Protein AF-A0A1Q9E263-F1 (afdb_monomer_lite)

Sequence (576 aa):
MTETQSLMAAQNNRKPPPDFLKDLDWNEFEAAAIPLAQLYHPPQLVSSCTGFGARLSMCWNSLFTHRAPICAKPVIPCCCAKVVQSRISDLAAVKLSDPDDWFVKMLSVEHPNTPEYLKGLFWMEDNYAPEVLLTFQDMDWVSGKQGYFMPKYSLQRARRSLDQMVGSIVEMAAEDMIRISFNNPSDPTSGVNYQYLVRRVAYMQTGKLMKTKAYDELRRRATMPDTIGGCCGGYYNCSPVGENYIFDAYEPLSDEQVLLFPPPLEVMWPDSVIPDAAPAREWSLGAALRLGAHSPEHGDILRAGRLRVNGEVLEWAPTSQVSPEESLQSLVDAFEQTPEIPSGWHGQLDELVYCVMKSLSLQFALMDVLTTLRSHFKLSAMPSIASDGMQYAINVSCAGCDACVLWPKRASIFTVDPETGKRQLYGAIGSVRTDFQFPPFPGAVQAYQIEMRVPKWCIGPFRLSFQKRVAVHTDEPLMPAEAEAAPSPPNSRPTCPNGCNRPVARGYGICCRTCNLSNGKRHGPVCERRLQGQATSAVETGVEASPSACSAPSCDEDEEELCPVSLHGCLSRIQL

Radius of gyration: 33.85 Å; chains: 1; bounding box: 72×96×82 Å

Secondary structure (DSSP, 8-state):
--HHHHHHHHHTT-PPPPGGGTS--HHHHHHHHHHHHT----GGGS--TTSHHHHHHHHHHHTTSTT-HHHH-TTSTT-HHHHHHHTSTTEEEEETTB-HHHHHHHTT---TT--GGG-SEEEETT--SS--EEESTTSEESSSS-EE--GGGS-----------PPP-----TT-EEEEEEEETTEEEEEEEEEEEEEEEEEEETTEEEE-HHHHHHHHHHHS--SS--SSS-SSS-S---TTHHHHHHS---SEEEEEPPPPHHHH-TTT---S--------HHHHHHHHHHSTTSHHHHHH-EEEETTEEEE---TTTS-HHHHHHHHHHHHHT-TTS-GGGGGGHHHHHHHHHHHH-IIIIIHHHHHHHHHHTT-SS--EE--TT-EEEEEEETTEEEEEEEEEEEEEEEEE-TTT--EEEEEEEEEEEEEE-SSPPTTPPEEEEEEEE--TTT--S-----EEEE--PPPPPPPPPPPP-PPPPPPPPPBPTTTT-PBPPTTSSSS-HHHHHTTTS---HHHHHHHHHHHHTTSS------------------------------------

Structure (mmCIF, N/CA/C/O backbone):
data_AF-A0A1Q9E263-F1
#
_entry.id   AF-A0A1Q9E263-F1
#
loop_
_atom_site.group_PDB
_atom_site.id
_atom_site.type_symbol
_atom_site.label_atom_id
_atom_site.label_alt_id
_atom_site.label_comp_id
_atom_site.label_asym_id
_atom_site.label_entity_id
_atom_site.label_seq_id
_atom_site.pdbx_PDB_ins_code
_atom_site.Cartn_x
_atom_site.Cartn_y
_atom_site.Cartn_z
_atom_site.occupancy
_atom_site.B_iso_or_equiv
_atom_site.auth_seq_id
_atom_site.auth_comp_id
_atom_site.auth_asym_id
_atom_site.auth_atom_id
_atom_site.pdbx_PDB_model_num
ATOM 1 N N . MET A 1 1 ? -2.972 -21.184 5.004 1.00 50.72 1 MET A N 1
ATOM 2 C CA . MET A 1 1 ? -3.604 -19.944 5.499 1.00 50.72 1 MET A CA 1
ATOM 3 C C . MET A 1 1 ? -5.034 -19.949 5.012 1.00 50.72 1 MET A C 1
ATOM 5 O O . MET A 1 1 ? -5.260 -20.418 3.903 1.00 50.72 1 MET A O 1
ATOM 9 N N . THR A 1 2 ? -5.986 -19.517 5.831 1.00 64.75 2 THR A N 1
ATOM 10 C CA . THR A 1 2 ? -7.357 -19.290 5.351 1.00 64.75 2 THR A CA 1
ATOM 11 C C . THR A 1 2 ? -7.391 -18.031 4.477 1.00 64.75 2 THR A C 1
ATOM 13 O O . THR A 1 2 ? -6.532 -17.161 4.620 1.00 64.75 2 THR A O 1
ATOM 16 N N . GLU A 1 3 ? -8.363 -17.923 3.574 1.00 52.88 3 GLU A N 1
ATOM 17 C CA . GLU A 1 3 ? -8.551 -16.768 2.676 1.00 52.88 3 GLU A CA 1
ATOM 18 C C . GLU A 1 3 ? -8.563 -15.432 3.448 1.00 52.88 3 GLU A C 1
ATOM 20 O O . GLU A 1 3 ? -7.874 -14.478 3.089 1.00 52.88 3 GLU A O 1
ATOM 25 N N . THR A 1 4 ? -9.194 -15.423 4.624 1.00 48.94 4 THR A N 1
ATOM 26 C CA . THR A 1 4 ? -9.229 -14.290 5.561 1.00 48.94 4 THR A CA 1
ATOM 27 C C . THR A 1 4 ? -7.851 -13.906 6.120 1.00 48.94 4 THR A C 1
ATOM 29 O O . THR A 1 4 ? -7.550 -12.725 6.273 1.00 48.94 4 THR A O 1
ATOM 32 N N . GLN A 1 5 ? -6.976 -14.880 6.403 1.00 50.66 5 GLN A N 1
ATOM 33 C CA . GLN A 1 5 ? -5.605 -14.601 6.860 1.00 50.66 5 GLN A CA 1
ATOM 34 C C . GLN A 1 5 ? -4.746 -13.990 5.744 1.00 50.66 5 GLN A C 1
ATOM 36 O O . GLN A 1 5 ? -3.852 -13.196 6.032 1.00 50.66 5 GLN A O 1
ATOM 41 N N . SER A 1 6 ? -5.024 -14.336 4.482 1.00 54.66 6 SER A N 1
ATOM 42 C CA . SER A 1 6 ? -4.348 -13.756 3.316 1.00 54.66 6 SER A CA 1
ATOM 43 C C . SER A 1 6 ? -4.743 -12.289 3.106 1.00 54.66 6 SER A C 1
ATOM 45 O O . SER A 1 6 ? -3.870 -11.449 2.897 1.00 54.66 6 SER A O 1
ATOM 47 N N . LEU A 1 7 ? -6.034 -11.969 3.250 1.00 53.72 7 LEU A N 1
ATOM 48 C CA . LEU A 1 7 ? -6.565 -10.599 3.201 1.00 53.72 7 LEU A CA 1
ATOM 49 C C . LEU A 1 7 ? -5.969 -9.702 4.298 1.00 53.72 7 LEU A C 1
ATOM 51 O O . LEU A 1 7 ? -5.437 -8.632 4.007 1.00 53.72 7 LEU A O 1
ATOM 55 N N . MET A 1 8 ? -5.943 -10.174 5.550 1.00 49.28 8 MET A N 1
ATOM 56 C CA . MET A 1 8 ? -5.351 -9.416 6.664 1.00 49.28 8 MET A CA 1
ATOM 57 C C . MET A 1 8 ? -3.839 -9.200 6.510 1.00 49.28 8 MET A C 1
ATOM 59 O O . MET A 1 8 ? -3.303 -8.170 6.924 1.00 49.28 8 MET A O 1
ATOM 63 N N . ALA A 1 9 ? -3.122 -10.155 5.911 1.00 57.72 9 ALA A N 1
ATOM 64 C CA . ALA A 1 9 ? -1.706 -9.983 5.603 1.00 57.72 9 ALA A CA 1
ATOM 65 C C . ALA A 1 9 ? -1.476 -8.979 4.458 1.00 57.72 9 ALA A C 1
ATOM 67 O O . ALA A 1 9 ? -0.435 -8.322 4.435 1.00 57.72 9 ALA A O 1
ATOM 68 N N . ALA A 1 10 ? -2.414 -8.844 3.517 1.00 55.94 10 ALA A N 1
ATOM 69 C CA . ALA A 1 10 ? -2.329 -7.874 2.429 1.00 55.94 10 ALA A CA 1
ATOM 70 C C . ALA A 1 10 ? -2.566 -6.436 2.926 1.00 55.94 10 ALA A C 1
ATOM 72 O O . ALA A 1 10 ? -1.715 -5.577 2.687 1.00 55.94 10 ALA A O 1
ATOM 73 N N . GLN A 1 11 ? -3.620 -6.198 3.719 1.00 56.66 11 GLN A N 1
ATOM 74 C CA . GLN A 1 11 ? -3.937 -4.873 4.282 1.00 56.66 11 GLN A CA 1
ATOM 75 C C . GLN A 1 11 ? -2.818 -4.321 5.177 1.00 56.66 11 GLN A C 1
ATOM 77 O O . GLN A 1 11 ? -2.378 -3.186 5.002 1.00 56.66 11 GLN A O 1
ATOM 82 N N . ASN A 1 12 ? -2.260 -5.151 6.066 1.00 53.66 12 ASN A N 1
ATOM 83 C CA . ASN A 1 12 ? -1.181 -4.739 6.975 1.00 53.66 12 ASN A CA 1
ATOM 84 C C . ASN A 1 12 ? 0.150 -4.395 6.273 1.00 53.66 12 ASN A C 1
ATOM 86 O O . ASN A 1 12 ? 1.078 -3.904 6.915 1.00 53.66 12 ASN A O 1
ATOM 90 N N . ASN A 1 13 ? 0.279 -4.661 4.969 1.00 59.50 13 ASN A N 1
ATOM 91 C CA . ASN A 1 13 ? 1.476 -4.339 4.192 1.00 59.50 13 ASN A CA 1
ATOM 92 C C . ASN A 1 13 ? 1.360 -3.037 3.385 1.00 59.50 13 ASN A C 1
ATOM 94 O O . ASN A 1 13 ? 2.357 -2.634 2.770 1.00 59.50 13 ASN A O 1
ATOM 98 N N . ARG A 1 14 ? 0.201 -2.360 3.386 1.00 66.62 14 ARG A N 1
ATOM 99 C CA . ARG A 1 14 ? 0.057 -1.059 2.724 1.00 66.62 14 ARG A CA 1
ATOM 100 C C . ARG A 1 14 ? 0.860 -0.032 3.513 1.00 66.62 14 ARG A C 1
ATOM 102 O O . ARG A 1 14 ? 0.504 0.368 4.618 1.00 66.62 14 ARG A O 1
ATOM 109 N N . LYS A 1 15 ? 2.007 0.367 2.967 1.00 68.31 15 LYS A N 1
ATOM 110 C CA . LYS A 1 15 ? 2.751 1.492 3.531 1.00 68.31 15 LYS A CA 1
ATOM 111 C C . LYS A 1 15 ? 1.956 2.764 3.245 1.00 68.31 15 LYS A C 1
ATOM 113 O O . LYS A 1 15 ? 1.479 2.899 2.117 1.00 68.31 15 LYS A O 1
ATOM 118 N N . PRO A 1 16 ? 1.842 3.690 4.210 1.00 72.56 16 PRO A N 1
ATOM 119 C CA . PRO A 1 16 ? 1.268 4.992 3.918 1.00 72.56 16 PRO A CA 1
ATOM 120 C C . PRO A 1 16 ? 2.048 5.646 2.765 1.00 72.56 16 PRO A C 1
ATOM 122 O O . PRO A 1 16 ? 3.250 5.366 2.610 1.00 72.56 16 PRO A O 1
ATOM 125 N N . PRO A 1 17 ? 1.394 6.505 1.960 1.00 74.19 17 PRO A N 1
ATOM 126 C CA . PRO A 1 17 ? 2.086 7.315 0.971 1.00 74.19 17 PRO A CA 1
ATOM 127 C C . PRO A 1 17 ? 3.305 7.987 1.616 1.00 74.19 17 PRO A C 1
ATOM 129 O O . PRO A 1 17 ? 3.189 8.489 2.738 1.00 74.19 17 PRO A O 1
ATOM 132 N N . PRO A 1 18 ? 4.478 7.984 0.960 1.00 77.44 18 PRO A N 1
ATOM 133 C CA . PRO A 1 18 ? 5.635 8.707 1.466 1.00 77.44 18 PRO A CA 1
ATOM 134 C C . PRO A 1 18 ? 5.277 10.162 1.776 1.00 77.44 18 PRO A C 1
ATOM 136 O O . PRO A 1 18 ? 4.642 10.813 0.951 1.00 77.44 18 PRO A O 1
ATOM 139 N N . ASP A 1 19 ? 5.719 10.678 2.926 1.00 81.56 19 ASP A N 1
ATOM 140 C CA . ASP A 1 19 ? 5.321 12.018 3.385 1.00 81.56 19 ASP A CA 1
ATOM 141 C C . ASP A 1 19 ? 5.630 13.120 2.366 1.00 81.56 19 ASP A C 1
ATOM 143 O O . ASP A 1 19 ? 4.838 14.041 2.217 1.00 81.56 19 ASP A O 1
ATOM 147 N N . PHE A 1 20 ? 6.710 12.981 1.586 1.00 82.44 20 PHE A N 1
ATOM 148 C CA . PHE A 1 20 ? 7.072 13.968 0.564 1.00 82.44 20 PHE A CA 1
ATOM 149 C C . PHE A 1 20 ? 5.995 14.173 -0.511 1.00 82.44 20 PHE A C 1
ATOM 151 O O . PHE A 1 20 ? 6.008 15.208 -1.160 1.00 82.44 20 PHE A O 1
ATOM 158 N N . LEU A 1 21 ? 5.091 13.207 -0.726 1.00 81.12 21 LEU A N 1
ATOM 159 C CA . LEU A 1 21 ? 3.999 13.351 -1.693 1.00 81.12 21 LEU A CA 1
ATOM 160 C C . LEU A 1 21 ? 2.906 14.309 -1.211 1.00 81.12 21 LEU A C 1
ATOM 162 O O . LEU A 1 21 ? 2.168 14.821 -2.044 1.00 81.12 21 LEU A O 1
ATOM 166 N N . LYS A 1 22 ? 2.784 14.526 0.105 1.00 84.19 22 LYS A N 1
ATOM 167 C CA . LYS A 1 22 ? 1.769 15.418 0.686 1.00 84.19 22 LYS A CA 1
ATOM 168 C C . LYS A 1 22 ? 2.064 16.880 0.363 1.00 84.19 22 LYS A C 1
ATOM 170 O O . LYS A 1 22 ? 1.146 17.640 0.087 1.00 84.19 22 LYS A O 1
ATOM 175 N N . ASP A 1 23 ? 3.348 17.223 0.343 1.00 85.94 23 ASP A N 1
ATOM 176 C CA . ASP A 1 23 ? 3.832 18.590 0.144 1.00 85.94 23 ASP A CA 1
ATOM 177 C C . ASP A 1 23 ? 4.362 18.825 -1.283 1.00 85.94 23 ASP A C 1
ATOM 179 O O . ASP A 1 23 ? 4.961 19.863 -1.566 1.00 85.94 23 ASP A O 1
ATOM 183 N N . LEU A 1 24 ? 4.203 17.848 -2.186 1.00 85.31 24 LEU A N 1
ATOM 184 C CA . LEU A 1 24 ? 4.720 17.943 -3.548 1.00 85.31 24 LEU A CA 1
ATOM 185 C C . LEU A 1 24 ? 3.800 18.809 -4.415 1.00 85.31 24 LEU A C 1
ATOM 187 O O . LEU A 1 24 ? 2.671 18.417 -4.711 1.00 85.31 24 LEU A O 1
ATOM 191 N N . ASP A 1 25 ? 4.310 19.941 -4.903 1.00 90.50 25 ASP A N 1
ATOM 192 C CA . ASP A 1 25 ? 3.654 20.675 -5.987 1.00 90.50 25 ASP A CA 1
ATOM 193 C C . ASP A 1 25 ? 3.830 19.901 -7.301 1.00 90.50 25 ASP A C 1
ATOM 195 O O . ASP A 1 25 ? 4.875 19.940 -7.958 1.00 90.50 25 ASP A O 1
ATOM 199 N N . TRP A 1 26 ? 2.788 19.163 -7.680 1.00 85.69 26 TRP A N 1
ATOM 200 C CA . TRP A 1 26 ? 2.784 18.348 -8.891 1.00 85.69 26 TRP A CA 1
ATOM 201 C C . TRP A 1 26 ? 2.942 19.163 -10.173 1.00 85.69 26 TRP A C 1
ATOM 203 O O . TRP A 1 26 ? 3.583 18.685 -11.105 1.00 85.69 26 TRP A O 1
ATOM 213 N N . ASN A 1 27 ? 2.414 20.387 -10.230 1.00 89.19 27 ASN A N 1
ATOM 214 C CA . ASN A 1 27 ? 2.520 21.215 -11.430 1.00 89.19 27 ASN A CA 1
ATOM 215 C C . ASN A 1 27 ? 3.964 21.685 -11.629 1.00 89.19 27 ASN A C 1
ATOM 217 O O . ASN A 1 27 ? 4.485 21.653 -12.748 1.00 89.19 27 ASN A O 1
ATOM 221 N N . GLU A 1 28 ? 4.628 22.092 -10.544 1.00 91.62 28 GLU A N 1
ATOM 222 C CA . GLU A 1 28 ? 6.046 22.452 -10.577 1.00 91.62 28 GLU A CA 1
ATOM 223 C C . GLU A 1 28 ? 6.919 21.235 -10.913 1.00 91.62 28 GLU A C 1
ATOM 225 O O . GLU A 1 28 ? 7.790 21.312 -11.788 1.00 91.62 28 GLU A O 1
ATOM 230 N N . PHE A 1 29 ? 6.646 20.093 -10.274 1.00 90.12 29 PHE A N 1
ATOM 231 C CA . PHE A 1 29 ? 7.350 18.841 -10.532 1.00 90.12 29 PHE A CA 1
ATOM 232 C C . PHE A 1 29 ? 7.232 18.421 -12.004 1.00 90.12 29 PHE A C 1
ATOM 234 O O . PHE A 1 29 ? 8.245 18.153 -12.655 1.00 90.12 29 PHE A O 1
ATOM 241 N N . GLU A 1 30 ? 6.020 18.399 -12.564 1.00 87.50 30 GLU A N 1
ATOM 242 C CA . GLU A 1 30 ? 5.783 18.048 -13.968 1.00 87.50 30 GLU A CA 1
ATOM 243 C C . GLU A 1 30 ? 6.497 19.015 -14.916 1.00 87.50 30 GLU A C 1
ATOM 245 O O . GLU A 1 30 ? 7.204 18.578 -15.829 1.00 87.50 30 GLU A O 1
ATOM 250 N N . ALA A 1 31 ? 6.392 20.325 -14.676 1.00 90.12 31 ALA A N 1
ATOM 251 C CA . ALA A 1 31 ? 7.065 21.331 -15.493 1.00 90.12 31 ALA A CA 1
ATOM 252 C C . ALA A 1 31 ? 8.594 21.147 -15.507 1.00 90.12 31 ALA A C 1
ATOM 254 O O . ALA A 1 31 ? 9.236 21.340 -16.547 1.00 90.12 31 ALA A O 1
ATOM 255 N N . ALA A 1 32 ? 9.184 20.742 -14.378 1.00 89.25 32 ALA A N 1
ATOM 256 C CA . ALA A 1 32 ? 10.607 20.439 -14.270 1.00 89.25 32 ALA A CA 1
ATOM 257 C C . ALA A 1 32 ? 10.988 19.086 -14.904 1.00 89.25 32 ALA A C 1
ATOM 259 O O . ALA A 1 32 ? 12.085 18.959 -15.458 1.00 89.25 32 ALA A O 1
ATOM 260 N N . ALA A 1 33 ? 10.097 18.092 -14.862 1.00 87.44 33 ALA A N 1
ATOM 261 C CA . ALA A 1 33 ? 10.335 16.746 -15.380 1.00 87.44 33 ALA A CA 1
ATOM 262 C C . ALA A 1 33 ? 10.143 16.621 -16.904 1.00 87.44 33 ALA A C 1
ATOM 264 O O . ALA A 1 33 ? 10.878 15.864 -17.541 1.00 87.44 33 ALA A O 1
ATOM 265 N N . ILE A 1 34 ? 9.214 17.371 -17.517 1.00 86.94 34 ILE A N 1
ATOM 266 C CA . ILE A 1 34 ? 8.892 17.290 -18.959 1.00 86.94 34 ILE A CA 1
ATOM 267 C C . ILE A 1 34 ? 10.136 17.367 -19.864 1.00 86.94 34 ILE A C 1
ATOM 269 O O . ILE A 1 34 ? 10.283 16.507 -20.735 1.00 86.94 34 ILE A O 1
ATOM 273 N N . PRO A 1 35 ? 11.073 18.322 -19.685 1.00 86.31 35 PRO A N 1
ATOM 274 C CA . PRO A 1 35 ? 12.267 18.385 -20.527 1.00 86.31 35 PRO A CA 1
ATOM 275 C C . PRO A 1 35 ? 13.158 17.140 -20.422 1.00 86.31 35 PRO A C 1
ATOM 277 O O . PRO A 1 35 ? 13.856 16.808 -21.376 1.00 86.31 35 PRO A O 1
ATOM 280 N N . LEU A 1 36 ? 13.149 16.457 -19.273 1.00 84.25 36 LEU A N 1
ATOM 281 C CA . LEU A 1 36 ? 13.921 15.233 -19.039 1.00 84.25 36 LEU A CA 1
ATOM 282 C C . LEU A 1 36 ? 13.239 14.009 -19.657 1.00 84.25 36 LEU A C 1
ATOM 284 O O . LEU A 1 36 ? 13.927 13.092 -20.088 1.00 84.25 36 LEU A O 1
ATOM 288 N N . ALA A 1 37 ? 11.907 14.013 -19.747 1.00 79.50 37 ALA A N 1
ATOM 289 C CA . ALA A 1 37 ? 11.139 12.981 -20.442 1.00 79.50 37 ALA A CA 1
ATOM 290 C C . ALA A 1 37 ? 11.271 13.054 -21.969 1.00 79.50 37 ALA A C 1
ATOM 292 O O . ALA A 1 37 ? 11.030 12.068 -22.650 1.00 79.50 37 ALA A O 1
ATOM 293 N N . GLN A 1 38 ? 11.690 14.193 -22.520 1.00 81.19 38 GLN A N 1
ATOM 294 C CA . GLN A 1 38 ? 11.953 14.336 -23.956 1.00 81.19 38 GLN A CA 1
ATOM 295 C C . GLN A 1 38 ? 13.348 13.844 -24.369 1.00 81.19 38 GLN A C 1
ATOM 297 O O . GLN A 1 38 ? 13.633 13.748 -25.562 1.00 81.19 38 GLN A O 1
ATOM 302 N N . LEU A 1 39 ? 14.227 13.559 -23.404 1.00 83.31 39 LEU A N 1
ATOM 303 C CA . LEU A 1 39 ? 15.594 13.116 -23.648 1.00 83.31 39 LEU A CA 1
ATOM 304 C C . LEU A 1 39 ? 15.804 11.728 -23.051 1.00 83.31 39 LEU A C 1
ATOM 306 O O . LEU A 1 39 ? 15.950 11.583 -21.837 1.00 83.31 39 LEU A O 1
ATOM 310 N N . TYR A 1 40 ? 15.891 10.723 -23.921 1.00 86.56 40 TYR A N 1
ATOM 311 C CA . TYR A 1 40 ? 16.286 9.386 -23.506 1.00 86.56 40 TYR A CA 1
ATOM 312 C C . TYR A 1 40 ? 17.809 9.269 -23.437 1.00 86.56 40 TYR A C 1
ATOM 314 O O . TYR A 1 40 ? 18.500 9.108 -24.440 1.00 86.56 40 TYR A O 1
ATOM 322 N N . HIS A 1 41 ? 18.340 9.393 -22.229 1.00 86.38 41 HIS A N 1
ATOM 323 C CA . HIS A 1 41 ? 19.755 9.255 -21.928 1.00 86.38 41 HIS A CA 1
ATOM 324 C C . HIS A 1 41 ? 19.926 8.476 -20.615 1.00 86.38 41 HIS A C 1
ATOM 326 O O . HIS A 1 41 ? 20.232 9.070 -19.575 1.00 86.38 41 HIS A O 1
ATOM 332 N N . PRO A 1 42 ? 19.677 7.153 -20.641 1.00 85.62 42 PRO A N 1
ATOM 333 C CA . PRO A 1 42 ? 19.716 6.306 -19.455 1.00 85.62 42 PRO A CA 1
ATOM 334 C C . PRO A 1 42 ? 21.119 6.308 -18.830 1.00 85.62 42 PRO A C 1
ATOM 336 O O . PRO A 1 42 ? 22.047 5.748 -19.424 1.00 85.62 42 PRO A O 1
ATOM 339 N N . PRO A 1 43 ? 21.307 6.883 -17.622 1.00 83.00 43 PRO A N 1
ATOM 340 C CA . PRO A 1 43 ? 22.624 6.955 -16.987 1.00 83.00 43 PRO A CA 1
ATOM 341 C C . PRO A 1 43 ? 23.257 5.575 -16.790 1.00 83.00 43 PRO A C 1
ATOM 343 O O . PRO A 1 43 ? 24.477 5.445 -16.815 1.00 83.00 43 PRO A O 1
ATOM 346 N N . GLN A 1 44 ? 22.436 4.531 -16.641 1.00 78.50 44 GLN A N 1
ATOM 347 C CA . GLN A 1 44 ? 22.913 3.165 -16.457 1.00 78.50 44 GLN A CA 1
ATOM 348 C C . GLN A 1 44 ? 23.547 2.537 -17.708 1.00 78.50 44 GLN A C 1
ATOM 350 O O . GLN A 1 44 ? 24.252 1.542 -17.567 1.00 78.50 44 GLN A O 1
ATOM 355 N N . LEU A 1 45 ? 23.308 3.085 -18.906 1.00 76.00 45 LEU A N 1
ATOM 356 C CA . LEU A 1 45 ? 23.949 2.614 -20.141 1.00 76.00 45 LEU A CA 1
ATOM 357 C C . LEU A 1 45 ? 25.247 3.372 -20.454 1.00 76.00 45 LEU A C 1
ATOM 359 O O . LEU A 1 45 ? 26.002 2.971 -21.338 1.00 76.00 45 LEU A O 1
ATOM 363 N N . VAL A 1 46 ? 25.544 4.455 -19.728 1.00 74.12 46 VAL A N 1
ATOM 364 C CA . VAL A 1 46 ? 26.792 5.202 -19.899 1.00 74.12 46 VAL A CA 1
ATOM 365 C C . VAL A 1 46 ? 27.926 4.425 -19.230 1.00 74.12 46 VAL A C 1
ATOM 367 O O . VAL A 1 46 ? 27.899 4.157 -18.028 1.00 74.12 46 VAL A O 1
ATOM 370 N N . SER A 1 47 ? 28.960 4.083 -20.002 1.00 60.41 47 SER A N 1
ATOM 371 C CA . SER A 1 47 ? 30.164 3.397 -19.517 1.00 60.41 47 SER A CA 1
ATOM 372 C C . SER A 1 47 ? 31.018 4.300 -18.608 1.00 60.41 47 SER A C 1
ATOM 374 O O . SER A 1 47 ? 32.123 4.702 -18.964 1.00 60.41 47 SER A O 1
ATOM 376 N N . SER A 1 48 ? 30.551 4.621 -17.401 1.00 56.31 48 SER A N 1
ATOM 377 C CA . SER A 1 48 ? 31.380 5.293 -16.383 1.00 56.31 48 SER A CA 1
ATOM 378 C C . SER A 1 48 ? 32.222 4.318 -15.550 1.00 56.31 48 SER A C 1
ATOM 380 O O . SER A 1 48 ? 33.030 4.729 -14.716 1.00 56.31 48 SER A O 1
ATOM 382 N N . CYS A 1 49 ? 32.071 3.009 -15.773 1.00 49.56 49 CYS A N 1
ATOM 383 C CA . CYS A 1 49 ? 32.711 1.954 -14.987 1.00 49.56 49 CYS A CA 1
ATOM 384 C C . CYS A 1 49 ? 34.175 1.686 -15.371 1.00 49.56 49 CYS A C 1
ATOM 386 O O . CYS A 1 49 ? 34.618 0.537 -15.423 1.00 49.56 49 CYS A O 1
ATOM 388 N N . THR A 1 50 ? 34.965 2.733 -15.600 1.00 52.91 50 THR A N 1
ATOM 389 C CA . THR A 1 50 ? 36.412 2.599 -15.832 1.00 52.91 50 THR A CA 1
ATOM 390 C C . THR A 1 50 ? 37.201 2.368 -14.532 1.00 52.91 50 THR A C 1
ATOM 392 O O . THR A 1 50 ? 38.360 1.963 -14.578 1.00 52.91 50 THR A O 1
ATOM 395 N N . GLY A 1 51 ? 36.578 2.534 -13.355 1.00 55.09 51 GLY A N 1
ATOM 396 C CA . GLY A 1 51 ? 37.206 2.310 -12.046 1.00 55.09 51 GLY A CA 1
ATOM 397 C C . GLY A 1 51 ? 37.067 0.880 -11.494 1.00 55.09 51 GLY A C 1
ATOM 398 O O . GLY A 1 51 ? 35.991 0.284 -11.515 1.00 55.09 51 GLY A O 1
ATOM 399 N N . PHE A 1 52 ? 38.138 0.348 -10.890 1.00 51.84 52 PHE A N 1
ATOM 400 C CA . PHE A 1 52 ? 38.183 -0.982 -10.248 1.00 51.84 52 PHE A CA 1
ATOM 401 C C . PHE A 1 52 ? 37.064 -1.208 -9.204 1.00 51.84 52 PHE A C 1
ATOM 403 O O . PHE A 1 52 ? 36.494 -2.295 -9.120 1.00 51.84 52 PHE A O 1
ATOM 410 N N . GLY A 1 53 ? 36.673 -0.165 -8.459 1.00 55.19 53 GLY A N 1
ATOM 411 C CA . GLY A 1 53 ? 35.566 -0.228 -7.493 1.00 55.19 53 GLY A CA 1
ATOM 412 C C . GLY A 1 53 ? 34.172 -0.354 -8.126 1.00 55.19 53 GLY A C 1
ATOM 413 O O . GLY A 1 53 ? 33.274 -0.946 -7.524 1.00 55.19 53 GLY A O 1
ATOM 414 N N . ALA A 1 54 ? 33.988 0.141 -9.353 1.00 54.47 54 ALA A N 1
ATOM 415 C CA . ALA A 1 54 ? 32.742 -0.015 -10.101 1.00 54.47 54 ALA A CA 1
ATOM 416 C C . ALA A 1 54 ? 32.584 -1.449 -10.637 1.00 54.47 54 ALA A C 1
ATOM 418 O O . ALA A 1 54 ? 31.480 -1.990 -10.617 1.00 54.47 54 ALA A O 1
ATOM 419 N N . ARG A 1 55 ? 33.696 -2.116 -10.991 1.00 54.59 55 ARG A N 1
ATOM 420 C CA . ARG A 1 55 ? 33.698 -3.530 -11.414 1.00 54.59 55 ARG A CA 1
ATOM 421 C C . ARG A 1 55 ? 33.223 -4.475 -10.304 1.00 54.59 55 ARG A C 1
ATOM 423 O O . ARG A 1 55 ? 32.433 -5.372 -10.580 1.00 54.59 55 ARG A O 1
ATOM 430 N N . LEU A 1 56 ? 33.632 -4.246 -9.052 1.00 52.38 56 LEU A N 1
ATOM 431 C CA . LEU A 1 56 ? 33.180 -5.045 -7.900 1.00 52.38 56 LEU A CA 1
ATOM 432 C C . LEU A 1 56 ? 31.726 -4.740 -7.501 1.00 52.38 56 LEU A C 1
ATOM 434 O O . LEU A 1 56 ? 30.965 -5.657 -7.200 1.00 52.38 56 LEU A O 1
ATOM 438 N N . SER A 1 57 ? 31.315 -3.468 -7.550 1.00 50.47 57 SER A N 1
ATOM 439 C CA . SER A 1 57 ? 29.928 -3.063 -7.268 1.00 50.47 57 SER A CA 1
ATOM 440 C C . SER A 1 57 ? 28.938 -3.603 -8.305 1.00 50.47 57 SER A C 1
ATOM 442 O O . SER A 1 57 ? 27.827 -3.988 -7.941 1.00 50.47 57 SER A O 1
ATOM 444 N N . MET A 1 58 ? 29.327 -3.646 -9.584 1.00 48.16 58 MET A N 1
ATOM 445 C CA . MET A 1 58 ? 28.519 -4.267 -10.632 1.00 48.16 58 MET A CA 1
ATOM 446 C C . MET A 1 58 ? 28.433 -5.778 -10.459 1.00 48.16 58 MET A C 1
ATOM 448 O O . MET A 1 58 ? 27.368 -6.316 -10.708 1.00 48.16 58 MET A O 1
ATOM 452 N N . CYS A 1 59 ? 29.473 -6.461 -9.966 1.00 47.69 59 CYS A N 1
ATOM 453 C CA . CYS A 1 59 ? 29.378 -7.898 -9.690 1.00 47.69 59 CYS A CA 1
ATOM 454 C C . CYS A 1 59 ? 28.262 -8.202 -8.680 1.00 47.69 59 CYS A C 1
ATOM 456 O O . CYS A 1 59 ? 27.464 -9.095 -8.926 1.00 47.69 59 CYS A O 1
ATOM 458 N N . TRP A 1 60 ? 28.124 -7.438 -7.591 1.00 50.69 60 TRP A N 1
ATOM 459 C CA . TRP A 1 60 ? 27.045 -7.685 -6.623 1.00 50.69 60 TRP A CA 1
ATOM 460 C C . TRP A 1 60 ? 25.646 -7.407 -7.161 1.00 50.69 60 TRP A C 1
ATOM 462 O O . TRP A 1 60 ? 24.762 -8.227 -6.945 1.00 50.69 60 TRP A O 1
ATOM 472 N N . ASN A 1 61 ? 25.440 -6.309 -7.888 1.00 48.19 61 ASN A N 1
ATOM 473 C CA . ASN A 1 61 ? 24.121 -6.041 -8.465 1.00 48.19 61 ASN A CA 1
ATOM 474 C C . ASN A 1 61 ? 23.814 -7.008 -9.616 1.00 48.19 61 ASN A C 1
ATOM 476 O O . ASN A 1 61 ? 22.701 -7.510 -9.693 1.00 48.19 61 ASN A O 1
ATOM 480 N N . SER A 1 62 ? 24.812 -7.328 -10.448 1.00 49.06 62 SER A N 1
ATOM 481 C CA . SER A 1 62 ? 24.701 -8.249 -11.581 1.00 49.06 62 SER A CA 1
ATOM 482 C C . SER A 1 62 ? 24.388 -9.676 -11.128 1.00 49.06 62 SER A C 1
ATOM 484 O O . SER A 1 62 ? 23.533 -10.300 -11.744 1.00 49.06 62 SER A O 1
ATOM 486 N N . LEU A 1 63 ? 24.956 -10.146 -10.004 1.00 51.59 63 LEU A N 1
ATOM 487 C CA . LEU A 1 63 ? 24.697 -11.474 -9.416 1.00 51.59 63 LEU A CA 1
ATOM 488 C C . LEU A 1 63 ? 23.216 -11.755 -9.110 1.00 51.59 63 LEU A C 1
ATOM 490 O O . LEU A 1 63 ? 22.826 -12.921 -9.078 1.00 51.59 63 LEU A O 1
ATOM 494 N N . PHE A 1 64 ? 22.404 -10.714 -8.907 1.00 50.75 64 PHE A N 1
ATOM 495 C CA . PHE A 1 64 ? 20.966 -10.827 -8.638 1.00 50.75 64 PHE A CA 1
ATOM 496 C C . PHE A 1 64 ? 20.086 -10.336 -9.796 1.00 50.75 64 PHE A C 1
ATOM 498 O O . PHE A 1 64 ? 18.869 -10.250 -9.647 1.00 50.75 64 PHE A O 1
ATOM 505 N N . THR A 1 65 ? 20.668 -10.016 -10.954 1.00 56.47 65 THR A N 1
ATOM 506 C CA . THR A 1 65 ? 19.872 -9.684 -12.144 1.00 56.47 65 THR A CA 1
ATOM 507 C C . THR A 1 65 ? 19.259 -10.941 -12.748 1.00 56.47 65 THR A C 1
ATOM 509 O O . THR A 1 65 ? 19.823 -12.033 -12.651 1.00 56.47 65 THR A O 1
ATOM 512 N N . HIS A 1 66 ? 18.138 -10.778 -13.456 1.00 55.75 66 HIS A N 1
ATOM 513 C CA . HIS A 1 66 ? 17.520 -11.835 -14.268 1.00 55.75 66 HIS A CA 1
ATOM 514 C C . HIS A 1 66 ? 18.470 -12.394 -15.349 1.00 55.75 66 HIS A C 1
ATOM 516 O O . HIS A 1 66 ? 18.207 -13.445 -15.924 1.00 55.75 66 HIS A O 1
ATOM 522 N N . ARG A 1 67 ? 19.588 -11.703 -15.612 1.00 55.56 67 ARG A N 1
ATOM 523 C CA . ARG A 1 67 ? 20.618 -12.070 -16.590 1.00 55.56 67 ARG A CA 1
ATOM 524 C C . ARG A 1 67 ? 21.798 -12.832 -15.973 1.00 55.56 67 ARG A C 1
ATOM 526 O O . ARG A 1 67 ? 22.655 -13.310 -16.708 1.00 55.56 67 ARG A O 1
ATOM 533 N N . ALA A 1 68 ? 21.869 -12.977 -14.644 1.00 55.88 68 ALA A N 1
ATOM 534 C CA . ALA A 1 68 ? 22.938 -13.746 -14.011 1.00 55.88 68 ALA A CA 1
ATOM 535 C C . ALA A 1 68 ? 22.764 -15.258 -14.238 1.00 55.88 68 ALA A C 1
ATOM 537 O O . ALA A 1 68 ? 21.747 -15.829 -13.829 1.00 55.88 68 ALA A O 1
ATOM 538 N N . PRO A 1 69 ? 23.799 -15.963 -14.736 1.00 49.94 69 PRO A N 1
ATOM 539 C CA . PRO A 1 69 ? 23.777 -17.420 -14.873 1.00 49.94 69 PRO A CA 1
ATOM 540 C C . PRO A 1 69 ? 23.528 -18.165 -13.552 1.00 49.94 69 PRO A C 1
ATOM 542 O O . PRO A 1 69 ? 22.997 -19.272 -13.575 1.00 49.94 69 PRO A O 1
ATOM 545 N N . ILE A 1 70 ? 23.860 -17.550 -12.405 1.00 53.44 70 ILE A N 1
ATOM 546 C CA . ILE A 1 70 ? 23.561 -18.072 -11.056 1.00 53.44 70 ILE A CA 1
ATOM 547 C C . ILE A 1 70 ? 22.058 -18.241 -10.809 1.00 53.44 70 ILE A C 1
ATOM 549 O O . ILE A 1 70 ? 21.666 -19.135 -10.062 1.00 53.44 70 ILE A O 1
ATOM 553 N N . CYS A 1 71 ? 21.226 -17.399 -11.422 1.00 48.44 71 CYS A N 1
ATOM 554 C CA . CYS A 1 71 ? 19.773 -17.472 -11.305 1.00 48.44 71 CYS A CA 1
ATOM 555 C C . CYS A 1 71 ? 19.151 -18.301 -12.442 1.00 48.44 71 CYS A C 1
ATOM 557 O O . CYS A 1 71 ? 18.132 -18.950 -12.221 1.00 48.44 71 CYS A O 1
ATOM 559 N N . ALA A 1 72 ? 19.782 -18.330 -13.623 1.00 49.22 72 ALA A N 1
ATOM 560 C CA . ALA A 1 72 ? 19.224 -18.956 -14.824 1.00 49.22 72 ALA A CA 1
ATOM 561 C C . ALA A 1 72 ? 19.624 -20.431 -15.047 1.00 49.22 72 ALA A C 1
ATOM 563 O O . ALA A 1 72 ? 18.876 -21.167 -15.682 1.00 49.22 72 ALA A O 1
ATOM 564 N N . LYS A 1 73 ? 20.779 -20.915 -14.553 1.00 53.59 73 LYS A N 1
ATOM 565 C CA . LYS A 1 73 ? 21.239 -22.297 -14.822 1.00 53.59 73 LYS A CA 1
ATOM 566 C C . LYS A 1 73 ? 21.603 -23.075 -13.546 1.00 53.59 73 LYS A C 1
ATOM 568 O O . LYS A 1 73 ? 22.314 -22.563 -12.688 1.00 53.59 73 LYS A O 1
ATOM 573 N N . PRO A 1 74 ? 21.199 -24.356 -13.422 1.00 48.75 74 PRO A N 1
ATOM 574 C CA . PRO A 1 74 ? 21.399 -25.179 -12.221 1.00 48.75 74 PRO A CA 1
ATOM 575 C C . PRO A 1 74 ? 22.841 -25.687 -12.025 1.00 48.75 74 PRO A C 1
ATOM 577 O O . PRO A 1 74 ? 23.060 -26.626 -11.266 1.00 48.75 74 PRO A O 1
ATOM 580 N N . VAL A 1 75 ? 23.833 -25.114 -12.714 1.00 52.72 75 VAL A N 1
ATOM 581 C CA . VAL A 1 75 ? 25.184 -25.697 -12.800 1.00 52.72 75 VAL A CA 1
ATOM 582 C C . VAL A 1 75 ? 25.967 -25.547 -11.491 1.00 52.72 75 VAL A C 1
ATOM 584 O O . VAL A 1 75 ? 26.857 -26.350 -11.224 1.00 52.72 75 VAL A O 1
ATOM 587 N N . ILE A 1 76 ? 25.600 -24.593 -10.623 1.00 50.78 76 ILE A N 1
ATOM 588 C CA . ILE A 1 76 ? 26.162 -24.496 -9.271 1.00 50.78 76 ILE A CA 1
ATOM 589 C C . ILE A 1 76 ? 25.041 -24.658 -8.230 1.00 50.78 76 ILE A C 1
ATOM 591 O O . ILE A 1 76 ? 24.237 -23.740 -8.050 1.00 50.78 76 ILE A O 1
ATOM 595 N N . PRO A 1 77 ? 24.992 -25.782 -7.489 1.00 44.84 77 PRO A N 1
ATOM 596 C CA . PRO A 1 77 ? 23.949 -26.075 -6.500 1.00 44.84 77 PRO A CA 1
ATOM 597 C C . PRO A 1 77 ? 24.016 -25.205 -5.223 1.00 44.84 77 PRO A C 1
ATOM 599 O O . PRO A 1 77 ? 23.390 -25.537 -4.223 1.00 44.84 77 PRO A O 1
ATOM 602 N N . CYS A 1 78 ? 24.755 -24.087 -5.225 1.00 42.97 78 CYS A N 1
ATOM 603 C CA . CYS A 1 78 ? 24.941 -23.219 -4.054 1.00 42.97 78 CYS A CA 1
ATOM 604 C C . CYS A 1 78 ? 24.027 -21.978 -4.011 1.00 42.97 78 CYS A C 1
ATOM 606 O O . CYS A 1 78 ? 24.145 -21.156 -3.103 1.00 42.97 78 CYS A O 1
ATOM 608 N N . CYS A 1 79 ? 23.139 -21.781 -4.984 1.00 48.56 79 CYS A N 1
ATOM 609 C CA . CYS A 1 79 ? 22.489 -20.490 -5.174 1.00 48.56 79 CYS A CA 1
ATOM 610 C C . CYS A 1 79 ? 21.310 -20.265 -4.211 1.00 48.56 79 CYS A C 1
ATOM 612 O O . CYS A 1 79 ? 20.182 -20.715 -4.421 1.00 48.56 79 CYS A O 1
ATOM 614 N N . CYS A 1 80 ? 21.573 -19.441 -3.191 1.00 53.34 80 CYS A N 1
ATOM 615 C CA . CYS A 1 80 ? 20.586 -18.809 -2.318 1.00 53.34 80 CYS A CA 1
ATOM 616 C C . CYS A 1 80 ? 19.399 -18.215 -3.091 1.00 53.34 80 CYS A C 1
ATOM 618 O O . CYS A 1 80 ? 18.330 -18.120 -2.519 1.00 53.34 80 CYS A O 1
ATOM 620 N N . ALA A 1 81 ? 19.546 -17.860 -4.374 1.00 55.12 81 ALA A N 1
ATOM 621 C CA . ALA A 1 81 ? 18.457 -17.379 -5.219 1.00 55.12 81 ALA A CA 1
ATOM 622 C C . ALA A 1 81 ? 17.345 -18.420 -5.419 1.00 55.12 81 ALA A C 1
ATOM 624 O O . ALA A 1 81 ? 16.202 -18.095 -5.136 1.00 55.12 81 ALA A O 1
ATOM 625 N N . LYS A 1 82 ? 17.644 -19.677 -5.794 1.00 57.19 82 LYS A N 1
ATOM 626 C CA . LYS A 1 82 ? 16.607 -20.727 -5.885 1.00 57.19 82 LYS A CA 1
ATOM 627 C C . LYS A 1 82 ? 16.029 -21.074 -4.519 1.00 57.19 82 LYS A C 1
ATOM 629 O O . LYS A 1 82 ? 14.836 -21.316 -4.418 1.00 57.19 82 LYS A O 1
ATOM 634 N N . VAL A 1 83 ? 16.845 -21.054 -3.462 1.00 65.56 83 VAL A N 1
ATOM 635 C CA . VAL A 1 83 ? 16.358 -21.260 -2.087 1.00 65.56 83 VAL A CA 1
ATOM 636 C C . VAL A 1 83 ? 15.438 -20.111 -1.654 1.00 65.56 83 VAL A C 1
ATOM 638 O O . VAL A 1 83 ? 14.387 -20.360 -1.078 1.00 65.56 83 VAL A O 1
ATOM 641 N N . VAL A 1 84 ? 15.781 -18.861 -1.961 1.00 65.25 84 VAL A N 1
ATOM 642 C CA . VAL A 1 84 ? 14.971 -17.669 -1.667 1.00 65.25 84 VAL A CA 1
ATOM 643 C C . VAL A 1 84 ? 13.708 -17.652 -2.524 1.00 65.25 84 VAL A C 1
ATOM 645 O O . VAL A 1 84 ? 12.632 -17.459 -1.977 1.00 65.25 84 VAL A O 1
ATOM 648 N N . GLN A 1 85 ? 13.803 -17.947 -3.820 1.00 64.75 85 GLN A N 1
ATOM 649 C CA . GLN A 1 85 ? 12.655 -18.097 -4.716 1.00 64.75 85 GLN A CA 1
ATOM 650 C C . GLN A 1 85 ? 11.745 -19.239 -4.255 1.00 64.75 85 GLN A C 1
ATOM 652 O O . GLN A 1 85 ? 10.544 -19.047 -4.174 1.00 64.75 85 GLN A O 1
ATOM 657 N N . SER A 1 86 ? 12.293 -20.385 -3.832 1.00 65.75 86 SER A N 1
ATOM 658 C CA . SER A 1 86 ? 11.499 -21.497 -3.279 1.00 65.75 86 SER A CA 1
ATOM 659 C C . SER A 1 86 ? 10.805 -21.160 -1.956 1.00 65.75 86 SER A C 1
ATOM 661 O O . SER A 1 86 ? 9.878 -21.858 -1.555 1.00 65.75 86 SER A O 1
ATOM 663 N N . ARG A 1 87 ? 11.254 -20.105 -1.261 1.00 71.31 87 ARG A N 1
ATOM 664 C CA . ARG A 1 87 ? 10.612 -19.580 -0.047 1.00 71.31 87 ARG A CA 1
ATOM 665 C C . ARG A 1 87 ? 9.540 -18.535 -0.347 1.00 71.31 87 ARG A C 1
ATOM 667 O O . ARG A 1 87 ? 8.807 -18.172 0.569 1.00 71.31 87 ARG A O 1
ATOM 674 N N . ILE A 1 88 ? 9.454 -18.043 -1.580 1.00 67.12 88 ILE A N 1
ATOM 675 C CA . ILE A 1 88 ? 8.366 -17.181 -2.033 1.00 67.12 88 ILE A CA 1
ATOM 676 C C . ILE A 1 88 ? 7.331 -18.114 -2.661 1.00 67.12 88 ILE A C 1
ATOM 678 O O . ILE A 1 88 ? 7.555 -18.672 -3.735 1.00 67.12 88 ILE A O 1
ATOM 682 N N . SER A 1 89 ? 6.219 -18.332 -1.959 1.00 64.00 89 SER A N 1
ATOM 683 C CA . SER A 1 89 ? 5.074 -19.017 -2.555 1.00 64.00 89 SER A CA 1
ATOM 684 C C . SER A 1 89 ? 4.588 -18.227 -3.775 1.00 64.00 89 SER A C 1
ATOM 686 O O . SER A 1 89 ? 4.757 -17.011 -3.839 1.00 64.00 89 SER A O 1
ATOM 688 N N . ASP A 1 90 ? 3.996 -18.922 -4.745 1.00 76.94 90 ASP A N 1
ATOM 689 C CA . ASP A 1 90 ? 3.251 -18.311 -5.860 1.00 76.94 90 ASP A CA 1
ATOM 690 C C . ASP A 1 90 ? 4.092 -17.697 -6.996 1.00 76.94 90 ASP A C 1
ATOM 692 O O . ASP A 1 90 ? 3.544 -17.085 -7.915 1.00 76.94 90 ASP A O 1
ATOM 696 N N . LEU A 1 91 ? 5.410 -17.926 -7.004 1.00 80.94 91 LEU A N 1
ATOM 697 C CA . LEU A 1 91 ? 6.240 -17.638 -8.175 1.00 80.94 91 LEU A CA 1
ATOM 698 C C . LEU A 1 91 ? 5.955 -18.626 -9.313 1.00 80.94 91 LEU A C 1
ATOM 700 O O . LEU A 1 91 ? 5.989 -19.843 -9.123 1.00 80.94 91 LEU A O 1
ATOM 704 N N . ALA A 1 92 ? 5.751 -18.099 -10.517 1.00 84.62 92 ALA A N 1
ATOM 705 C CA . ALA A 1 92 ? 5.611 -18.882 -11.734 1.00 84.62 92 ALA A CA 1
ATOM 706 C C . ALA A 1 92 ? 6.815 -18.682 -12.653 1.00 84.62 92 ALA A C 1
ATOM 708 O O . ALA A 1 92 ? 7.202 -17.552 -12.949 1.00 84.62 92 ALA A O 1
ATOM 709 N N . ALA A 1 93 ? 7.382 -19.790 -13.126 1.00 86.19 93 ALA A N 1
ATOM 710 C CA . ALA A 1 93 ? 8.341 -19.773 -14.219 1.00 86.19 93 ALA A CA 1
ATOM 711 C C . ALA A 1 93 ? 7.578 -19.695 -15.547 1.00 86.19 93 ALA A C 1
ATOM 713 O O . ALA A 1 93 ? 6.704 -20.524 -15.807 1.00 86.19 93 ALA A O 1
ATOM 714 N N . VAL A 1 94 ? 7.901 -18.706 -16.373 1.00 89.12 94 VAL A N 1
ATOM 715 C CA . VAL A 1 94 ? 7.252 -18.460 -17.666 1.00 89.12 94 VAL A CA 1
ATOM 716 C C . VAL A 1 94 ? 8.291 -18.262 -18.764 1.00 89.12 94 VAL A C 1
ATOM 718 O O . VAL A 1 94 ? 9.457 -17.992 -18.472 1.00 89.12 94 VAL A O 1
ATOM 721 N N . LYS A 1 95 ? 7.867 -18.371 -20.026 1.00 91.56 95 LYS A N 1
ATOM 722 C CA . LYS A 1 95 ? 8.705 -18.073 -21.191 1.00 91.56 95 LYS A CA 1
ATOM 723 C C . LYS A 1 95 ? 8.211 -16.832 -21.920 1.00 91.56 95 LYS A C 1
ATOM 725 O O . LYS A 1 95 ? 7.023 -16.723 -22.216 1.00 91.56 95 LYS A O 1
ATOM 730 N N . LEU A 1 96 ? 9.113 -15.912 -22.250 1.00 92.56 96 LEU A N 1
ATOM 731 C CA . LEU A 1 96 ? 8.801 -14.724 -23.055 1.00 92.56 96 LEU A CA 1
ATOM 732 C C . LEU A 1 96 ? 8.411 -15.099 -24.494 1.00 92.56 96 LEU A C 1
ATOM 734 O O . LEU A 1 96 ? 7.571 -14.442 -25.117 1.00 92.56 96 LEU A O 1
ATOM 738 N N . SER A 1 97 ? 8.993 -16.180 -25.011 1.00 95.06 97 SER A N 1
ATOM 739 C CA . SER A 1 97 ? 8.717 -16.739 -26.332 1.00 95.06 97 SER A CA 1
ATOM 740 C C . SER A 1 97 ? 7.356 -17.427 -26.453 1.00 95.06 97 SER A C 1
ATOM 742 O O . SER A 1 97 ? 6.892 -17.619 -27.582 1.00 95.06 97 SER A O 1
ATOM 744 N N . ASP A 1 98 ? 6.715 -17.735 -25.321 1.00 96.88 98 ASP A N 1
ATOM 745 C CA . ASP A 1 98 ? 5.423 -18.418 -25.213 1.00 96.88 98 ASP A CA 1
ATOM 746 C C . ASP A 1 98 ? 4.518 -17.713 -24.177 1.00 96.88 98 ASP A C 1
ATOM 748 O O . ASP A 1 98 ? 4.420 -18.134 -23.020 1.00 96.88 98 ASP A O 1
ATOM 752 N N . PRO A 1 99 ? 3.935 -16.553 -24.540 1.00 96.62 99 PRO A N 1
ATOM 753 C CA . PRO A 1 99 ? 3.395 -15.609 -23.574 1.00 96.62 99 PRO A CA 1
ATOM 754 C C . PRO A 1 99 ? 1.904 -15.781 -23.275 1.00 96.62 99 PRO A C 1
ATOM 756 O O . PRO A 1 99 ? 1.421 -15.181 -22.323 1.00 96.62 99 PRO A O 1
ATOM 759 N N . ASP A 1 100 ? 1.157 -16.507 -24.113 1.00 97.06 100 ASP A N 1
ATOM 760 C CA . ASP A 1 100 ? -0.291 -16.301 -24.264 1.00 97.06 100 ASP A CA 1
ATOM 761 C C . ASP A 1 100 ? -1.049 -16.506 -22.953 1.00 97.06 100 ASP A C 1
ATOM 763 O O . ASP A 1 100 ? -1.734 -15.594 -22.483 1.00 97.06 100 ASP A O 1
ATOM 767 N N . ASP A 1 101 ? -0.853 -17.659 -22.318 1.00 96.69 101 ASP A N 1
ATOM 768 C CA . ASP A 1 101 ? -1.582 -18.031 -21.107 1.00 96.69 101 ASP A CA 1
ATOM 769 C C . ASP A 1 101 ? -1.295 -17.080 -19.940 1.00 96.69 101 ASP A C 1
ATOM 771 O O . ASP A 1 101 ? -2.198 -16.649 -19.216 1.00 96.69 101 ASP A O 1
ATOM 775 N N . TRP A 1 102 ? -0.027 -16.719 -19.742 1.00 95.31 102 TRP A N 1
ATOM 776 C CA . TRP A 1 102 ? 0.362 -15.908 -18.595 1.00 95.31 102 TRP A CA 1
ATOM 777 C C . TRP A 1 102 ? 0.245 -14.403 -18.852 1.00 95.31 102 TRP A C 1
ATOM 779 O O . TRP A 1 102 ? 0.035 -13.664 -17.892 1.00 95.31 102 TRP A O 1
ATOM 789 N N . PHE A 1 103 ? 0.291 -13.936 -20.106 1.00 96.94 103 PHE A N 1
ATOM 790 C CA . PHE A 1 103 ? -0.113 -12.572 -20.466 1.00 96.94 103 PHE A CA 1
ATOM 791 C C . PHE A 1 103 ? -1.588 -12.368 -20.132 1.00 96.94 103 PHE A C 1
ATOM 793 O O . PHE A 1 103 ? -1.915 -11.407 -19.444 1.00 96.94 103 PHE A O 1
ATOM 800 N N . VAL A 1 104 ? -2.469 -13.286 -20.551 1.00 96.94 104 VAL A N 1
ATOM 801 C CA . VAL A 1 104 ? -3.900 -13.219 -20.208 1.00 96.94 104 VAL A CA 1
ATOM 802 C C . VAL A 1 104 ? -4.085 -13.203 -18.693 1.00 96.94 104 VAL A C 1
ATOM 804 O O . VAL A 1 104 ? -4.848 -12.391 -18.178 1.00 96.94 104 VAL A O 1
ATOM 807 N N . LYS A 1 105 ? -3.342 -14.041 -17.962 1.00 94.94 105 LYS A N 1
ATOM 808 C CA . LYS A 1 105 ? -3.396 -14.063 -16.497 1.00 94.94 105 LYS A CA 1
ATOM 809 C C . LYS A 1 105 ? -2.934 -12.747 -15.858 1.00 94.94 105 LYS A C 1
ATOM 811 O O . LYS A 1 105 ? -3.643 -12.232 -15.000 1.00 94.94 105 LYS A O 1
ATOM 816 N N . MET A 1 106 ? -1.799 -12.177 -16.274 1.00 93.06 106 MET A N 1
ATOM 817 C CA . MET A 1 106 ? -1.330 -10.863 -15.791 1.00 93.06 106 MET A CA 1
ATOM 818 C C . MET A 1 106 ? -2.335 -9.749 -16.104 1.00 93.06 106 MET A C 1
ATOM 820 O O . MET A 1 106 ? -2.538 -8.856 -15.289 1.00 93.06 106 MET A O 1
ATOM 824 N N . LEU A 1 107 ? -2.981 -9.819 -17.270 1.00 95.88 107 LEU A N 1
ATOM 825 C CA . LEU A 1 107 ? -3.943 -8.823 -17.738 1.00 95.88 107 LEU A CA 1
ATOM 826 C C . LEU A 1 107 ? -5.369 -9.032 -17.206 1.00 95.88 107 LEU A C 1
ATOM 828 O O . LEU A 1 107 ? -6.252 -8.240 -17.527 1.00 95.88 107 LEU A O 1
ATOM 832 N N . SER A 1 108 ? -5.611 -10.082 -16.417 1.00 94.56 108 SER A N 1
ATOM 833 C CA . SER A 1 108 ? -6.941 -10.388 -15.872 1.00 94.56 108 SER A CA 1
ATOM 834 C C . SER A 1 108 ? -7.317 -9.543 -14.653 1.00 94.56 108 SER A C 1
ATOM 836 O O . SER A 1 108 ? -8.491 -9.467 -14.302 1.00 94.56 108 SER A O 1
ATOM 838 N N . VAL A 1 109 ? -6.332 -8.903 -14.019 1.00 93.12 109 VAL A N 1
ATOM 839 C CA . VAL A 1 109 ? -6.515 -8.027 -12.859 1.00 93.12 109 VAL A CA 1
ATOM 840 C C . VAL A 1 109 ? -6.446 -6.581 -13.348 1.00 93.12 109 VAL A C 1
ATOM 842 O O . VAL A 1 109 ? -5.396 -6.140 -13.816 1.00 93.12 109 VAL A O 1
ATOM 845 N N . GLU A 1 110 ? -7.565 -5.858 -13.297 1.00 93.56 110 GLU A N 1
ATOM 846 C CA . GLU A 1 110 ? -7.684 -4.494 -13.833 1.00 93.56 110 GLU A CA 1
ATOM 847 C C . GLU A 1 110 ? -8.448 -3.584 -12.878 1.00 93.56 110 GLU A C 1
ATOM 849 O O . GLU A 1 110 ? -9.641 -3.763 -12.638 1.00 93.56 110 GLU A O 1
ATOM 854 N N . HIS A 1 111 ? -7.750 -2.596 -12.331 1.00 92.19 111 HIS A N 1
ATOM 855 C CA . HIS A 1 111 ? -8.304 -1.603 -11.437 1.00 92.19 111 HIS A CA 1
ATOM 856 C C . HIS A 1 111 ? -9.239 -0.671 -12.226 1.00 92.19 111 HIS A C 1
ATOM 858 O O . HIS A 1 111 ? -8.848 -0.156 -13.276 1.00 92.19 111 HIS A O 1
ATOM 864 N N . PRO A 1 112 ? -10.453 -0.373 -11.725 1.00 90.75 112 PRO A N 1
ATOM 865 C CA . PRO A 1 112 ? -11.471 0.363 -12.486 1.00 90.75 112 PRO A CA 1
ATOM 866 C C . PRO A 1 112 ? -11.015 1.765 -12.917 1.00 90.75 112 PRO A C 1
ATOM 868 O O . PRO A 1 112 ? -11.384 2.249 -13.984 1.00 90.75 112 PRO A O 1
ATOM 871 N N . ASN A 1 113 ? -10.164 2.403 -12.109 1.00 90.19 113 ASN A N 1
ATOM 872 C CA . ASN A 1 113 ? -9.602 3.726 -12.400 1.00 90.19 113 ASN A CA 1
ATOM 873 C C . ASN A 1 113 ? -8.337 3.705 -13.281 1.00 90.19 113 ASN A C 1
ATOM 875 O O . ASN A 1 113 ? -7.735 4.761 -13.484 1.00 90.19 113 ASN A O 1
ATOM 879 N N . THR A 1 114 ? -7.892 2.547 -13.784 1.00 93.12 114 THR A N 1
ATOM 880 C CA . THR A 1 114 ? -6.714 2.495 -14.659 1.00 93.12 114 THR A CA 1
ATOM 881 C C . THR A 1 114 ? -6.986 3.238 -15.968 1.00 93.12 114 THR A C 1
ATOM 883 O O . THR A 1 114 ? -7.920 2.884 -16.695 1.00 93.12 114 THR A O 1
ATOM 886 N N . PRO A 1 115 ? -6.149 4.223 -16.340 1.00 91.81 115 PRO A N 1
ATOM 887 C CA . PRO A 1 115 ? -6.289 4.904 -17.619 1.00 91.81 115 PRO A CA 1
ATOM 888 C C . PRO A 1 115 ? -6.156 3.936 -18.795 1.00 91.81 115 PRO A C 1
ATOM 890 O O . PRO A 1 115 ? -5.253 3.106 -18.816 1.00 91.81 115 PRO A O 1
ATOM 893 N N . GLU A 1 116 ? -7.001 4.083 -19.818 1.00 93.81 116 GLU A N 1
ATOM 894 C CA . GLU A 1 116 ? -7.026 3.178 -20.982 1.00 93.81 116 GLU A CA 1
ATOM 895 C C . GLU A 1 116 ? -5.652 3.053 -21.664 1.00 93.81 116 GLU A C 1
ATOM 897 O O . GLU A 1 116 ? -5.196 1.966 -22.015 1.00 93.81 116 GLU A O 1
ATOM 902 N N . TYR A 1 117 ? -4.920 4.164 -21.772 1.00 91.69 117 TYR A N 1
ATOM 903 C CA . TYR A 1 117 ? -3.578 4.169 -22.353 1.00 91.69 117 TYR A CA 1
ATOM 904 C C . TYR A 1 117 ? -2.521 3.480 -21.471 1.00 91.69 117 TYR A C 1
ATOM 906 O O . TYR A 1 117 ? -1.413 3.259 -21.946 1.00 91.69 117 TYR A O 1
ATOM 914 N N . LEU A 1 118 ? -2.836 3.109 -20.230 1.00 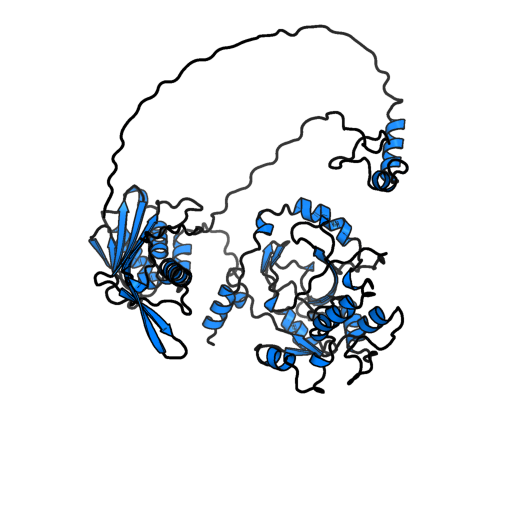94.00 118 LEU A N 1
ATOM 915 C CA . LEU A 1 118 ? -1.970 2.338 -19.332 1.00 94.00 118 LEU A CA 1
ATOM 916 C C . LEU A 1 118 ? -2.435 0.889 -19.152 1.00 94.00 118 LEU A C 1
ATOM 918 O O . LEU A 1 118 ? -1.754 0.115 -18.483 1.00 94.00 118 LEU A O 1
ATOM 922 N N . LYS A 1 119 ? -3.547 0.482 -19.772 1.00 95.50 119 LYS A N 1
ATOM 923 C CA . LYS A 1 119 ? -3.969 -0.921 -19.780 1.00 95.50 119 LYS A CA 1
ATOM 924 C C . LYS A 1 119 ? -3.064 -1.737 -20.690 1.00 95.50 119 LYS A C 1
ATOM 926 O O . LYS A 1 119 ? -2.824 -1.379 -21.850 1.00 95.50 119 LYS A O 1
ATOM 931 N N . GLY A 1 120 ? -2.551 -2.838 -20.158 1.00 96.00 120 GLY A N 1
ATOM 932 C CA . GLY A 1 120 ? -1.589 -3.675 -20.853 1.00 96.00 120 GLY A CA 1
ATOM 933 C C . GLY A 1 120 ? -0.400 -4.102 -20.005 1.00 96.00 120 GLY A C 1
ATOM 934 O O . GLY A 1 120 ? -0.241 -3.761 -18.832 1.00 96.00 120 GLY A O 1
ATOM 935 N N . LEU A 1 121 ? 0.446 -4.880 -20.667 1.00 96.06 121 LEU A N 1
ATOM 936 C CA . LEU A 1 121 ? 1.704 -5.389 -20.169 1.00 96.06 121 LEU A CA 1
ATOM 937 C C . LEU A 1 121 ? 2.822 -4.621 -20.861 1.00 96.06 121 LEU A C 1
ATOM 939 O O . LEU A 1 121 ? 2.813 -4.458 -22.084 1.00 96.06 121 LEU A O 1
ATOM 943 N N . PHE A 1 122 ? 3.789 -4.168 -20.079 1.00 95.69 122 PHE A N 1
ATOM 944 C CA . PHE A 1 122 ? 4.853 -3.291 -20.533 1.00 95.69 122 PHE A CA 1
ATOM 945 C C . PHE A 1 122 ? 6.213 -3.905 -20.236 1.00 95.69 122 PHE A C 1
ATOM 947 O O . PHE A 1 122 ? 6.426 -4.495 -19.181 1.00 95.69 122 PHE A O 1
ATOM 954 N N . TRP A 1 123 ? 7.139 -3.744 -21.171 1.00 94.81 123 TRP A N 1
ATOM 955 C CA . TRP A 1 123 ? 8.528 -4.168 -21.073 1.00 94.81 123 TRP A CA 1
ATOM 956 C C . TRP A 1 123 ? 9.423 -2.970 -20.778 1.00 94.81 123 TRP A C 1
ATOM 958 O O . TRP A 1 123 ? 9.327 -1.951 -21.458 1.00 94.81 123 TRP A O 1
ATOM 968 N N . MET A 1 124 ? 10.294 -3.095 -19.775 1.00 92.25 124 MET A N 1
ATOM 969 C CA . MET A 1 124 ? 11.354 -2.122 -19.510 1.00 92.25 124 MET A CA 1
ATOM 970 C C . MET A 1 124 ? 12.639 -2.544 -20.233 1.00 92.25 124 MET A C 1
ATOM 972 O O . MET A 1 124 ? 13.431 -3.320 -19.700 1.00 92.25 124 MET A O 1
ATOM 976 N N . GLU A 1 125 ? 12.831 -2.037 -21.451 1.00 88.00 125 GLU A N 1
ATOM 977 C CA . GLU A 1 125 ? 13.855 -2.499 -22.399 1.00 88.00 125 GLU A CA 1
ATOM 978 C C . GLU A 1 125 ? 15.284 -2.444 -21.843 1.00 88.00 125 GLU A C 1
ATOM 980 O O . GLU A 1 125 ? 16.025 -3.427 -21.922 1.00 88.00 125 GLU A O 1
ATOM 985 N N . ASP A 1 126 ? 15.617 -1.339 -21.180 1.00 84.44 126 ASP A N 1
ATOM 986 C CA . ASP A 1 126 ? 16.958 -1.068 -20.651 1.00 84.44 126 ASP A CA 1
ATOM 987 C C . ASP A 1 126 ? 17.043 -1.238 -19.131 1.00 84.44 126 ASP A C 1
ATOM 989 O O . ASP A 1 126 ? 17.877 -0.617 -18.454 1.00 84.44 126 ASP A O 1
ATOM 993 N N . ASN A 1 127 ? 16.142 -2.045 -18.558 1.00 83.38 127 ASN A N 1
ATOM 994 C CA . ASN A 1 127 ? 16.190 -2.322 -17.133 1.00 83.38 127 ASN A CA 1
ATOM 995 C C . ASN A 1 127 ? 17.340 -3.274 -16.798 1.00 83.38 127 ASN A C 1
ATOM 997 O O . ASN A 1 127 ? 17.435 -4.392 -17.312 1.00 83.38 127 ASN A O 1
ATOM 1001 N N . TYR A 1 128 ? 18.204 -2.827 -15.887 1.00 72.94 128 TYR A N 1
ATOM 1002 C CA . TYR A 1 128 ? 19.250 -3.664 -15.305 1.00 72.94 128 TYR A CA 1
ATOM 1003 C C . TYR A 1 128 ? 18.712 -4.521 -14.154 1.00 72.94 128 TYR A C 1
ATOM 1005 O O . TYR A 1 128 ? 19.338 -5.512 -13.788 1.00 72.94 128 TYR A O 1
ATOM 1013 N N . ALA A 1 129 ? 17.591 -4.131 -13.551 1.00 71.31 129 ALA A N 1
ATOM 1014 C CA . ALA A 1 129 ? 16.997 -4.815 -12.415 1.00 71.31 129 ALA A CA 1
ATOM 1015 C C . ALA A 1 129 ? 16.178 -6.051 -12.882 1.00 71.31 129 ALA A C 1
ATOM 1017 O O . ALA A 1 129 ? 15.933 -6.221 -14.082 1.00 71.31 129 ALA A O 1
ATOM 1018 N N . PRO A 1 130 ? 15.846 -7.010 -11.994 1.00 64.19 130 PRO A N 1
ATOM 1019 C CA . PRO A 1 130 ? 15.201 -8.270 -12.382 1.00 64.19 130 PRO A CA 1
ATOM 1020 C C . PRO A 1 130 ? 13.781 -8.105 -12.954 1.00 64.19 130 PRO A C 1
ATOM 1022 O O . PRO A 1 130 ? 13.255 -9.047 -13.536 1.00 64.19 130 PRO A O 1
ATOM 1025 N N . GLU A 1 131 ? 13.163 -6.933 -12.828 1.00 72.00 131 GLU A N 1
ATOM 1026 C CA . GLU A 1 131 ? 11.826 -6.649 -13.341 1.00 72.00 131 GLU A CA 1
ATOM 1027 C C . GLU A 1 131 ? 11.867 -6.377 -14.848 1.00 72.00 131 GLU A C 1
ATOM 1029 O O . GLU A 1 131 ? 12.133 -5.264 -15.291 1.00 72.00 131 GLU A O 1
ATOM 1034 N N . VAL A 1 132 ? 11.611 -7.381 -15.677 1.00 84.12 132 VAL A N 1
ATOM 1035 C CA . VAL A 1 132 ? 11.569 -7.167 -17.135 1.00 84.12 132 VAL A CA 1
ATOM 1036 C C . VAL A 1 132 ? 10.213 -6.610 -17.566 1.00 84.12 132 VAL A C 1
ATOM 1038 O O . VAL A 1 132 ? 10.138 -5.743 -18.438 1.00 84.12 132 VAL A O 1
ATOM 1041 N N . LEU A 1 133 ? 9.143 -7.087 -16.933 1.00 91.69 133 LEU A N 1
ATOM 1042 C CA . LEU A 1 133 ? 7.766 -6.781 -17.292 1.00 91.69 133 LEU A CA 1
ATOM 1043 C C . LEU A 1 133 ? 7.014 -6.166 -16.121 1.00 91.69 133 LEU A C 1
ATOM 1045 O O . LEU A 1 133 ? 7.291 -6.479 -14.965 1.00 91.69 133 LEU A O 1
ATOM 1049 N N . LEU A 1 134 ? 6.051 -5.311 -16.441 1.00 92.12 134 LEU A N 1
ATOM 1050 C CA . LEU A 1 134 ? 5.170 -4.666 -15.479 1.00 92.12 134 LEU A CA 1
ATOM 1051 C C . LEU A 1 134 ? 3.773 -4.475 -16.060 1.00 92.12 134 LEU A C 1
ATOM 1053 O O . LEU A 1 134 ? 3.597 -4.318 -17.270 1.00 92.12 134 LEU A O 1
ATOM 1057 N N . THR A 1 135 ? 2.793 -4.441 -15.174 1.00 93.62 135 THR A N 1
ATOM 1058 C CA . THR A 1 135 ? 1.435 -3.985 -15.448 1.00 93.62 135 THR A CA 1
ATOM 1059 C C . THR A 1 135 ? 1.199 -2.693 -14.677 1.00 93.62 135 THR A C 1
ATOM 1061 O O . THR A 1 135 ? 1.731 -2.487 -13.588 1.00 93.62 135 THR A O 1
ATOM 1064 N N . PHE A 1 136 ? 0.441 -1.780 -15.278 1.00 93.25 136 PHE A N 1
ATOM 1065 C CA . PHE A 1 136 ? -0.056 -0.589 -14.584 1.00 93.25 136 PHE A CA 1
ATOM 1066 C C . PHE A 1 136 ? -1.495 -0.784 -14.101 1.00 93.25 136 PHE A C 1
ATOM 1068 O O . PHE A 1 136 ? -1.966 -0.053 -13.238 1.00 93.25 136 PHE A O 1
ATOM 1075 N N . GLN A 1 137 ? -2.199 -1.767 -14.655 1.00 93.75 137 GLN A N 1
ATOM 1076 C CA . GLN A 1 137 ? -3.613 -2.002 -14.392 1.00 93.75 137 GLN A CA 1
ATOM 1077 C C . GLN A 1 137 ? -3.914 -2.622 -13.026 1.00 93.75 137 GLN A C 1
ATOM 1079 O O . GLN A 1 137 ? -5.038 -2.538 -12.567 1.00 93.75 137 GLN A O 1
ATOM 1084 N N . ASP A 1 138 ? -2.930 -3.183 -12.337 1.00 90.81 138 ASP A N 1
ATOM 1085 C CA . ASP A 1 138 ? -3.053 -3.704 -10.972 1.00 90.81 138 ASP A CA 1
ATOM 1086 C C . ASP A 1 138 ? -2.573 -2.702 -9.903 1.00 90.81 138 ASP A C 1
ATOM 1088 O O . ASP A 1 138 ? -2.525 -3.028 -8.714 1.00 90.81 138 ASP A O 1
ATOM 1092 N N . MET A 1 139 ? -2.214 -1.474 -10.301 1.00 91.69 139 MET A N 1
ATOM 1093 C CA . MET A 1 139 ? -1.881 -0.401 -9.362 1.00 91.69 139 MET A CA 1
ATOM 1094 C C . MET A 1 139 ? -3.115 0.080 -8.595 1.00 91.69 139 MET A C 1
ATOM 1096 O O . MET A 1 139 ? -4.241 0.032 -9.087 1.00 91.69 139 MET A O 1
ATOM 1100 N N . ASP A 1 140 ? -2.879 0.619 -7.406 1.00 88.50 140 ASP A N 1
ATOM 1101 C CA . ASP A 1 140 ? -3.890 1.323 -6.621 1.00 88.50 140 ASP A CA 1
ATOM 1102 C C . ASP A 1 140 ? -4.058 2.742 -7.153 1.00 88.50 140 ASP A C 1
ATOM 1104 O O . ASP A 1 140 ? -3.327 3.665 -6.776 1.00 88.50 140 ASP A O 1
ATOM 1108 N N . TRP A 1 141 ? -4.960 2.890 -8.119 1.00 87.38 141 TRP A N 1
ATOM 1109 C CA . TRP A 1 141 ? -5.226 4.159 -8.782 1.00 87.38 141 TRP A CA 1
ATOM 1110 C C . TRP A 1 141 ? -6.144 5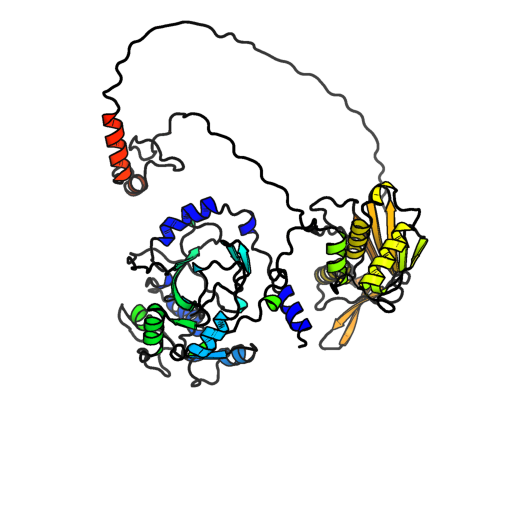.027 -7.930 1.00 87.38 141 TRP A C 1
ATOM 1112 O O . TRP A 1 141 ? -7.368 4.876 -7.949 1.00 87.38 141 TRP A O 1
ATOM 1122 N N . VAL A 1 142 ? -5.535 5.993 -7.244 1.00 79.62 142 VAL A N 1
ATOM 1123 C CA . VAL A 1 142 ? -6.250 7.031 -6.486 1.00 79.62 142 VAL A CA 1
ATOM 1124 C C . VAL A 1 142 ? -6.906 8.043 -7.421 1.00 79.62 142 VAL A C 1
ATOM 1126 O O . VAL A 1 142 ? -7.960 8.592 -7.115 1.00 79.62 142 VAL A O 1
ATOM 1129 N N . SER A 1 143 ? -6.318 8.271 -8.594 1.00 76.94 143 SER A N 1
ATOM 1130 C CA . SER A 1 143 ? -6.928 9.064 -9.661 1.00 76.94 143 SER A CA 1
ATOM 1131 C C . SER A 1 143 ? -6.537 8.506 -11.024 1.00 76.94 143 SER A C 1
ATOM 1133 O O . SER A 1 143 ? -5.600 7.726 -11.124 1.00 76.94 143 SER A O 1
ATOM 1135 N N . GLY A 1 144 ? -7.156 8.980 -12.107 1.00 75.19 144 GLY A N 1
ATOM 1136 C CA . GLY A 1 144 ? -6.709 8.658 -13.471 1.00 75.19 144 GLY A CA 1
ATOM 1137 C C . GLY A 1 144 ? -5.316 9.203 -13.842 1.00 75.19 144 GLY A C 1
ATOM 1138 O O . GLY A 1 144 ? -4.919 9.116 -15.000 1.00 75.19 144 GLY A O 1
ATOM 1139 N N . LYS A 1 145 ? -4.586 9.814 -12.899 1.00 76.56 145 LYS A N 1
ATOM 1140 C CA . LYS A 1 145 ? -3.221 10.332 -13.087 1.00 76.56 145 LYS A CA 1
ATOM 1141 C C . LYS A 1 145 ? -2.214 9.774 -12.081 1.00 76.56 145 LYS A C 1
ATOM 1143 O O . LYS A 1 145 ? -1.019 9.788 -12.356 1.00 76.56 145 LYS A O 1
ATOM 1148 N N . GLN A 1 146 ? -2.680 9.282 -10.933 1.00 81.44 146 GLN A N 1
ATOM 1149 C CA . GLN A 1 146 ? -1.831 8.839 -9.833 1.00 81.44 146 GLN A CA 1
ATOM 1150 C C . GLN A 1 146 ? -2.223 7.433 -9.392 1.00 81.44 146 GLN A C 1
ATOM 1152 O O . GLN A 1 146 ? -3.353 7.198 -8.961 1.00 81.44 146 GLN A O 1
ATOM 1157 N N . GLY A 1 147 ? -1.253 6.524 -9.457 1.00 85.25 147 GLY A N 1
ATOM 1158 C CA . GLY A 1 147 ? -1.378 5.158 -8.972 1.00 85.25 147 GLY A CA 1
ATOM 1159 C C . GLY A 1 147 ? -0.215 4.783 -8.065 1.00 85.25 147 GLY A C 1
ATOM 1160 O O . GLY A 1 147 ? 0.925 5.199 -8.289 1.00 85.25 147 GLY A O 1
ATOM 1161 N N . TYR A 1 148 ? -0.496 3.990 -7.034 1.00 83.12 148 TYR A N 1
ATOM 1162 C CA . TYR A 1 148 ? 0.531 3.411 -6.180 1.00 83.12 148 TYR A CA 1
ATOM 1163 C C . TYR A 1 148 ? 0.883 2.014 -6.674 1.00 83.12 148 TYR A C 1
ATOM 1165 O O . TYR A 1 148 ? 0.073 1.088 -6.679 1.00 83.12 148 TYR A O 1
ATOM 1173 N N . PHE A 1 149 ? 2.138 1.864 -7.081 1.00 82.06 149 PHE A N 1
ATOM 1174 C CA . PHE A 1 149 ? 2.689 0.580 -7.476 1.00 82.06 149 PHE A CA 1
ATOM 1175 C C . PHE A 1 149 ? 3.202 -0.173 -6.254 1.00 82.06 149 PHE A C 1
ATOM 1177 O O . PHE A 1 149 ? 4.038 0.358 -5.518 1.00 82.06 149 PHE A O 1
ATOM 1184 N N . MET A 1 150 ? 2.767 -1.421 -6.056 1.00 68.88 150 MET A N 1
ATOM 1185 C CA . MET A 1 150 ? 3.379 -2.295 -5.057 1.00 68.88 150 MET A CA 1
ATOM 1186 C C . MET A 1 150 ? 4.611 -2.989 -5.627 1.00 68.88 150 MET A C 1
ATOM 1188 O O . MET A 1 150 ? 4.482 -3.935 -6.403 1.00 68.88 150 MET A O 1
ATOM 1192 N N . PRO A 1 151 ? 5.822 -2.653 -5.149 1.00 60.31 151 PRO A N 1
ATOM 1193 C CA . PRO A 1 151 ? 7.038 -3.276 -5.658 1.00 60.31 151 PRO A CA 1
ATOM 1194 C C . PRO A 1 151 ? 7.132 -4.762 -5.284 1.00 60.31 151 PRO A C 1
ATOM 1196 O O . PRO A 1 151 ? 7.955 -5.476 -5.839 1.00 60.31 151 PRO A O 1
ATOM 1199 N N . LYS A 1 152 ? 6.320 -5.256 -4.331 1.00 56.41 152 LYS A N 1
ATOM 1200 C CA . LYS A 1 152 ? 6.353 -6.656 -3.864 1.00 56.41 152 LYS A CA 1
ATOM 1201 C C . LYS A 1 152 ? 6.171 -7.659 -5.006 1.00 56.41 152 LYS A C 1
ATOM 1203 O O . LYS A 1 152 ? 6.761 -8.733 -4.953 1.00 56.41 152 LYS A O 1
ATOM 1208 N N . TYR A 1 153 ? 5.419 -7.276 -6.032 1.00 47.44 153 TYR A N 1
ATOM 1209 C CA . TYR A 1 153 ? 5.163 -8.090 -7.213 1.00 47.44 153 TYR A CA 1
ATOM 1210 C C . TYR A 1 153 ? 6.210 -7.879 -8.331 1.00 47.44 153 TYR A C 1
ATOM 1212 O O . TYR A 1 153 ? 6.121 -8.506 -9.382 1.00 47.44 153 TYR A O 1
ATOM 1220 N N . SER A 1 154 ? 7.242 -7.040 -8.114 1.00 42.84 154 SER A N 1
ATOM 1221 C CA . SER A 1 154 ? 8.307 -6.708 -9.085 1.00 42.84 154 SER A CA 1
ATOM 1222 C C . SER A 1 154 ? 9.536 -6.022 -8.413 1.00 42.84 154 SER A C 1
ATOM 1224 O O . SER A 1 154 ? 9.599 -4.796 -8.400 1.00 42.84 154 SER A O 1
ATOM 1226 N N . LEU A 1 155 ? 10.518 -6.740 -7.827 1.00 35.12 155 LEU A N 1
ATOM 1227 C CA . LEU A 1 155 ? 11.568 -6.135 -6.949 1.00 35.12 155 LEU A CA 1
ATOM 1228 C C . LEU A 1 155 ? 13.036 -6.568 -7.236 1.00 35.12 155 LEU A C 1
ATOM 1230 O O . LEU A 1 155 ? 13.315 -7.763 -7.185 1.00 35.12 155 LEU A O 1
ATOM 1234 N N . GLN A 1 156 ? 14.009 -5.634 -7.372 1.00 29.39 156 GLN A N 1
ATOM 1235 C CA . GLN A 1 156 ? 14.883 -5.081 -6.305 1.00 29.39 156 GLN A CA 1
ATOM 1236 C C . GLN A 1 156 ? 15.812 -3.889 -6.702 1.00 29.39 156 GLN A C 1
ATOM 1238 O O . GLN A 1 156 ? 16.077 -3.592 -7.858 1.00 29.39 156 GLN A O 1
ATOM 1243 N N . ARG A 1 157 ? 16.299 -3.185 -5.660 1.00 24.67 157 ARG A N 1
ATOM 1244 C CA . ARG A 1 157 ? 16.836 -1.802 -5.569 1.00 24.67 157 ARG A CA 1
ATOM 1245 C C . ARG A 1 157 ? 18.365 -1.694 -5.767 1.00 24.67 157 ARG A C 1
ATOM 1247 O O . ARG A 1 157 ? 19.096 -2.396 -5.077 1.00 24.67 157 ARG A O 1
ATOM 1254 N N . ALA A 1 158 ? 18.860 -0.702 -6.523 1.00 22.83 158 ALA A N 1
ATOM 1255 C CA . ALA A 1 158 ? 20.264 -0.254 -6.459 1.00 22.83 158 ALA A CA 1
ATOM 1256 C C . ALA A 1 158 ? 20.411 1.285 -6.460 1.00 22.83 158 ALA A C 1
ATOM 1258 O O . ALA A 1 158 ? 19.579 2.014 -7.002 1.00 22.83 158 ALA A O 1
ATOM 1259 N N . ARG A 1 159 ? 21.479 1.793 -5.828 1.00 25.14 159 ARG A N 1
ATOM 1260 C CA . ARG A 1 159 ? 21.877 3.216 -5.751 1.00 25.14 159 ARG A CA 1
ATOM 1261 C C . ARG A 1 159 ? 23.264 3.392 -6.377 1.00 25.14 159 ARG A C 1
ATOM 1263 O O . ARG A 1 159 ? 24.170 2.694 -5.924 1.00 25.14 159 ARG A O 1
ATOM 1270 N N . ARG A 1 160 ? 23.451 4.389 -7.256 1.00 29.05 160 ARG A N 1
ATOM 1271 C CA . ARG A 1 160 ? 24.605 5.324 -7.276 1.00 29.05 160 ARG A CA 1
ATOM 1272 C C . ARG A 1 160 ? 24.502 6.340 -8.423 1.00 29.05 160 ARG A C 1
ATOM 1274 O O . ARG A 1 160 ? 23.984 6.024 -9.480 1.00 29.05 160 ARG A O 1
ATOM 1281 N N . SER A 1 161 ? 25.050 7.530 -8.170 1.00 30.44 161 SER A N 1
ATOM 1282 C CA . SER A 1 161 ? 25.161 8.683 -9.070 1.00 30.44 161 SER A CA 1
ATOM 1283 C C . SER A 1 161 ? 26.215 8.493 -10.164 1.00 30.44 161 SER A C 1
ATOM 1285 O O . SER A 1 161 ? 27.226 7.824 -9.934 1.00 30.44 161 SER A O 1
ATOM 1287 N N . LEU A 1 162 ? 26.016 9.149 -11.308 1.00 31.11 162 LEU A N 1
ATOM 1288 C CA . LEU A 1 162 ? 26.870 9.035 -12.487 1.00 31.11 162 LEU A CA 1
ATOM 1289 C C . LEU A 1 162 ? 26.874 10.346 -13.301 1.00 31.11 162 LEU A C 1
ATOM 1291 O O . LEU A 1 162 ? 25.821 10.956 -13.482 1.00 31.11 162 LEU A O 1
ATOM 1295 N N . ASP A 1 163 ? 28.053 10.756 -13.776 1.00 32.16 163 ASP A N 1
ATOM 1296 C CA . ASP A 1 163 ? 28.295 11.988 -14.544 1.00 32.16 163 ASP A CA 1
ATOM 1297 C C . ASP A 1 163 ? 27.936 11.876 -16.043 1.00 32.16 163 ASP A C 1
ATOM 1299 O O . ASP A 1 163 ? 27.891 10.790 -16.622 1.00 32.16 163 ASP A O 1
ATOM 1303 N N . GLN A 1 164 ? 27.686 13.037 -16.664 1.00 34.38 164 GLN A N 1
ATOM 1304 C CA . GLN A 1 164 ? 27.122 13.232 -18.009 1.00 34.38 164 GLN A CA 1
ATOM 1305 C C . GLN A 1 164 ? 28.046 12.839 -19.184 1.00 34.38 164 GLN A C 1
ATOM 1307 O O . GLN A 1 164 ? 29.200 13.258 -19.252 1.00 34.38 164 GLN A O 1
ATOM 1312 N N . MET A 1 165 ? 27.466 12.165 -20.189 1.00 36.59 165 MET A N 1
ATOM 1313 C CA . MET A 1 165 ? 27.936 12.077 -21.585 1.00 36.59 165 MET A CA 1
ATOM 1314 C C . MET A 1 165 ? 26.745 12.201 -22.568 1.00 36.59 165 MET A C 1
ATOM 1316 O O . MET A 1 165 ? 25.640 12.527 -22.152 1.00 36.59 165 MET A O 1
ATOM 1320 N N . VAL A 1 166 ? 26.998 12.092 -23.877 1.00 45.19 166 VAL A N 1
ATOM 1321 C CA . VAL A 1 166 ? 26.112 12.479 -24.994 1.00 45.19 166 VAL A CA 1
ATOM 1322 C C . VAL A 1 166 ? 24.983 11.462 -25.228 1.00 45.19 166 VAL A C 1
ATOM 1324 O O . VAL A 1 166 ? 25.257 10.305 -25.528 1.00 45.19 166 VAL A O 1
ATOM 1327 N N . GLY A 1 167 ? 23.721 11.900 -25.149 1.00 51.06 167 GLY A N 1
ATOM 1328 C CA . GLY A 1 167 ? 22.551 11.047 -25.394 1.00 51.06 167 GLY A CA 1
ATOM 1329 C C . GLY A 1 167 ? 22.178 10.869 -26.864 1.00 51.06 167 GLY A C 1
ATOM 1330 O O . GLY A 1 167 ? 22.392 11.760 -27.686 1.00 51.06 167 GLY A O 1
ATOM 1331 N N . SER A 1 168 ? 21.596 9.713 -27.181 1.00 59.75 168 SER A N 1
ATOM 1332 C CA . SER A 1 168 ? 20.966 9.404 -28.467 1.00 59.75 168 SER A CA 1
ATOM 1333 C C . SER A 1 168 ? 19.483 9.776 -28.452 1.00 59.75 168 SER A C 1
ATOM 1335 O O . SER A 1 168 ? 18.782 9.492 -27.485 1.00 59.75 168 SER A O 1
ATOM 1337 N N . ILE A 1 169 ? 18.973 10.360 -29.538 1.00 65.62 169 ILE A N 1
ATOM 1338 C CA . ILE A 1 169 ? 17.526 10.528 -29.724 1.00 65.62 169 ILE A CA 1
ATOM 1339 C C . ILE A 1 169 ? 16.958 9.148 -30.058 1.00 65.62 169 ILE A C 1
ATOM 1341 O O . ILE A 1 169 ? 17.309 8.579 -31.089 1.00 65.62 169 ILE A O 1
ATOM 1345 N N . VAL A 1 170 ? 16.113 8.605 -29.184 1.00 72.19 170 VAL A N 1
ATOM 1346 C CA . VAL A 1 170 ? 15.361 7.379 -29.469 1.00 72.19 170 VAL A CA 1
ATOM 1347 C C . VAL A 1 170 ? 14.041 7.760 -30.126 1.00 72.19 170 VAL A C 1
ATOM 1349 O O . VAL A 1 170 ? 13.323 8.626 -29.626 1.00 72.19 170 VAL A O 1
ATOM 1352 N N . GLU A 1 171 ? 13.722 7.124 -31.252 1.00 75.38 171 GLU A N 1
ATOM 1353 C CA . GLU A 1 171 ? 12.395 7.219 -31.857 1.00 75.38 171 GLU A CA 1
ATOM 1354 C C . GLU A 1 171 ? 11.387 6.485 -30.966 1.00 75.38 171 GLU A C 1
ATOM 1356 O O . GLU A 1 171 ? 11.314 5.258 -30.966 1.00 75.38 171 GLU A O 1
ATOM 1361 N N . MET A 1 172 ? 10.628 7.244 -30.176 1.00 79.25 172 MET A N 1
ATOM 1362 C CA . MET A 1 172 ? 9.546 6.703 -29.358 1.00 79.25 172 MET A CA 1
ATOM 1363 C C . MET A 1 172 ? 8.297 6.479 -30.209 1.00 79.25 172 MET A C 1
ATOM 1365 O O . MET A 1 172 ? 7.837 7.389 -30.905 1.00 79.25 172 MET A O 1
ATOM 1369 N N . ALA A 1 173 ? 7.707 5.289 -30.121 1.00 84.31 173 ALA A N 1
ATOM 1370 C CA . ALA A 1 173 ? 6.354 5.080 -30.613 1.00 84.31 173 ALA A CA 1
ATOM 1371 C C . ALA A 1 173 ? 5.350 5.869 -29.753 1.00 84.31 173 ALA A C 1
ATOM 1373 O O . ALA A 1 173 ? 5.617 6.192 -28.599 1.00 84.31 173 ALA A O 1
ATOM 1374 N N . ALA A 1 174 ? 4.157 6.138 -30.292 1.00 83.38 174 ALA A N 1
ATOM 1375 C CA . ALA A 1 174 ? 3.114 6.891 -29.584 1.00 83.38 174 ALA A CA 1
ATOM 1376 C C . ALA A 1 174 ? 2.668 6.248 -28.252 1.00 83.38 174 ALA A C 1
ATOM 1378 O O . ALA A 1 174 ? 2.110 6.932 -27.401 1.00 83.38 174 ALA A O 1
ATOM 1379 N N . GLU A 1 175 ? 2.903 4.944 -28.081 1.00 86.25 175 GLU A N 1
ATOM 1380 C CA . GLU A 1 175 ? 2.577 4.190 -26.866 1.00 86.25 175 GLU A CA 1
ATOM 1381 C C . GLU A 1 175 ? 3.785 3.924 -25.958 1.00 86.25 175 GLU A C 1
ATOM 1383 O O . GLU A 1 175 ? 3.626 3.310 -24.901 1.00 86.25 175 GLU A O 1
ATOM 1388 N N . ASP A 1 176 ? 4.983 4.341 -26.369 1.00 89.12 176 ASP A N 1
ATOM 1389 C CA . ASP A 1 176 ? 6.173 4.192 -25.544 1.00 89.12 176 ASP A CA 1
ATOM 1390 C C . ASP A 1 176 ? 6.164 5.249 -24.435 1.00 89.12 176 ASP A C 1
ATOM 1392 O O . ASP A 1 176 ? 5.722 6.387 -24.603 1.00 89.12 176 ASP A O 1
ATOM 1396 N N . MET A 1 177 ? 6.689 4.870 -23.278 1.00 92.75 177 MET A N 1
ATOM 1397 C CA . MET A 1 177 ? 6.839 5.730 -22.114 1.00 92.75 177 MET A CA 1
ATOM 1398 C C . MET A 1 177 ? 8.288 5.716 -21.648 1.00 92.75 177 MET A C 1
ATOM 1400 O O . MET A 1 177 ? 9.046 4.792 -21.935 1.00 92.75 177 MET A O 1
ATOM 1404 N N . ILE A 1 178 ? 8.670 6.727 -20.874 1.00 91.00 178 ILE A N 1
ATOM 1405 C CA . ILE A 1 178 ? 9.952 6.737 -20.174 1.00 91.00 178 ILE A CA 1
ATOM 1406 C C . ILE A 1 178 ? 9.677 6.743 -18.679 1.00 91.00 178 ILE A C 1
ATOM 1408 O O . ILE A 1 178 ? 9.027 7.643 -18.149 1.00 91.00 178 ILE A O 1
ATOM 1412 N N . ARG A 1 179 ? 10.214 5.746 -17.978 1.00 91.31 179 ARG A N 1
ATOM 1413 C CA . ARG A 1 179 ? 10.259 5.741 -16.517 1.00 91.31 179 ARG A CA 1
ATOM 1414 C C . ARG A 1 179 ? 11.516 6.468 -16.072 1.00 91.31 179 ARG A C 1
ATOM 1416 O O . ARG A 1 179 ? 12.610 6.014 -16.385 1.00 91.31 179 ARG A O 1
ATOM 1423 N N . ILE A 1 180 ? 11.366 7.539 -15.298 1.00 90.88 180 ILE A N 1
ATOM 1424 C CA . ILE A 1 180 ? 12.487 8.324 -14.769 1.00 90.88 180 ILE A CA 1
ATOM 1425 C C . ILE A 1 180 ? 12.568 8.139 -13.257 1.00 90.88 180 ILE A C 1
ATOM 1427 O O . ILE A 1 180 ? 11.572 8.256 -12.547 1.00 90.88 180 ILE A O 1
ATOM 1431 N N . SER A 1 181 ? 13.767 7.858 -12.756 1.00 90.31 181 SER A N 1
ATOM 1432 C CA . SER A 1 181 ? 14.090 7.927 -11.334 1.00 90.31 181 SER A CA 1
ATOM 1433 C C . SER A 1 181 ? 15.023 9.101 -11.100 1.00 90.31 181 SER A C 1
ATOM 1435 O O . SER A 1 181 ? 16.070 9.182 -11.736 1.00 90.31 181 SER A O 1
ATOM 1437 N N . PHE A 1 182 ? 14.698 9.950 -10.133 1.00 90.19 182 PHE A N 1
ATOM 1438 C CA . PHE A 1 182 ? 15.540 11.075 -9.723 1.00 90.19 182 PHE A CA 1
ATOM 1439 C C . PHE A 1 182 ? 16.446 10.703 -8.542 1.00 90.19 182 PHE A C 1
ATOM 1441 O O . PHE A 1 182 ? 16.200 9.708 -7.850 1.00 90.19 182 PHE A O 1
ATOM 1448 N N . ASN A 1 183 ? 17.506 11.482 -8.315 1.00 87.69 183 ASN A N 1
ATOM 1449 C CA . ASN A 1 183 ? 18.375 11.325 -7.143 1.00 87.69 183 ASN A CA 1
ATOM 1450 C C . ASN A 1 183 ? 17.624 11.645 -5.842 1.00 87.69 183 ASN A C 1
ATOM 1452 O O . ASN A 1 183 ? 17.780 10.941 -4.841 1.00 87.69 183 ASN A O 1
ATOM 1456 N N . ASN A 1 184 ? 16.775 12.671 -5.887 1.00 88.69 184 ASN A N 1
ATOM 1457 C CA . ASN A 1 184 ? 15.772 12.985 -4.885 1.00 88.69 184 ASN A CA 1
ATOM 1458 C C . ASN A 1 184 ? 14.368 12.768 -5.490 1.00 88.69 184 ASN A C 1
ATOM 1460 O O . ASN A 1 184 ? 14.013 13.473 -6.433 1.00 88.69 184 ASN A O 1
ATOM 1464 N N . PRO A 1 185 ? 13.556 11.827 -4.969 1.00 87.19 185 PRO A N 1
ATOM 1465 C CA . PRO A 1 185 ? 12.217 11.544 -5.491 1.00 87.19 185 PRO A CA 1
ATOM 1466 C C . PRO A 1 185 ? 11.253 12.738 -5.532 1.00 87.19 185 PRO A C 1
ATOM 1468 O O . PRO A 1 185 ? 10.300 12.685 -6.300 1.00 87.19 185 PRO A O 1
ATOM 1471 N N . SER A 1 186 ? 11.485 13.785 -4.732 1.00 87.44 186 SER A N 1
ATOM 1472 C CA . SER A 1 186 ? 10.643 14.989 -4.685 1.00 87.44 186 SER A CA 1
ATOM 1473 C C . SER A 1 186 ? 11.169 16.151 -5.536 1.00 87.44 186 SER A C 1
ATOM 1475 O O . SER A 1 186 ? 10.569 17.217 -5.534 1.00 87.44 186 SER A O 1
ATOM 1477 N N . ASP A 1 187 ? 12.311 15.991 -6.211 1.00 91.25 187 ASP A N 1
ATOM 1478 C CA . ASP A 1 187 ? 12.976 17.079 -6.932 1.00 91.25 187 ASP A CA 1
ATOM 1479 C C . ASP A 1 187 ? 13.544 16.581 -8.275 1.00 91.25 187 ASP A C 1
ATOM 1481 O O . ASP A 1 187 ? 14.620 15.969 -8.308 1.00 91.25 187 ASP A O 1
ATOM 1485 N N . PRO A 1 188 ? 12.872 16.867 -9.407 1.00 90.25 188 PRO A N 1
ATOM 1486 C CA . PRO A 1 188 ? 13.339 16.496 -10.742 1.00 90.25 188 PRO A CA 1
ATOM 1487 C C . PRO A 1 188 ? 14.675 17.140 -11.125 1.00 90.25 188 PRO A C 1
ATOM 1489 O O . PRO A 1 188 ? 15.389 16.634 -11.993 1.00 90.25 188 PRO A O 1
ATOM 1492 N N . THR A 1 189 ? 15.038 18.255 -10.484 1.00 90.00 189 THR A N 1
ATOM 1493 C CA . THR A 1 189 ? 16.285 18.983 -10.750 1.00 90.00 189 THR A CA 1
ATOM 1494 C C . THR A 1 189 ? 17.495 18.346 -10.074 1.00 90.00 189 THR A C 1
ATOM 1496 O O . THR A 1 189 ? 18.629 18.615 -10.473 1.00 90.00 189 THR A O 1
ATOM 1499 N N . SER A 1 190 ? 17.267 17.421 -9.134 1.00 91.06 190 SER A N 1
ATOM 1500 C CA . SER A 1 190 ? 18.312 16.671 -8.424 1.00 91.06 190 SER A CA 1
ATOM 1501 C C . SER A 1 190 ? 19.171 15.777 -9.329 1.00 91.06 190 SER A C 1
ATOM 1503 O O . SER A 1 190 ? 20.169 15.204 -8.883 1.00 91.06 190 SER A O 1
ATOM 1505 N N . GLY A 1 191 ? 18.801 15.655 -10.603 1.00 89.44 191 GLY A N 1
ATOM 1506 C CA . GLY A 1 191 ? 19.449 14.800 -11.581 1.00 89.44 191 GLY A CA 1
ATOM 1507 C C . GLY A 1 191 ? 18.773 13.440 -11.687 1.00 89.44 191 GLY A C 1
ATOM 1508 O O . GLY A 1 191 ? 18.048 12.986 -10.798 1.00 89.44 191 GLY A O 1
ATOM 1509 N N . VAL A 1 192 ? 19.015 12.790 -12.819 1.00 89.12 192 VAL A N 1
ATOM 1510 C CA . VAL A 1 192 ? 18.425 11.497 -13.146 1.00 89.12 192 VAL A CA 1
ATOM 1511 C C . VAL A 1 192 ? 19.352 10.383 -12.672 1.00 89.12 192 VAL A C 1
ATOM 1513 O O . VAL A 1 192 ? 20.534 10.368 -12.998 1.00 89.12 192 VAL A O 1
ATOM 1516 N N . ASN A 1 193 ? 18.799 9.456 -11.898 1.00 86.81 193 ASN A N 1
ATOM 1517 C CA . ASN A 1 193 ? 19.470 8.253 -11.417 1.00 86.81 193 ASN A CA 1
ATOM 1518 C C . ASN A 1 193 ? 19.313 7.107 -12.431 1.00 86.81 193 ASN A C 1
ATOM 1520 O O . ASN A 1 193 ? 20.287 6.455 -12.787 1.00 86.81 193 ASN A O 1
ATOM 1524 N N . TYR A 1 194 ? 18.093 6.909 -12.947 1.00 87.38 194 TYR A N 1
ATOM 1525 C CA . TYR A 1 194 ? 17.780 5.882 -13.948 1.00 87.38 194 TYR A CA 1
ATOM 1526 C C . TYR A 1 194 ? 16.745 6.387 -14.950 1.00 87.38 194 TYR A C 1
ATOM 1528 O O . TYR A 1 194 ? 15.845 7.141 -14.570 1.00 87.38 194 TYR A O 1
ATOM 1536 N N . GLN A 1 195 ? 16.830 5.919 -16.196 1.00 89.81 195 GLN A N 1
ATOM 1537 C CA . GLN A 1 195 ? 15.739 6.031 -17.167 1.00 89.81 195 GLN A CA 1
ATOM 1538 C C . GLN A 1 195 ? 15.495 4.687 -17.827 1.00 89.81 195 GLN A C 1
ATOM 1540 O O . GLN A 1 195 ? 16.452 4.022 -18.191 1.00 89.81 195 GLN A O 1
ATOM 1545 N N . TYR A 1 196 ? 14.246 4.300 -18.025 1.00 90.94 196 TYR A N 1
ATOM 1546 C CA . TYR A 1 196 ? 13.924 3.080 -18.758 1.00 90.94 196 TYR A CA 1
ATOM 1547 C C . TYR A 1 196 ? 12.924 3.396 -19.851 1.00 90.94 196 TYR A C 1
ATOM 1549 O O . TYR A 1 196 ? 11.920 4.058 -19.581 1.00 90.94 196 TYR A O 1
ATOM 1557 N N . LEU A 1 197 ? 13.183 2.896 -21.053 1.00 91.25 197 LEU A N 1
ATOM 1558 C CA . LEU A 1 197 ? 12.194 2.851 -22.112 1.00 91.25 197 LEU A CA 1
ATOM 1559 C C . LEU A 1 197 ? 11.178 1.761 -21.765 1.00 91.25 197 LEU A C 1
ATOM 1561 O O . LEU A 1 197 ? 11.529 0.594 -21.586 1.00 91.25 197 LEU A O 1
ATOM 1565 N N . VAL A 1 198 ? 9.926 2.171 -21.608 1.00 94.00 198 VAL A N 1
ATOM 1566 C CA . VAL A 1 198 ? 8.807 1.325 -21.204 1.00 94.00 198 VAL A CA 1
ATOM 1567 C C . VAL A 1 198 ? 7.876 1.174 -22.393 1.00 94.00 198 VAL A C 1
ATOM 1569 O O . VAL A 1 198 ? 7.273 2.144 -22.840 1.00 94.00 198 VAL A O 1
ATOM 1572 N N . ARG A 1 199 ? 7.758 -0.044 -22.912 1.00 94.75 199 ARG A N 1
ATOM 1573 C CA . ARG A 1 199 ? 7.086 -0.317 -24.186 1.00 94.75 199 ARG A CA 1
ATOM 1574 C C . ARG A 1 199 ? 5.933 -1.268 -23.962 1.00 94.75 199 ARG A C 1
ATOM 1576 O O . ARG A 1 199 ? 6.131 -2.334 -23.379 1.00 94.75 199 ARG A O 1
ATOM 1583 N N . ARG A 1 200 ? 4.730 -0.921 -24.417 1.00 96.25 200 ARG A N 1
ATOM 1584 C CA . ARG A 1 200 ? 3.579 -1.829 -24.322 1.00 96.25 200 ARG A CA 1
ATOM 1585 C C . ARG A 1 200 ? 3.828 -3.033 -25.219 1.00 96.25 200 ARG A C 1
ATOM 1587 O O . ARG A 1 200 ? 3.975 -2.863 -26.424 1.00 96.25 200 ARG A O 1
ATOM 1594 N N . VAL A 1 201 ? 3.874 -4.237 -24.659 1.00 97.44 201 VAL A N 1
ATOM 1595 C CA . VAL A 1 201 ? 4.085 -5.488 -25.409 1.00 97.44 201 VAL A CA 1
ATOM 1596 C C . VAL A 1 201 ? 2.778 -6.222 -25.677 1.00 97.44 201 VAL A C 1
ATOM 1598 O O . VAL A 1 201 ? 2.634 -6.858 -26.720 1.00 97.44 201 VAL A O 1
ATOM 1601 N N . ALA A 1 202 ? 1.792 -6.092 -24.792 1.00 97.75 202 ALA A N 1
ATOM 1602 C CA . ALA A 1 202 ? 0.473 -6.666 -25.009 1.00 97.75 202 ALA A CA 1
ATOM 1603 C C . ALA A 1 202 ? -0.631 -5.900 -24.281 1.00 97.75 202 ALA A C 1
ATOM 1605 O O . ALA A 1 202 ? -0.363 -5.167 -23.334 1.00 97.75 202 ALA A O 1
ATOM 1606 N N . TYR A 1 203 ? -1.870 -6.081 -24.723 1.00 97.56 203 TYR A N 1
ATOM 1607 C CA . TYR A 1 203 ? -3.074 -5.563 -24.074 1.00 97.56 203 TYR A CA 1
ATOM 1608 C C . TYR A 1 203 ? -4.292 -6.410 -24.457 1.00 97.56 203 TYR A C 1
ATOM 1610 O O . TYR A 1 203 ? -4.243 -7.190 -25.411 1.00 97.56 203 TYR A O 1
ATOM 1618 N N . MET A 1 204 ? -5.386 -6.262 -23.713 1.00 97.50 204 MET A N 1
ATOM 1619 C CA . MET A 1 204 ? -6.662 -6.890 -24.049 1.00 97.50 204 MET A CA 1
ATOM 1620 C C . MET A 1 204 ? -7.499 -5.932 -24.894 1.00 97.50 204 MET A C 1
ATOM 1622 O O . MET A 1 204 ? -7.686 -4.777 -24.532 1.00 97.50 204 MET A O 1
ATOM 1626 N N . GLN A 1 205 ? -8.037 -6.415 -26.011 1.00 96.50 205 GLN A N 1
ATOM 1627 C CA . GLN A 1 205 ? -9.009 -5.684 -26.817 1.00 96.50 205 GLN A CA 1
ATOM 1628 C C . GLN A 1 205 ? -10.182 -6.608 -27.101 1.00 96.50 205 GLN A C 1
ATOM 1630 O O . GLN A 1 205 ? -10.017 -7.656 -27.723 1.00 96.50 205 GLN A O 1
ATOM 1635 N N . THR A 1 206 ? -11.382 -6.246 -26.644 1.00 95.69 206 THR A N 1
ATOM 1636 C CA . THR A 1 206 ? -12.600 -7.055 -26.857 1.00 95.69 206 THR A CA 1
ATOM 1637 C C . THR A 1 206 ? -12.453 -8.512 -26.379 1.00 95.69 206 THR A C 1
ATOM 1639 O O . THR A 1 206 ? -12.879 -9.446 -27.051 1.00 95.69 206 THR A O 1
ATOM 1642 N N . GLY A 1 207 ? -11.778 -8.722 -25.242 1.00 94.50 207 GLY A N 1
ATOM 1643 C CA . GLY A 1 207 ? -11.511 -10.059 -24.689 1.00 94.50 207 GLY A CA 1
ATOM 1644 C C . GLY A 1 207 ? -10.437 -10.866 -25.429 1.00 94.50 207 GLY A C 1
ATOM 1645 O O . GLY A 1 207 ? -10.162 -12.002 -25.054 1.00 94.50 207 GLY A O 1
ATOM 1646 N N . LYS A 1 208 ? -9.800 -10.294 -26.457 1.00 97.62 208 LYS A N 1
ATOM 1647 C CA . LYS A 1 208 ? -8.705 -10.919 -27.198 1.00 97.62 208 LYS A CA 1
ATOM 1648 C C . LYS A 1 208 ? -7.368 -10.300 -26.801 1.00 97.62 208 LYS A C 1
ATOM 1650 O O . LYS A 1 208 ? -7.236 -9.079 -26.753 1.00 97.62 208 LYS A O 1
ATOM 1655 N N . LEU A 1 209 ? -6.370 -11.152 -26.575 1.00 97.88 209 LEU A N 1
ATOM 1656 C CA . LEU A 1 209 ? -4.991 -10.725 -26.375 1.00 97.88 209 LEU A CA 1
ATOM 1657 C C . LEU A 1 209 ? -4.420 -10.158 -27.682 1.00 97.88 209 LEU A C 1
ATOM 1659 O O . LEU A 1 209 ? -4.364 -10.848 -28.703 1.00 97.88 209 LEU A O 1
ATOM 1663 N N . MET A 1 210 ? -3.969 -8.910 -27.633 1.00 98.00 210 MET A N 1
ATOM 1664 C CA . MET A 1 210 ? -3.285 -8.219 -28.720 1.00 98.00 210 MET A CA 1
ATOM 1665 C C . MET A 1 210 ? -1.816 -8.044 -28.347 1.00 98.00 210 MET A C 1
ATOM 1667 O O . MET A 1 210 ? -1.507 -7.548 -27.267 1.00 98.00 210 MET A O 1
ATOM 1671 N N . LYS A 1 211 ? -0.906 -8.443 -29.240 1.00 97.75 211 LYS A N 1
ATOM 1672 C CA . LYS A 1 211 ? 0.545 -8.260 -29.084 1.00 97.75 211 LYS A CA 1
ATOM 1673 C C . LYS A 1 211 ? 1.017 -7.147 -30.009 1.00 97.75 211 LYS A C 1
ATOM 1675 O O . LYS A 1 211 ? 0.560 -7.054 -31.148 1.00 97.75 211 LYS A O 1
ATOM 1680 N N . THR A 1 212 ? 1.906 -6.295 -29.521 1.00 96.69 212 THR A N 1
ATOM 1681 C CA . THR A 1 212 ? 2.428 -5.154 -30.285 1.00 96.69 212 THR A CA 1
ATOM 1682 C C . THR A 1 212 ? 3.725 -5.524 -31.010 1.00 96.69 212 THR A C 1
ATOM 1684 O O . THR A 1 212 ? 4.322 -6.568 -30.759 1.00 96.69 212 THR A O 1
ATOM 1687 N N . LYS A 1 213 ? 4.243 -4.620 -31.851 1.00 96.19 213 LYS A N 1
ATOM 1688 C CA . LYS A 1 213 ? 5.587 -4.774 -32.441 1.00 96.19 213 LYS A CA 1
ATOM 1689 C C . LYS A 1 213 ? 6.702 -4.831 -31.389 1.00 96.19 213 LYS A C 1
ATOM 1691 O O . LYS A 1 213 ? 7.741 -5.435 -31.634 1.00 96.19 213 LYS A O 1
ATOM 1696 N N . ALA A 1 214 ? 6.503 -4.212 -30.222 1.00 95.75 214 ALA A N 1
ATOM 1697 C CA . ALA A 1 214 ? 7.472 -4.285 -29.132 1.00 95.75 214 ALA A CA 1
ATOM 1698 C C . ALA A 1 214 ? 7.554 -5.703 -28.546 1.00 95.75 214 ALA A C 1
ATOM 1700 O O . ALA A 1 214 ? 8.615 -6.102 -28.074 1.00 95.75 214 ALA A O 1
ATOM 1701 N N . TYR A 1 215 ? 6.472 -6.490 -28.621 1.00 96.94 215 TYR A N 1
ATOM 1702 C CA . TYR A 1 215 ? 6.526 -7.905 -28.263 1.00 96.94 215 TYR A CA 1
ATOM 1703 C C . TYR A 1 215 ? 7.381 -8.720 -29.237 1.00 96.94 215 TYR A C 1
ATOM 1705 O O . TYR A 1 215 ? 8.136 -9.578 -28.790 1.00 96.94 215 TYR A O 1
ATOM 1713 N N . ASP A 1 216 ? 7.306 -8.454 -30.543 1.00 96.75 216 ASP A N 1
ATOM 1714 C CA . ASP A 1 216 ? 8.146 -9.160 -31.518 1.00 96.75 216 ASP A CA 1
ATOM 1715 C C . ASP A 1 216 ? 9.637 -8.922 -31.236 1.00 96.75 216 ASP A C 1
ATOM 1717 O O . ASP A 1 216 ? 10.436 -9.857 -31.293 1.00 96.75 216 ASP A O 1
ATOM 1721 N N . GLU A 1 217 ? 10.002 -7.697 -30.846 1.00 94.81 217 GLU A N 1
ATOM 1722 C CA . GLU A 1 217 ? 11.366 -7.358 -30.431 1.00 94.81 217 GLU A CA 1
ATOM 1723 C C . GLU A 1 217 ? 11.753 -8.021 -29.100 1.00 94.81 217 GLU A C 1
ATOM 1725 O O . GLU A 1 217 ? 12.818 -8.634 -29.011 1.00 94.81 217 GLU A O 1
ATOM 1730 N N . LEU A 1 218 ? 10.879 -7.978 -28.088 1.00 94.62 218 LEU A N 1
ATOM 1731 C CA . LEU A 1 218 ? 11.079 -8.691 -26.821 1.00 94.62 218 LEU A CA 1
ATOM 1732 C C . LEU A 1 218 ? 11.310 -10.192 -27.062 1.00 94.62 218 LEU A C 1
ATOM 1734 O O . LEU A 1 218 ? 12.248 -10.776 -26.522 1.00 94.62 218 LEU A O 1
ATOM 1738 N N . ARG A 1 219 ? 10.485 -10.813 -27.910 1.00 96.00 219 ARG A N 1
ATOM 1739 C CA . ARG A 1 219 ? 10.577 -12.227 -28.284 1.00 96.00 219 ARG A CA 1
ATOM 1740 C C . ARG A 1 219 ? 11.856 -12.525 -29.057 1.00 96.00 219 ARG A C 1
ATOM 1742 O O . ARG A 1 219 ? 12.500 -13.539 -28.786 1.00 96.00 219 ARG A O 1
ATOM 1749 N N . ARG A 1 220 ? 12.246 -11.662 -30.002 1.00 95.50 220 ARG A N 1
ATOM 1750 C CA . ARG A 1 220 ? 13.522 -11.779 -30.722 1.00 95.50 220 ARG A CA 1
ATOM 1751 C C . ARG A 1 220 ? 14.676 -11.806 -29.725 1.00 95.50 220 ARG A C 1
ATOM 1753 O O . ARG A 1 220 ? 15.480 -12.726 -29.776 1.00 95.50 220 ARG A O 1
ATOM 1760 N N . ARG A 1 221 ? 14.718 -10.864 -28.777 1.00 92.06 221 ARG A N 1
ATOM 1761 C CA . ARG A 1 221 ? 15.761 -10.805 -27.738 1.00 92.06 221 ARG A CA 1
ATOM 1762 C C . ARG A 1 221 ? 15.761 -12.005 -26.806 1.00 92.06 221 ARG A C 1
ATOM 1764 O O . ARG A 1 221 ? 16.829 -12.524 -26.507 1.00 92.06 221 ARG A O 1
ATOM 1771 N N . ALA A 1 222 ? 14.584 -12.474 -26.405 1.00 90.94 222 ALA A N 1
ATOM 1772 C CA . ALA A 1 222 ? 14.427 -13.662 -25.570 1.00 90.94 222 ALA A CA 1
ATOM 1773 C C . ALA A 1 222 ? 14.914 -14.954 -26.251 1.00 90.94 222 ALA A C 1
ATOM 1775 O O . ALA A 1 222 ? 15.380 -15.876 -25.592 1.00 90.94 222 ALA A O 1
ATOM 1776 N N . THR A 1 223 ? 14.796 -15.029 -27.578 1.00 91.94 223 THR A N 1
ATOM 1777 C CA . THR A 1 223 ? 15.165 -16.213 -28.371 1.00 91.94 223 THR A CA 1
ATOM 1778 C C . THR A 1 223 ? 16.535 -16.102 -29.028 1.00 91.94 223 THR A C 1
ATOM 1780 O O . THR A 1 223 ? 16.983 -17.056 -29.672 1.00 91.94 223 THR A O 1
ATOM 1783 N N . MET A 1 224 ? 17.217 -14.964 -28.873 1.00 88.62 224 MET A N 1
ATOM 1784 C CA . MET A 1 224 ? 18.569 -14.810 -29.384 1.00 88.62 224 MET A CA 1
ATOM 1785 C C . MET A 1 224 ? 19.519 -15.767 -28.659 1.00 88.62 224 MET A C 1
ATOM 1787 O O . MET A 1 224 ? 19.397 -15.960 -27.446 1.00 88.62 224 MET A O 1
ATOM 1791 N N . PRO A 1 225 ? 20.471 -16.385 -29.382 1.00 83.44 225 PRO A N 1
ATOM 1792 C CA . PRO A 1 225 ? 21.522 -17.155 -28.744 1.00 83.44 225 PRO A CA 1
ATOM 1793 C C . PRO A 1 225 ? 22.226 -16.278 -27.717 1.00 83.44 225 PRO A C 1
ATOM 1795 O O . PRO A 1 225 ? 22.574 -15.136 -28.012 1.00 83.44 225 PRO A O 1
ATOM 1798 N N . ASP A 1 226 ? 22.451 -16.826 -26.528 1.00 70.62 226 ASP A N 1
ATOM 1799 C CA . ASP A 1 226 ? 23.264 -16.169 -25.515 1.00 70.62 226 ASP A CA 1
ATOM 1800 C C . ASP A 1 226 ? 24.676 -15.967 -26.087 1.00 70.62 226 ASP A C 1
ATOM 1802 O O . ASP A 1 226 ? 25.449 -16.918 -26.245 1.00 70.62 226 ASP A O 1
ATOM 1806 N N . THR A 1 227 ? 24.980 -14.730 -26.483 1.00 68.44 227 THR A N 1
ATOM 1807 C CA . THR A 1 227 ? 26.279 -14.339 -27.046 1.00 68.44 227 THR A CA 1
ATOM 1808 C C . THR A 1 227 ? 27.370 -14.382 -25.976 1.00 68.44 227 THR A C 1
ATOM 1810 O O . THR A 1 227 ? 28.557 -14.488 -26.296 1.00 68.44 227 THR A O 1
ATOM 1813 N N . ILE A 1 228 ? 26.979 -14.391 -24.697 1.00 63.59 228 ILE A N 1
ATOM 1814 C CA . ILE A 1 228 ? 27.856 -14.496 -23.538 1.00 63.59 228 ILE A CA 1
ATOM 1815 C C . ILE A 1 228 ? 28.040 -15.986 -23.221 1.00 63.59 228 ILE A C 1
ATOM 1817 O O . ILE A 1 228 ? 27.472 -16.522 -22.274 1.00 63.59 228 ILE A O 1
ATOM 1821 N N . GLY A 1 229 ? 28.828 -16.682 -24.051 1.00 50.62 229 GLY A N 1
ATOM 1822 C CA . GLY A 1 229 ? 29.088 -18.126 -23.963 1.00 50.62 229 GLY A CA 1
ATOM 1823 C C . GLY A 1 229 ? 29.142 -18.667 -22.526 1.00 50.62 229 GLY A C 1
ATOM 1824 O O . GLY A 1 229 ? 30.089 -18.429 -21.774 1.00 50.62 229 GLY A O 1
ATOM 1825 N N . GLY A 1 230 ? 28.093 -19.391 -22.131 1.00 44.62 230 GLY A N 1
ATOM 1826 C CA . GLY A 1 230 ? 27.962 -19.908 -20.777 1.00 44.62 230 GLY A CA 1
ATOM 1827 C C . GLY A 1 230 ? 29.064 -20.912 -20.431 1.00 44.62 230 GLY A C 1
ATOM 1828 O O . GLY A 1 230 ? 29.435 -21.749 -21.245 1.00 44.62 230 GLY A O 1
ATOM 1829 N N . CYS A 1 231 ? 29.550 -20.877 -19.189 1.00 39.59 231 CYS A N 1
ATOM 1830 C CA . CYS A 1 231 ? 29.193 -21.916 -18.213 1.00 39.59 231 CYS A CA 1
ATOM 1831 C C . CYS A 1 231 ? 29.983 -21.780 -16.897 1.00 39.59 231 CYS A C 1
ATOM 1833 O O . CYS A 1 231 ? 29.434 -22.167 -15.876 1.00 39.59 231 CYS A O 1
ATOM 1835 N N . CYS A 1 232 ? 31.211 -21.228 -16.868 1.00 41.59 232 CYS A N 1
ATOM 1836 C CA . CYS A 1 232 ? 32.047 -21.179 -15.641 1.00 41.59 232 CYS A CA 1
ATOM 1837 C C . CYS A 1 232 ? 33.186 -20.106 -15.613 1.00 41.59 232 CYS A C 1
ATOM 1839 O O . CYS A 1 232 ? 34.117 -20.256 -14.829 1.00 41.59 232 CYS A O 1
ATOM 1841 N N . GLY A 1 233 ? 33.181 -19.037 -16.433 1.00 42.38 233 GLY A N 1
ATOM 1842 C CA . GLY A 1 233 ? 34.413 -18.251 -16.711 1.00 42.38 233 GLY A CA 1
ATOM 1843 C C . GLY A 1 233 ? 34.297 -16.730 -16.897 1.00 42.38 233 GLY A C 1
ATOM 1844 O O . GLY A 1 233 ? 35.159 -16.146 -17.541 1.00 42.38 233 GLY A O 1
ATOM 1845 N N . GLY A 1 234 ? 33.267 -16.084 -16.340 1.00 39.47 234 GLY A N 1
ATOM 1846 C CA . GLY A 1 234 ? 33.094 -14.616 -16.343 1.00 39.47 234 GLY A CA 1
ATOM 1847 C C . GLY A 1 234 ? 32.744 -14.032 -14.969 1.00 39.47 234 GLY A C 1
ATOM 1848 O O . GLY A 1 234 ? 32.228 -12.925 -14.876 1.00 39.47 234 GLY A O 1
ATOM 1849 N N . TYR A 1 235 ? 32.995 -14.781 -13.886 1.00 40.31 235 TYR A N 1
ATOM 1850 C CA . TYR A 1 235 ? 32.702 -14.371 -12.498 1.00 40.31 235 TYR A CA 1
ATOM 1851 C C . TYR A 1 235 ? 33.384 -13.071 -12.068 1.00 40.31 235 TYR A C 1
ATOM 1853 O O . TYR A 1 235 ? 32.960 -12.408 -11.125 1.00 40.31 235 TYR A O 1
ATOM 1861 N N . TYR A 1 236 ? 34.420 -12.700 -12.802 1.00 44.97 236 TYR A N 1
ATOM 1862 C CA . TYR A 1 236 ? 34.902 -11.345 -12.885 1.00 44.97 236 TYR A CA 1
ATOM 1863 C C . TYR A 1 236 ? 34.646 -10.904 -14.325 1.00 44.97 236 TYR A C 1
ATOM 1865 O O . TYR A 1 236 ? 34.949 -11.676 -15.235 1.00 44.97 236 TYR A O 1
ATOM 1873 N N . ASN A 1 237 ? 34.119 -9.695 -14.529 1.00 47.22 237 ASN A N 1
ATOM 1874 C CA . ASN A 1 237 ? 34.137 -8.945 -15.796 1.00 47.22 237 ASN A CA 1
ATOM 1875 C C . ASN A 1 237 ? 35.582 -8.839 -16.361 1.00 47.22 237 ASN A C 1
ATOM 1877 O O . ASN A 1 237 ? 36.185 -7.767 -16.347 1.00 47.22 237 ASN A O 1
ATOM 1881 N N . CYS A 1 238 ? 36.180 -9.962 -16.764 1.00 39.06 238 CYS A N 1
ATOM 1882 C CA . CYS A 1 238 ? 37.612 -10.143 -17.005 1.00 39.06 238 CYS A CA 1
ATOM 1883 C C . CYS A 1 238 ? 37.924 -10.817 -18.340 1.00 39.06 238 CYS A C 1
ATOM 1885 O O . CYS A 1 238 ? 39.104 -11.014 -18.625 1.00 39.06 238 CYS A O 1
ATOM 1887 N N . SER A 1 239 ? 36.936 -11.112 -19.193 1.00 43.88 239 SER A N 1
ATOM 1888 C CA . SER A 1 239 ? 37.296 -11.102 -20.612 1.00 43.88 239 SER A CA 1
ATOM 1889 C C . SER A 1 239 ? 37.604 -9.643 -20.969 1.00 43.88 239 SER A C 1
ATOM 1891 O O . SER A 1 239 ? 36.863 -8.755 -20.540 1.00 43.88 239 SER A O 1
ATOM 1893 N N . PRO A 1 240 ? 38.709 -9.346 -21.671 1.00 42.75 240 PRO A N 1
ATOM 1894 C CA . PRO A 1 240 ? 38.979 -8.021 -22.209 1.00 42.75 240 PRO A CA 1
ATOM 1895 C C . PRO A 1 240 ? 37.996 -7.799 -23.354 1.00 42.75 240 PRO A C 1
ATOM 1897 O O . PRO A 1 240 ? 38.302 -8.018 -24.521 1.00 42.75 240 PRO A O 1
ATOM 1900 N N . VAL A 1 241 ? 36.758 -7.493 -23.000 1.00 51.12 241 VAL A N 1
ATOM 1901 C CA . VAL A 1 241 ? 35.695 -7.321 -23.970 1.00 51.12 241 VAL A CA 1
ATOM 1902 C C . VAL A 1 241 ? 35.757 -5.889 -24.490 1.00 51.12 241 VAL A C 1
ATOM 1904 O O . VAL A 1 241 ? 35.979 -4.960 -23.713 1.00 51.12 241 VAL A O 1
ATOM 1907 N N . GLY A 1 242 ? 35.672 -5.735 -25.814 1.00 59.12 242 GLY A N 1
ATOM 1908 C CA . GLY A 1 242 ? 35.830 -4.451 -26.499 1.00 59.12 242 GLY A CA 1
ATOM 1909 C C . GLY A 1 242 ? 34.853 -3.382 -26.002 1.00 59.12 242 GLY A C 1
ATOM 1910 O O . GLY A 1 242 ? 33.903 -3.679 -25.281 1.00 59.12 242 GLY A O 1
ATOM 1911 N N . GLU A 1 243 ? 35.074 -2.133 -26.417 1.00 61.16 243 GLU A N 1
ATOM 1912 C CA . GLU A 1 243 ? 34.315 -0.947 -25.974 1.00 61.16 243 GLU A CA 1
ATOM 1913 C C . GLU A 1 243 ? 32.781 -1.084 -26.109 1.00 61.16 243 GLU A C 1
ATOM 1915 O O . GLU A 1 243 ? 32.045 -0.406 -25.396 1.00 61.16 243 GLU A O 1
ATOM 1920 N N . ASN A 1 244 ? 32.294 -2.016 -26.939 1.00 63.47 244 ASN A N 1
ATOM 1921 C CA . ASN A 1 244 ? 30.869 -2.259 -27.188 1.00 63.47 244 ASN A CA 1
ATOM 1922 C C . ASN A 1 244 ? 30.225 -3.366 -26.335 1.00 63.47 244 ASN A C 1
ATOM 1924 O O . ASN A 1 244 ? 29.018 -3.565 -26.419 1.00 63.47 244 ASN A O 1
ATOM 1928 N N . TYR A 1 245 ? 30.979 -4.066 -25.485 1.00 65.25 245 TYR A N 1
ATOM 1929 C CA . TYR A 1 245 ? 30.465 -5.243 -24.769 1.00 65.25 245 TYR A CA 1
ATOM 1930 C C . TYR A 1 245 ? 29.244 -4.988 -23.899 1.00 65.25 245 TYR A C 1
ATOM 1932 O O . TYR A 1 245 ? 28.403 -5.867 -23.756 1.00 65.25 245 TYR A O 1
ATOM 1940 N N . ILE A 1 246 ? 29.154 -3.798 -23.308 1.00 63.69 246 ILE A N 1
ATOM 1941 C CA . ILE A 1 246 ? 27.996 -3.417 -22.505 1.00 63.69 246 ILE A CA 1
ATOM 1942 C C . ILE A 1 246 ? 26.739 -3.553 -23.371 1.00 63.69 246 ILE A C 1
ATOM 1944 O O . ILE A 1 246 ? 25.821 -4.264 -22.984 1.00 63.69 246 ILE A O 1
ATOM 1948 N N . PHE A 1 247 ? 26.739 -2.986 -24.578 1.00 67.44 247 PHE A N 1
ATOM 1949 C CA . PHE A 1 247 ? 25.605 -3.050 -25.500 1.00 67.44 247 PHE A CA 1
ATOM 1950 C C . PHE A 1 247 ? 25.329 -4.475 -25.995 1.00 67.44 247 PHE A C 1
ATOM 1952 O O . PHE A 1 247 ? 24.183 -4.918 -25.942 1.00 67.44 247 PHE A O 1
ATOM 1959 N N . ASP A 1 248 ? 26.370 -5.223 -26.369 1.00 68.06 248 ASP A N 1
ATOM 1960 C CA . ASP A 1 248 ? 26.228 -6.605 -26.853 1.00 68.06 248 ASP A CA 1
ATOM 1961 C C . ASP A 1 248 ? 25.693 -7.554 -25.764 1.00 68.06 248 ASP A C 1
ATOM 1963 O O . ASP A 1 248 ? 24.981 -8.515 -26.056 1.00 68.06 248 ASP A O 1
ATOM 1967 N N . ALA A 1 249 ? 26.005 -7.276 -24.494 1.00 66.56 249 ALA A N 1
ATOM 1968 C CA . ALA A 1 249 ? 25.487 -8.015 -23.348 1.00 66.56 249 ALA A CA 1
ATOM 1969 C C . ALA A 1 249 ? 24.036 -7.642 -22.999 1.00 66.56 249 ALA A C 1
ATOM 1971 O O . ALA A 1 249 ? 23.349 -8.409 -22.316 1.00 66.56 249 ALA A O 1
ATOM 1972 N N . TYR A 1 250 ? 23.563 -6.471 -23.443 1.00 70.81 250 TYR A N 1
ATOM 1973 C CA . TYR A 1 250 ? 22.190 -6.032 -23.206 1.00 70.81 250 TYR A CA 1
ATOM 1974 C C . TYR A 1 250 ? 21.197 -6.530 -24.258 1.00 70.81 250 TYR A C 1
ATOM 1976 O O . TYR A 1 250 ? 19.996 -6.551 -23.970 1.00 70.81 250 TYR A O 1
ATOM 1984 N N . GLU A 1 251 ? 21.670 -6.946 -25.434 1.00 81.25 251 GLU A N 1
ATOM 1985 C CA . GLU A 1 251 ? 20.792 -7.352 -26.528 1.00 81.25 251 GLU A CA 1
ATOM 1986 C C . GLU A 1 251 ? 20.061 -8.688 -26.262 1.00 81.25 251 GLU A C 1
ATOM 1988 O O . GLU A 1 251 ? 18.834 -8.707 -26.395 1.00 81.25 251 GLU A O 1
ATOM 1993 N N . PRO A 1 252 ? 20.708 -9.788 -25.828 1.00 84.25 252 PRO A N 1
ATOM 1994 C CA . PRO A 1 252 ? 19.985 -11.004 -25.460 1.00 84.25 252 PRO A CA 1
ATOM 1995 C C . PRO A 1 252 ? 19.226 -10.853 -24.130 1.00 84.25 252 PRO A C 1
ATOM 1997 O O . PRO A 1 252 ? 19.715 -10.260 -23.162 1.00 84.25 252 PRO A O 1
ATOM 2000 N N . LEU A 1 253 ? 18.035 -11.449 -24.059 1.00 84.56 253 LEU A N 1
ATOM 2001 C CA . LEU A 1 253 ? 17.244 -11.596 -22.835 1.00 84.56 253 LEU A CA 1
ATOM 2002 C C . LEU A 1 253 ? 17.080 -13.078 -22.499 1.00 84.56 253 LEU A C 1
ATOM 2004 O O . LEU A 1 253 ? 16.990 -13.919 -23.387 1.00 84.56 253 LEU A O 1
ATOM 2008 N N . SER A 1 254 ? 16.998 -13.405 -21.208 1.00 82.88 254 SER A N 1
ATOM 2009 C CA . SER A 1 254 ? 16.607 -14.757 -20.797 1.00 82.88 254 SER A CA 1
ATOM 2010 C C . SER A 1 254 ? 15.167 -15.015 -21.229 1.00 82.88 254 SER A C 1
ATOM 2012 O O . SER A 1 254 ? 14.270 -14.269 -20.831 1.00 82.88 254 SER A O 1
ATOM 2014 N N . ASP A 1 255 ? 14.935 -16.078 -21.999 1.00 88.31 255 ASP A N 1
ATOM 2015 C CA . ASP A 1 255 ? 13.574 -16.504 -22.328 1.00 88.31 255 ASP A CA 1
ATOM 2016 C C . ASP A 1 255 ? 12.787 -16.890 -21.073 1.00 88.31 255 ASP A C 1
ATOM 2018 O O . ASP A 1 255 ? 11.602 -16.598 -20.966 1.00 88.31 255 ASP A O 1
ATOM 2022 N N . GLU A 1 256 ? 13.460 -17.502 -20.096 1.00 84.25 256 GLU A N 1
ATOM 2023 C CA . GLU A 1 256 ? 12.859 -17.888 -18.825 1.00 84.25 256 GLU A CA 1
ATOM 2024 C C . GLU A 1 256 ? 12.805 -16.695 -17.871 1.00 84.25 256 GLU A C 1
ATOM 2026 O O . GLU A 1 256 ? 13.828 -16.071 -17.569 1.00 84.25 256 GLU A O 1
ATOM 2031 N N . GLN A 1 257 ? 11.605 -16.405 -17.377 1.00 84.44 257 GLN A N 1
ATOM 2032 C CA . GLN A 1 257 ? 11.331 -15.374 -16.383 1.00 84.44 257 GLN A CA 1
ATOM 2033 C C . GLN A 1 257 ? 10.616 -15.987 -15.186 1.00 84.44 257 GLN A C 1
ATOM 2035 O O . GLN A 1 257 ? 9.915 -16.991 -15.305 1.00 84.44 257 GLN A O 1
ATOM 2040 N N . VAL A 1 258 ? 10.780 -15.364 -14.022 1.00 82.62 258 VAL A N 1
ATOM 2041 C CA . VAL A 1 258 ? 10.047 -15.730 -12.811 1.00 82.62 258 VAL A CA 1
ATOM 2042 C C . VAL A 1 258 ? 9.156 -14.557 -12.440 1.00 82.62 258 VAL A C 1
ATOM 2044 O O . VAL A 1 258 ? 9.656 -13.467 -12.172 1.00 82.62 258 VAL A O 1
ATOM 2047 N N . LEU A 1 259 ? 7.845 -14.778 -12.451 1.00 84.19 259 LEU A N 1
ATOM 2048 C CA . LEU A 1 259 ? 6.840 -13.750 -12.199 1.00 84.19 259 LEU A CA 1
ATOM 2049 C C . LEU A 1 259 ? 6.039 -14.074 -10.946 1.00 84.19 259 LEU A C 1
ATOM 2051 O O . LEU A 1 259 ? 5.827 -15.240 -10.611 1.00 84.19 259 LEU A O 1
ATOM 2055 N N . LEU A 1 260 ? 5.554 -13.028 -10.288 1.00 83.81 260 LEU A N 1
ATOM 2056 C CA . LEU A 1 260 ? 4.534 -13.127 -9.257 1.00 83.81 260 LEU A CA 1
ATOM 2057 C C . LEU A 1 260 ? 3.263 -12.500 -9.827 1.00 83.81 260 LEU A C 1
ATOM 2059 O O . LEU A 1 260 ? 3.259 -11.316 -10.153 1.00 83.81 260 LEU A O 1
ATOM 2063 N N . PHE A 1 261 ? 2.213 -13.301 -9.998 1.00 88.56 261 PHE A N 1
ATOM 2064 C CA . PHE A 1 261 ? 0.948 -12.784 -10.513 1.00 88.56 261 PHE A CA 1
ATOM 2065 C C . PHE A 1 261 ? 0.271 -11.911 -9.453 1.00 88.56 261 PHE A C 1
ATOM 2067 O O . PHE A 1 261 ? 0.263 -12.308 -8.280 1.00 88.56 261 PHE A O 1
ATOM 2074 N N . PRO A 1 262 ? -0.320 -10.768 -9.838 1.00 86.44 262 PRO A N 1
ATOM 2075 C CA . PRO A 1 262 ? -1.137 -10.002 -8.913 1.00 86.44 262 PRO A CA 1
ATOM 2076 C C . PRO A 1 262 ? -2.311 -10.878 -8.436 1.00 86.44 262 PRO A C 1
ATOM 2078 O O . PRO A 1 262 ? -2.934 -11.560 -9.258 1.00 86.44 262 PRO A O 1
ATOM 2081 N N . PRO A 1 263 ? -2.604 -10.934 -7.123 1.00 88.31 263 PRO A N 1
ATOM 2082 C CA . PRO A 1 263 ? -3.842 -11.544 -6.650 1.00 88.31 263 PRO A CA 1
ATOM 2083 C C . PRO A 1 263 ? -5.058 -10.701 -7.090 1.00 88.31 263 PRO A C 1
ATOM 2085 O O . PRO A 1 263 ? -4.878 -9.605 -7.621 1.00 88.31 263 PRO A O 1
ATOM 2088 N N . PRO A 1 264 ? -6.299 -11.181 -6.882 1.00 90.00 264 PRO A N 1
ATOM 2089 C CA . PRO A 1 264 ? -7.495 -10.387 -7.163 1.00 90.00 264 PRO A CA 1
ATOM 2090 C C . PRO A 1 264 ? -7.445 -9.007 -6.492 1.00 90.00 264 PRO A C 1
ATOM 2092 O O . PRO A 1 264 ? -6.865 -8.859 -5.408 1.00 90.00 264 PRO A O 1
ATOM 2095 N N . LEU A 1 265 ? -8.049 -7.995 -7.121 1.00 86.25 265 LEU A N 1
ATOM 2096 C CA . LEU A 1 265 ? -8.007 -6.616 -6.622 1.00 86.25 265 LEU A CA 1
ATOM 2097 C C . LEU A 1 265 ? -8.601 -6.483 -5.231 1.00 86.25 265 LEU A C 1
ATOM 2099 O O . LEU A 1 265 ? -8.097 -5.701 -4.443 1.00 86.25 265 LEU A O 1
ATOM 2103 N N . GLU A 1 266 ? -9.617 -7.273 -4.906 1.00 85.19 266 GLU A N 1
ATOM 2104 C CA . GLU A 1 266 ? -10.260 -7.293 -3.594 1.00 85.19 266 GLU A CA 1
ATOM 2105 C C . GLU A 1 266 ? -9.264 -7.694 -2.498 1.00 85.19 266 GLU A C 1
ATOM 2107 O O . GLU A 1 266 ? -9.379 -7.279 -1.348 1.00 85.19 266 GLU A O 1
ATOM 2112 N N . VAL A 1 267 ? -8.256 -8.492 -2.862 1.00 85.19 267 VAL A N 1
ATOM 2113 C CA . VAL A 1 267 ? -7.177 -8.907 -1.965 1.00 85.19 267 VAL A CA 1
ATOM 2114 C C . VAL A 1 267 ? -6.066 -7.862 -1.923 1.00 85.19 267 VAL A C 1
ATOM 2116 O O . VAL A 1 267 ? -5.503 -7.620 -0.857 1.00 85.19 267 VAL A O 1
ATOM 2119 N N . MET A 1 268 ? -5.717 -7.256 -3.062 1.00 81.50 268 MET A N 1
ATOM 2120 C CA . MET A 1 268 ? -4.658 -6.238 -3.126 1.00 81.50 268 MET A CA 1
ATOM 2121 C C . MET A 1 268 ? -5.085 -4.912 -2.492 1.00 81.50 268 MET A C 1
ATOM 2123 O O . MET A 1 268 ? -4.310 -4.301 -1.759 1.00 81.50 268 MET A O 1
ATOM 2127 N N . TRP A 1 269 ? -6.310 -4.494 -2.792 1.00 84.81 269 TRP A N 1
ATOM 2128 C CA . TRP A 1 269 ? -6.865 -3.159 -2.600 1.00 84.81 269 TRP A CA 1
ATOM 2129 C C . TRP A 1 269 ? -8.332 -3.243 -2.144 1.00 84.81 269 TRP A C 1
ATOM 2131 O O . TRP A 1 269 ? -9.233 -2.796 -2.857 1.00 84.81 269 TRP A O 1
ATOM 2141 N N . PRO A 1 270 ? -8.603 -3.813 -0.958 1.00 80.06 270 PRO A N 1
ATOM 2142 C CA . PRO A 1 270 ? -9.970 -4.028 -0.478 1.00 80.06 270 PRO A CA 1
ATOM 2143 C C . PRO A 1 270 ? -10.792 -2.735 -0.385 1.00 80.06 270 PRO A C 1
ATOM 2145 O O . PRO A 1 270 ? -12.002 -2.773 -0.572 1.00 80.06 270 PRO A O 1
ATOM 2148 N N . ASP A 1 271 ? -10.138 -1.593 -0.161 1.00 77.88 271 ASP A N 1
ATOM 2149 C CA . ASP A 1 271 ? -10.801 -0.287 -0.072 1.00 77.88 271 ASP A CA 1
ATOM 2150 C C . ASP A 1 271 ? -11.104 0.321 -1.454 1.00 77.88 271 ASP A C 1
ATOM 2152 O O . ASP A 1 271 ? -11.975 1.179 -1.579 1.00 77.88 271 ASP A O 1
ATOM 2156 N N . SER A 1 272 ? -10.371 -0.098 -2.493 1.00 69.31 272 SER A N 1
ATOM 2157 C CA . SER A 1 272 ? -10.470 0.460 -3.850 1.00 69.31 272 SER A CA 1
ATOM 2158 C C . SER A 1 272 ? -11.518 -0.269 -4.698 1.00 69.31 272 SER A C 1
ATOM 2160 O O . SER A 1 272 ? -12.029 0.290 -5.669 1.00 69.31 272 SER A O 1
ATOM 2162 N N . VAL A 1 273 ? -11.895 -1.492 -4.308 1.00 65.75 273 VAL A N 1
ATOM 2163 C CA . VAL A 1 273 ? -13.052 -2.211 -4.856 1.00 65.75 273 VAL A CA 1
ATOM 2164 C C . VAL A 1 273 ? -14.298 -1.808 -4.066 1.00 65.75 273 VAL A C 1
ATOM 2166 O O . VAL A 1 273 ? -14.888 -2.602 -3.339 1.00 65.75 273 VAL A O 1
ATOM 2169 N N . ILE A 1 274 ? -14.697 -0.539 -4.176 1.00 54.22 274 ILE A N 1
ATOM 2170 C CA . ILE A 1 274 ? -16.030 -0.131 -3.726 1.00 54.22 274 ILE A CA 1
ATOM 2171 C C . ILE A 1 274 ? -17.013 -0.763 -4.722 1.00 54.22 274 ILE A C 1
ATOM 2173 O O . ILE A 1 274 ? -16.929 -0.438 -5.911 1.00 54.22 274 ILE A O 1
ATOM 2177 N N . PRO A 1 275 ? -17.911 -1.672 -4.295 1.00 48.34 275 PRO A N 1
ATOM 2178 C CA . PRO A 1 275 ? -18.912 -2.248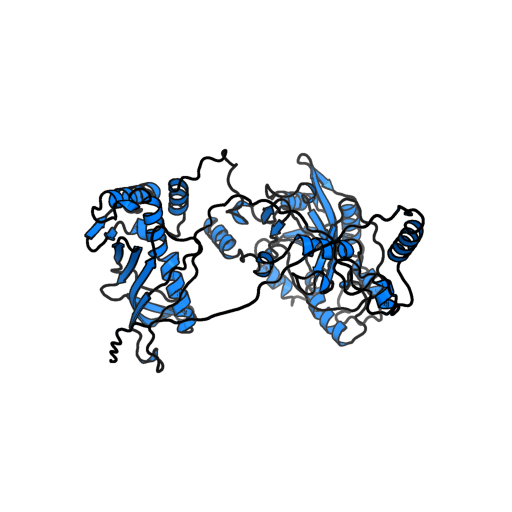 -5.185 1.00 48.34 275 PRO A CA 1
ATOM 2179 C C . PRO A 1 275 ? -19.692 -1.102 -5.819 1.00 48.34 275 PRO A C 1
ATOM 2181 O O . PRO A 1 275 ? -20.099 -0.205 -5.081 1.00 48.34 275 PRO A O 1
ATOM 2184 N N . ASP A 1 276 ? -19.828 -1.133 -7.149 1.00 43.78 276 ASP A N 1
ATOM 2185 C CA . ASP A 1 276 ? -20.509 -0.157 -8.006 1.00 43.78 276 ASP A CA 1
ATOM 2186 C C . ASP A 1 276 ? -21.218 0.959 -7.243 1.00 43.78 276 ASP A C 1
ATOM 2188 O O . ASP A 1 276 ? -22.223 0.721 -6.569 1.00 43.78 276 ASP A O 1
ATOM 2192 N N . ALA A 1 277 ? -20.692 2.177 -7.393 1.00 39.91 277 ALA A N 1
ATOM 2193 C CA . ALA A 1 277 ? -21.265 3.410 -6.885 1.00 39.91 277 ALA A CA 1
ATOM 2194 C C . ALA A 1 277 ? -22.784 3.458 -7.125 1.00 39.91 277 ALA A C 1
ATOM 2196 O O . ALA A 1 277 ? -23.270 3.923 -8.159 1.00 39.91 277 ALA A O 1
ATOM 2197 N N . ALA A 1 278 ? -23.548 3.014 -6.128 1.00 32.34 278 ALA A N 1
ATOM 2198 C CA . ALA A 1 278 ? -24.927 3.415 -5.976 1.00 32.34 278 ALA A CA 1
ATOM 2199 C C . ALA A 1 278 ? -24.909 4.952 -5.910 1.00 32.34 278 ALA A C 1
ATOM 2201 O O . ALA A 1 278 ? -24.068 5.515 -5.201 1.00 32.34 278 ALA A O 1
ATOM 2202 N N . PRO A 1 279 ? -25.767 5.641 -6.684 1.00 37.56 279 PRO A N 1
ATOM 2203 C CA . PRO A 1 279 ? -25.719 7.091 -6.826 1.00 37.56 279 PRO A CA 1
ATOM 2204 C C . PRO A 1 279 ? -25.702 7.731 -5.444 1.00 37.56 279 PRO A C 1
ATOM 2206 O O . PRO A 1 279 ? -26.518 7.344 -4.609 1.00 37.56 279 PRO A O 1
ATOM 2209 N N . ALA A 1 280 ? -24.758 8.657 -5.236 1.00 34.47 280 ALA A N 1
ATOM 2210 C CA . ALA A 1 280 ? -24.462 9.345 -3.983 1.00 34.47 280 ALA A CA 1
ATOM 2211 C C . ALA A 1 280 ? -25.729 9.650 -3.167 1.00 34.47 280 ALA A C 1
ATOM 2213 O O . ALA A 1 280 ? -26.352 10.702 -3.303 1.00 34.47 280 ALA A O 1
ATOM 2214 N N . ARG A 1 281 ? -26.122 8.701 -2.318 1.00 34.31 281 ARG A N 1
ATOM 2215 C CA . ARG A 1 281 ? -26.970 8.964 -1.167 1.00 34.31 281 ARG A CA 1
ATOM 2216 C C . ARG A 1 281 ? -26.020 9.445 -0.091 1.00 34.31 281 ARG A C 1
ATOM 2218 O O . ARG A 1 281 ? -24.970 8.833 0.098 1.00 34.31 281 ARG A O 1
ATOM 2225 N N . GLU A 1 282 ? -26.383 10.550 0.553 1.00 36.22 282 GLU A N 1
ATOM 2226 C CA . GLU A 1 282 ? -25.828 10.978 1.836 1.00 36.22 282 GLU A CA 1
ATOM 2227 C C . GLU A 1 282 ? -25.356 9.763 2.631 1.00 36.22 282 GLU A C 1
ATOM 2229 O O . GLU A 1 282 ? -26.148 8.874 2.958 1.00 36.22 282 GLU A O 1
ATOM 2234 N N . TRP A 1 283 ? -24.053 9.700 2.886 1.00 37.16 283 TRP A N 1
ATOM 2235 C CA . TRP A 1 283 ? -23.489 8.708 3.781 1.00 37.16 283 TRP A CA 1
ATOM 2236 C C . TRP A 1 283 ? -24.005 9.044 5.179 1.00 37.16 283 TRP A C 1
ATOM 2238 O O . TRP A 1 283 ? -23.402 9.822 5.910 1.00 37.16 283 TRP A O 1
ATOM 2248 N N . SER A 1 284 ? -25.174 8.515 5.538 1.00 47.19 284 SER A N 1
ATOM 2249 C CA . SER A 1 284 ? -25.661 8.592 6.909 1.00 47.19 284 SER A CA 1
ATOM 2250 C C . SER A 1 284 ? -24.670 7.837 7.788 1.00 47.19 284 SER A C 1
ATOM 2252 O O . SER A 1 284 ? -24.284 6.720 7.440 1.00 47.19 284 SER A O 1
ATOM 2254 N N . LEU A 1 285 ? -24.297 8.408 8.926 1.00 52.47 285 LEU A N 1
ATOM 2255 C CA . LEU A 1 285 ? -23.368 7.829 9.898 1.00 52.47 285 LEU A CA 1
ATOM 2256 C C . LEU A 1 285 ? -23.721 6.379 10.302 1.00 52.47 285 LEU A C 1
ATOM 2258 O O . LEU A 1 285 ? -22.832 5.560 10.529 1.00 52.47 285 LEU A O 1
ATOM 2262 N N . GLY A 1 286 ? -25.007 6.014 10.242 1.00 55.88 286 GLY A N 1
ATOM 2263 C CA . GLY A 1 286 ? -25.484 4.637 10.391 1.00 55.88 286 GLY A CA 1
ATOM 2264 C C . GLY A 1 286 ? -24.901 3.627 9.384 1.00 55.88 286 GLY A C 1
ATOM 2265 O O . GLY A 1 286 ? -24.818 2.445 9.695 1.00 55.88 286 GLY A O 1
ATOM 2266 N N . ALA A 1 287 ? -24.445 4.048 8.200 1.00 54.47 287 ALA A N 1
ATOM 2267 C CA . ALA A 1 287 ? -23.759 3.184 7.235 1.00 54.47 287 ALA A CA 1
ATOM 2268 C C . ALA A 1 287 ? -22.290 2.940 7.621 1.00 54.47 287 ALA A C 1
ATOM 2270 O O . ALA A 1 287 ? -21.817 1.810 7.521 1.00 54.47 287 ALA A O 1
ATOM 2271 N N . ALA A 1 288 ? -21.595 3.964 8.128 1.00 54.50 288 ALA A N 1
ATOM 2272 C CA . ALA A 1 288 ? -20.228 3.838 8.636 1.00 54.50 288 ALA A CA 1
ATOM 2273 C C . ALA A 1 288 ? -20.178 2.964 9.900 1.00 54.50 288 ALA A C 1
ATOM 2275 O O . ALA A 1 288 ? -19.320 2.094 10.020 1.00 54.50 288 ALA A O 1
ATOM 2276 N N . LEU A 1 289 ? -21.160 3.116 10.793 1.00 57.44 289 LEU A N 1
ATOM 2277 C CA . LEU A 1 289 ? -21.355 2.235 11.945 1.00 57.44 289 LEU A CA 1
ATOM 2278 C C . LEU A 1 289 ? -21.641 0.785 11.543 1.00 57.44 289 LEU A C 1
ATOM 2280 O O . LEU A 1 289 ? -21.075 -0.127 12.136 1.00 57.44 289 LEU A O 1
ATOM 2284 N N . ARG A 1 290 ? -22.468 0.554 10.513 1.00 59.47 290 ARG A N 1
ATOM 2285 C CA . ARG A 1 290 ? -22.725 -0.800 9.987 1.00 59.47 290 ARG A CA 1
ATOM 2286 C C . ARG A 1 290 ? -21.469 -1.418 9.371 1.00 59.47 290 ARG A C 1
ATOM 2288 O O . ARG A 1 290 ? -21.163 -2.568 9.660 1.00 59.47 290 ARG A O 1
ATOM 2295 N N . LEU A 1 291 ? -20.691 -0.653 8.604 1.00 50.97 291 LEU A N 1
ATOM 2296 C CA . LEU A 1 291 ? -19.404 -1.111 8.063 1.00 50.97 291 LEU A CA 1
ATOM 2297 C C . LEU A 1 291 ? -18.381 -1.397 9.180 1.00 50.97 291 LEU A C 1
ATOM 2299 O O . LEU A 1 291 ? -17.696 -2.419 9.144 1.00 50.97 291 LEU A O 1
ATOM 2303 N N . GLY A 1 292 ? -18.336 -0.556 10.217 1.00 54.22 292 GLY A N 1
ATOM 2304 C CA . GLY A 1 292 ? -17.502 -0.753 11.404 1.00 54.22 292 GLY A CA 1
ATOM 2305 C C . GLY A 1 292 ? -17.932 -1.932 12.287 1.00 54.22 292 GLY A C 1
ATOM 2306 O O . GLY A 1 292 ? -17.072 -2.566 12.896 1.00 54.22 292 GLY A O 1
ATOM 2307 N N . ALA A 1 293 ? -19.227 -2.269 12.324 1.00 52.84 293 ALA A N 1
ATOM 2308 C CA . ALA A 1 293 ? -19.766 -3.431 13.041 1.00 52.84 293 ALA A CA 1
ATOM 2309 C C . ALA A 1 293 ? -19.360 -4.764 12.399 1.00 52.84 293 ALA A C 1
ATOM 2311 O O . ALA A 1 293 ? -19.178 -5.760 13.100 1.00 52.84 293 ALA A O 1
ATOM 2312 N N . HIS A 1 294 ? -19.196 -4.778 11.073 1.00 51.34 294 HIS A N 1
ATOM 2313 C CA . HIS A 1 294 ? -18.688 -5.937 10.341 1.00 51.34 294 HIS A CA 1
ATOM 2314 C C . HIS A 1 294 ? -17.162 -6.081 10.448 1.00 51.34 294 HIS A C 1
ATOM 2316 O O . HIS A 1 294 ? -16.635 -7.182 10.266 1.00 51.34 294 HIS A O 1
ATOM 2322 N N . SER A 1 295 ? -16.445 -4.996 10.762 1.00 58.00 295 SER A N 1
ATOM 2323 C CA . SER A 1 295 ? -15.009 -5.049 11.029 1.00 58.00 295 SER A CA 1
ATOM 2324 C C . SER A 1 295 ? -14.752 -5.816 12.342 1.00 58.00 295 SER A C 1
ATOM 2326 O O . SER A 1 295 ? -15.272 -5.443 13.400 1.00 58.00 295 SER A O 1
ATOM 2328 N N . PRO A 1 296 ? -13.906 -6.868 12.335 1.00 62.88 296 PRO A N 1
ATOM 2329 C CA . PRO A 1 296 ? -13.494 -7.585 13.546 1.00 62.88 296 PRO A CA 1
ATOM 2330 C C . PRO A 1 296 ? -12.863 -6.691 14.626 1.00 62.88 296 PRO A C 1
ATOM 2332 O O . PRO A 1 296 ? -12.648 -7.156 15.751 1.00 62.88 296 PRO A O 1
ATOM 2335 N N . GLU A 1 297 ? -12.528 -5.444 14.289 1.00 69.00 297 GLU A N 1
ATOM 2336 C CA . GLU A 1 297 ? -11.660 -4.553 15.054 1.00 69.00 297 GLU A CA 1
ATOM 2337 C C . GLU A 1 297 ? -12.351 -3.874 16.246 1.00 69.00 297 GLU A C 1
ATOM 2339 O O . GLU A 1 297 ? -11.690 -3.539 17.229 1.00 69.00 297 GLU A O 1
ATOM 2344 N N . HIS A 1 298 ? -13.683 -3.757 16.230 1.00 78.69 298 HIS A N 1
ATOM 2345 C CA . HIS A 1 298 ? -14.469 -3.164 17.330 1.00 78.69 298 HIS A CA 1
ATOM 2346 C C . HIS A 1 298 ? -15.363 -4.179 18.058 1.00 78.69 298 HIS A C 1
ATOM 2348 O O . HIS A 1 298 ? -16.138 -3.837 18.955 1.00 78.69 298 HIS A O 1
ATOM 2354 N N . GLY A 1 299 ? -15.280 -5.452 17.665 1.00 83.81 299 GLY A N 1
ATOM 2355 C CA . GLY A 1 299 ? -16.190 -6.487 18.146 1.00 83.81 299 GLY A CA 1
ATOM 2356 C C . GLY A 1 299 ? -15.991 -6.884 19.612 1.00 83.81 299 GLY A C 1
ATOM 2357 O O . GLY A 1 299 ? -16.800 -7.637 20.141 1.00 83.81 299 GLY A O 1
ATOM 2358 N N . ASP A 1 300 ? -14.929 -6.445 20.289 1.00 90.69 300 ASP A N 1
ATOM 2359 C CA . ASP A 1 300 ? -14.672 -6.788 21.692 1.00 90.69 300 ASP A CA 1
ATOM 2360 C C . ASP A 1 300 ? -15.667 -6.142 22.656 1.00 90.69 300 ASP A C 1
ATOM 2362 O O . ASP A 1 300 ? -16.151 -6.826 23.559 1.00 90.69 300 ASP A O 1
ATOM 2366 N N . ILE A 1 301 ? -16.043 -4.888 22.414 1.00 92.62 301 ILE A N 1
ATOM 2367 C CA . ILE A 1 301 ? -17.064 -4.209 23.214 1.00 92.62 301 ILE A CA 1
ATOM 2368 C C . ILE A 1 301 ? -18.412 -4.860 22.960 1.00 92.62 301 ILE A C 1
ATOM 2370 O O . ILE A 1 301 ? -19.051 -5.302 23.909 1.00 92.62 301 ILE A O 1
ATOM 2374 N N . LEU A 1 302 ? -18.802 -5.048 21.695 1.00 94.00 302 LEU A N 1
ATOM 2375 C CA . LEU A 1 302 ? -20.066 -5.709 21.359 1.00 94.00 302 LEU A CA 1
ATOM 2376 C C . LEU A 1 302 ? -20.153 -7.143 21.922 1.00 94.00 302 LEU A C 1
ATOM 2378 O O . LEU A 1 302 ? -21.231 -7.600 22.289 1.00 94.00 302 LEU A O 1
ATOM 2382 N N . ARG A 1 303 ? -19.024 -7.854 22.063 1.00 93.56 303 ARG A N 1
ATOM 2383 C CA . ARG A 1 303 ? -18.967 -9.157 22.755 1.00 93.56 303 ARG A CA 1
ATOM 2384 C C . ARG A 1 303 ? -19.210 -9.058 24.261 1.00 93.56 303 ARG A C 1
ATOM 2386 O O . ARG A 1 303 ? -19.690 -10.028 24.843 1.00 93.56 303 ARG A O 1
ATOM 2393 N N . ALA A 1 304 ? -18.845 -7.944 24.891 1.00 94.62 304 ALA A N 1
ATOM 2394 C CA . ALA A 1 304 ? -18.945 -7.770 26.336 1.00 94.62 304 ALA A CA 1
ATOM 2395 C C . ALA A 1 304 ? -20.398 -7.662 26.816 1.00 94.62 304 ALA A C 1
ATOM 2397 O O . ALA A 1 304 ? -20.703 -8.146 27.904 1.00 94.62 304 ALA A O 1
ATOM 2398 N N . GLY A 1 305 ? -21.277 -7.032 26.025 1.00 96.19 305 GLY A N 1
ATOM 2399 C CA . GLY A 1 305 ? -22.695 -6.850 26.370 1.00 96.19 305 GLY A CA 1
ATOM 2400 C C . GLY A 1 305 ? -22.937 -5.950 27.586 1.00 96.19 305 GLY A C 1
ATOM 2401 O O . GLY A 1 305 ? -24.038 -5.946 28.132 1.00 96.19 305 GLY A O 1
ATOM 2402 N N . ARG A 1 306 ? -21.901 -5.248 28.069 1.00 97.12 306 ARG A N 1
ATOM 2403 C CA . ARG A 1 306 ? -21.952 -4.448 29.294 1.00 97.12 306 ARG A CA 1
ATOM 2404 C C . ARG A 1 306 ? -20.929 -3.309 29.304 1.00 97.12 306 ARG A C 1
ATOM 2406 O O . ARG A 1 306 ? -19.746 -3.530 29.046 1.00 97.12 306 ARG A O 1
ATOM 2413 N N . LEU A 1 307 ? -21.368 -2.117 29.704 1.00 96.94 307 LEU A N 1
ATOM 2414 C CA . LEU A 1 307 ? -20.577 -0.888 29.830 1.00 96.94 307 LEU A CA 1
ATOM 2415 C C . LEU A 1 307 ? -21.057 -0.109 31.057 1.00 96.94 307 LEU A C 1
ATOM 2417 O O . LEU A 1 307 ? -22.254 -0.033 31.293 1.00 96.94 307 LEU A O 1
ATOM 2421 N N . ARG A 1 308 ? -20.167 0.488 31.854 1.00 97.38 308 ARG A N 1
ATOM 2422 C CA . ARG A 1 308 ? -20.597 1.457 32.877 1.00 97.38 308 ARG A CA 1
ATOM 2423 C C . ARG A 1 308 ? -20.666 2.859 32.280 1.00 97.38 308 ARG A C 1
ATOM 2425 O O . ARG A 1 308 ? -19.647 3.330 31.796 1.00 97.38 308 ARG A O 1
ATOM 2432 N N . VAL A 1 309 ? -21.802 3.537 32.352 1.00 96.88 309 VAL A N 1
ATOM 2433 C CA . VAL A 1 309 ? -21.965 4.929 31.911 1.00 96.88 309 VAL A CA 1
ATOM 2434 C C . VAL A 1 309 ? -22.223 5.775 33.150 1.00 96.88 309 VAL A C 1
ATOM 2436 O O . VAL A 1 309 ? -23.204 5.547 33.847 1.00 96.88 309 VAL A O 1
ATOM 2439 N N . ASN A 1 310 ? -21.294 6.676 33.482 1.00 96.38 310 ASN A N 1
ATOM 2440 C CA . ASN A 1 310 ? -21.342 7.528 34.682 1.00 96.38 310 ASN A CA 1
ATOM 2441 C C . ASN A 1 310 ? -21.538 6.771 36.014 1.00 96.38 310 ASN A C 1
ATOM 2443 O O . ASN A 1 310 ? -22.022 7.309 37.005 1.00 96.38 310 ASN A O 1
ATOM 2447 N N . GLY A 1 311 ? -21.119 5.505 36.061 1.00 95.00 311 GLY A N 1
ATOM 2448 C CA . GLY A 1 311 ? -21.244 4.638 37.236 1.00 95.00 311 GLY A CA 1
ATOM 2449 C C . GLY A 1 311 ? -22.397 3.637 37.154 1.00 95.00 311 GLY A C 1
ATOM 2450 O O . GLY A 1 311 ? -22.256 2.540 37.711 1.00 95.00 311 GLY A O 1
ATOM 2451 N N . GLU A 1 312 ? -23.446 3.953 36.394 1.00 96.50 312 GLU A N 1
ATOM 2452 C CA . GLU A 1 312 ? -24.577 3.066 36.121 1.00 96.50 312 GLU A CA 1
ATOM 2453 C C . GLU A 1 312 ? -24.216 2.004 35.085 1.00 96.50 312 GLU A C 1
ATOM 2455 O O . GLU A 1 312 ? -23.324 2.186 34.259 1.00 96.50 312 GLU A O 1
ATOM 2460 N N . VAL A 1 313 ? -24.861 0.843 35.160 1.00 96.81 313 VAL A N 1
ATOM 2461 C CA . VAL A 1 313 ? -24.560 -0.286 34.275 1.00 96.81 313 VAL A CA 1
ATOM 2462 C C . VAL A 1 313 ? -25.511 -0.270 33.085 1.00 96.81 313 VAL A C 1
ATOM 2464 O O . VAL A 1 313 ? -26.712 -0.441 33.253 1.00 96.81 313 VAL A O 1
ATOM 2467 N N . LEU A 1 314 ? -24.938 -0.148 31.894 1.00 97.38 314 LEU A N 1
ATOM 2468 C CA . LEU A 1 314 ? -25.603 -0.314 30.614 1.00 97.38 314 LEU A CA 1
ATOM 2469 C C . LEU A 1 314 ? -25.389 -1.739 30.097 1.00 97.38 314 LEU A C 1
ATOM 2471 O O . LEU A 1 314 ? -24.245 -2.195 30.018 1.00 97.38 314 LEU A O 1
ATOM 2475 N N . GLU A 1 315 ? -26.467 -2.434 29.741 1.00 97.38 315 GLU A N 1
ATOM 2476 C CA . GLU A 1 315 ? -26.436 -3.794 29.186 1.00 97.38 315 GLU A CA 1
ATOM 2477 C C . GLU A 1 315 ? -27.149 -3.833 27.831 1.00 97.38 315 GLU A C 1
ATOM 2479 O O . GLU A 1 315 ? -28.121 -3.114 27.609 1.00 97.38 315 GLU A O 1
ATOM 2484 N N . TRP A 1 316 ? -26.652 -4.674 26.926 1.00 97.38 316 TRP A N 1
ATOM 2485 C CA . TRP A 1 316 ? -27.223 -4.910 25.598 1.00 97.38 316 TRP A CA 1
ATOM 2486 C C . TRP A 1 316 ? -27.014 -6.370 25.192 1.00 97.38 316 TRP A C 1
ATOM 2488 O O . TRP A 1 316 ? -26.253 -7.101 25.832 1.00 97.38 316 TRP A O 1
ATOM 2498 N N . ALA A 1 317 ? -27.675 -6.813 24.123 1.00 97.19 317 ALA A N 1
ATOM 2499 C CA . ALA A 1 317 ? -27.506 -8.171 23.618 1.00 97.19 317 ALA A CA 1
ATOM 2500 C C . ALA A 1 317 ? -26.094 -8.356 23.023 1.00 97.19 317 ALA A C 1
ATOM 2502 O O . ALA A 1 317 ? -25.761 -7.699 22.033 1.00 97.19 317 ALA A O 1
ATOM 2503 N N . PRO A 1 318 ? -25.229 -9.223 23.586 1.00 96.75 318 PRO A N 1
ATOM 2504 C CA . PRO A 1 318 ? -23.878 -9.399 23.072 1.00 96.75 318 PRO A CA 1
ATOM 2505 C C . PRO A 1 318 ? -23.869 -10.210 21.772 1.00 96.75 318 PRO A C 1
ATOM 2507 O O . PRO A 1 318 ? -24.751 -11.031 21.523 1.00 96.75 318 PRO A O 1
ATOM 2510 N N . THR A 1 319 ? -22.791 -10.104 20.998 1.00 94.00 319 THR A N 1
ATOM 2511 C CA . THR A 1 319 ? -22.616 -10.868 19.738 1.00 94.00 319 THR A CA 1
ATOM 2512 C C . THR A 1 319 ? -22.506 -12.388 19.900 1.00 94.00 319 THR A C 1
ATOM 2514 O O . THR A 1 319 ? -22.467 -13.123 18.920 1.00 94.00 319 THR A O 1
ATOM 2517 N N . SER A 1 320 ? -22.450 -12.893 21.135 1.00 93.25 320 SER A N 1
ATOM 2518 C CA . SER A 1 320 ? -22.606 -14.327 21.415 1.00 93.25 320 SER A CA 1
ATOM 2519 C C . SER A 1 320 ? -24.066 -14.796 21.373 1.00 93.25 320 SER A C 1
ATOM 2521 O O . SER A 1 320 ? -24.310 -16.000 21.361 1.00 93.25 320 SER A O 1
ATOM 2523 N N . GLN A 1 321 ? -25.021 -13.862 21.376 1.00 95.31 321 GLN A N 1
ATOM 2524 C CA . GLN A 1 321 ? -26.462 -14.124 21.410 1.00 95.31 321 GLN A CA 1
ATOM 2525 C C . GLN A 1 321 ? -27.181 -13.650 20.145 1.00 95.31 321 GLN A C 1
ATOM 2527 O O . GLN A 1 321 ? -28.140 -14.292 19.726 1.00 95.31 321 GLN A O 1
ATOM 2532 N N . VAL A 1 322 ? -26.726 -12.546 19.554 1.00 96.06 322 VAL A N 1
ATOM 2533 C CA . VAL A 1 322 ? -27.351 -11.884 18.399 1.00 96.06 322 VAL A CA 1
ATOM 2534 C C . VAL A 1 322 ? -26.308 -11.565 17.327 1.00 96.06 322 VAL A C 1
ATOM 2536 O O . VAL A 1 322 ? -25.105 -11.708 17.569 1.00 96.06 322 VAL A O 1
ATOM 2539 N N . SER A 1 323 ? -26.742 -11.136 16.140 1.00 93.44 323 SER A N 1
ATOM 2540 C CA . SER A 1 323 ? -25.797 -10.703 15.103 1.00 93.44 323 SER A CA 1
ATOM 2541 C C . SER A 1 323 ? -25.011 -9.447 15.539 1.00 93.44 323 SER A C 1
ATOM 2543 O O . SER A 1 323 ? -25.452 -8.723 16.436 1.00 93.44 323 SER A O 1
ATOM 2545 N N . PRO A 1 324 ? -23.840 -9.143 14.944 1.00 91.12 324 PRO A N 1
ATOM 2546 C CA . PRO A 1 324 ? -23.111 -7.900 15.222 1.00 91.12 324 PRO A CA 1
ATOM 2547 C C . PRO A 1 324 ? -23.951 -6.633 15.039 1.00 91.12 324 PRO A C 1
ATOM 2549 O O . PRO A 1 324 ? -23.840 -5.701 15.830 1.00 91.12 324 PRO A O 1
ATOM 2552 N N . GLU A 1 325 ? -24.826 -6.622 14.038 1.00 91.25 325 GLU A N 1
ATOM 2553 C CA . GLU A 1 325 ? -25.690 -5.490 13.703 1.00 91.25 325 GLU A CA 1
ATOM 2554 C C . GLU A 1 325 ? -26.808 -5.335 14.737 1.00 91.25 325 GLU A C 1
ATOM 2556 O O . GLU A 1 325 ? -27.064 -4.228 15.204 1.00 91.25 325 GLU A O 1
ATOM 2561 N N . GLU A 1 326 ? -27.425 -6.446 15.150 1.00 93.56 326 GLU A N 1
ATOM 2562 C CA . GLU A 1 326 ? -28.416 -6.469 16.231 1.00 93.56 326 GLU A CA 1
ATOM 2563 C C . GLU A 1 326 ? -27.790 -6.073 17.576 1.00 93.56 326 GLU A C 1
ATOM 2565 O O . GLU A 1 326 ? -28.395 -5.330 18.348 1.00 93.56 326 GLU A O 1
ATOM 2570 N N . SER A 1 327 ? -26.557 -6.515 17.849 1.00 95.00 327 SER A N 1
ATOM 2571 C CA . SER A 1 327 ? -25.809 -6.144 19.054 1.00 95.00 327 SER A CA 1
ATOM 2572 C C . SER A 1 327 ? -25.495 -4.650 19.088 1.00 95.00 327 SER A C 1
ATOM 2574 O O . SER A 1 327 ? -25.680 -4.006 20.120 1.00 95.00 327 SER A O 1
ATOM 2576 N N . LEU A 1 328 ? -25.057 -4.086 17.957 1.00 94.12 328 LEU A N 1
ATOM 2577 C CA . LEU A 1 328 ? -24.790 -2.657 17.832 1.00 94.12 328 LEU A CA 1
ATOM 2578 C C . LEU A 1 328 ? -26.071 -1.831 17.974 1.00 94.12 328 LEU A C 1
ATOM 2580 O O . LEU A 1 328 ? -26.070 -0.848 18.708 1.00 94.12 328 LEU A O 1
ATOM 2584 N N . GLN A 1 329 ? -27.164 -2.237 17.326 1.00 93.94 329 GLN A N 1
ATOM 2585 C CA . GLN A 1 329 ? -28.442 -1.544 17.477 1.00 93.94 329 GLN A CA 1
ATOM 2586 C C . GLN A 1 329 ? -28.912 -1.585 18.935 1.00 93.94 329 GLN A C 1
ATOM 2588 O O . GLN A 1 329 ? -29.250 -0.551 19.499 1.00 93.94 329 GLN A O 1
ATOM 2593 N N . SER A 1 330 ? -28.825 -2.749 19.587 1.00 96.06 330 SER A N 1
ATOM 2594 C CA . SER A 1 330 ? -29.162 -2.891 21.005 1.00 96.06 330 SER A CA 1
ATOM 2595 C C . SER A 1 330 ? -28.291 -2.014 21.914 1.00 96.06 330 SER A C 1
ATOM 2597 O O . SER A 1 330 ? -28.775 -1.576 22.956 1.00 96.06 330 SER A O 1
ATOM 2599 N N . LEU A 1 331 ? -27.029 -1.755 21.550 1.00 95.56 331 LEU A N 1
ATOM 2600 C CA . LEU A 1 331 ? -26.155 -0.820 22.262 1.00 95.56 331 LEU A CA 1
ATOM 2601 C C . LEU A 1 331 ? -26.620 0.632 22.081 1.00 95.56 331 LEU A C 1
ATOM 2603 O O . LEU A 1 331 ? -26.699 1.361 23.067 1.00 95.56 331 LEU A O 1
ATOM 2607 N N . VAL A 1 332 ? -26.939 1.046 20.851 1.00 94.62 332 VAL A N 1
ATOM 2608 C CA . VAL A 1 332 ? -27.450 2.397 20.551 1.00 94.62 332 VAL A CA 1
ATOM 2609 C C . VAL A 1 332 ? -28.759 2.654 21.301 1.00 94.62 332 VAL A C 1
ATOM 2611 O O . VAL A 1 332 ? -28.870 3.663 21.997 1.00 94.62 332 VAL A O 1
ATOM 2614 N N . ASP A 1 333 ? -29.694 1.704 21.256 1.00 94.44 333 ASP A N 1
ATOM 2615 C CA . ASP A 1 333 ? -30.980 1.789 21.955 1.00 94.44 333 ASP A CA 1
ATOM 2616 C C . ASP A 1 333 ? -30.787 1.919 23.478 1.00 94.44 333 ASP A C 1
ATOM 2618 O O . ASP A 1 333 ? -31.514 2.650 24.153 1.00 94.44 333 ASP A O 1
ATOM 2622 N N . ALA A 1 334 ? -29.788 1.225 24.037 1.00 95.12 334 ALA A N 1
ATOM 2623 C CA . ALA A 1 334 ? -29.456 1.325 25.453 1.00 95.12 334 ALA A CA 1
ATOM 2624 C C . ALA A 1 334 ? -28.896 2.720 25.798 1.00 95.12 334 ALA A C 1
ATOM 2626 O O . ALA A 1 334 ? -29.300 3.324 26.797 1.00 95.12 334 ALA A O 1
ATOM 2627 N N . PHE A 1 335 ? -28.003 3.267 24.964 1.00 94.88 335 PHE A N 1
ATOM 2628 C CA . PHE A 1 335 ? -27.507 4.638 25.121 1.00 94.88 335 PHE A CA 1
ATOM 2629 C C . PHE A 1 335 ? -28.657 5.651 25.091 1.00 94.88 335 PHE A C 1
ATOM 2631 O O . PHE A 1 335 ? -28.738 6.491 25.981 1.00 94.88 335 PHE A O 1
ATOM 2638 N N . GLU A 1 336 ? -29.587 5.538 24.143 1.00 93.75 336 GLU A N 1
ATOM 2639 C CA . GLU A 1 336 ? -30.740 6.442 24.028 1.00 93.75 336 GLU A CA 1
ATOM 2640 C C . GLU A 1 336 ? -31.633 6.438 25.283 1.00 93.75 336 GLU A C 1
ATOM 2642 O O . GLU A 1 336 ? -32.178 7.468 25.677 1.00 93.75 336 GLU A O 1
ATOM 2647 N N . GLN A 1 337 ? -31.735 5.298 25.969 1.00 93.56 337 GLN A N 1
ATOM 2648 C CA . GLN A 1 337 ? -32.499 5.163 27.214 1.00 93.56 337 GLN A CA 1
ATOM 2649 C C . GLN A 1 337 ? -31.751 5.673 28.458 1.00 93.56 337 GLN A C 1
ATOM 2651 O O . GLN A 1 337 ? -32.328 5.708 29.548 1.00 93.56 337 GLN A O 1
ATOM 2656 N N . THR A 1 338 ? -30.480 6.065 28.330 1.00 92.81 338 THR A N 1
ATOM 2657 C CA . THR A 1 338 ? -29.648 6.495 29.459 1.00 92.81 338 THR A CA 1
ATOM 2658 C C . THR A 1 338 ? -29.875 7.985 29.759 1.00 92.81 338 THR A C 1
ATOM 2660 O O . THR A 1 338 ? -29.441 8.838 28.985 1.00 92.81 338 THR A O 1
ATOM 2663 N N . PRO A 1 339 ? -30.485 8.352 30.906 1.00 87.06 339 PRO A N 1
ATOM 2664 C CA . PRO A 1 339 ? -30.907 9.732 31.185 1.00 87.06 339 PRO A CA 1
ATOM 2665 C C . PRO A 1 339 ? -29.749 10.717 31.401 1.00 87.06 339 PRO A C 1
ATOM 2667 O O . PRO A 1 339 ? -29.969 11.923 31.484 1.00 87.06 339 PRO A O 1
ATOM 2670 N N . GLU A 1 340 ? -28.520 10.219 31.527 1.00 86.19 340 GLU A N 1
ATOM 2671 C CA . GLU A 1 340 ? -27.342 11.022 31.855 1.00 86.19 340 GLU A CA 1
ATOM 2672 C C . GLU A 1 340 ? -26.542 11.501 30.637 1.00 86.19 340 GLU A C 1
ATOM 2674 O O . GLU A 1 340 ? -25.544 12.211 30.790 1.00 86.19 340 GLU A O 1
ATOM 2679 N N . ILE A 1 341 ? -26.965 11.147 29.422 1.00 91.31 341 ILE A N 1
ATOM 2680 C CA . ILE A 1 341 ? -26.350 11.687 28.209 1.00 91.31 341 ILE A CA 1
ATOM 2681 C C . ILE A 1 341 ? -26.777 13.155 28.054 1.00 91.31 341 ILE A C 1
ATOM 2683 O O . ILE A 1 341 ? -27.971 13.455 28.119 1.00 91.31 341 ILE A O 1
ATOM 2687 N N . PRO A 1 342 ? -25.844 14.100 27.824 1.00 92.38 342 PRO A N 1
ATOM 2688 C CA . PRO A 1 342 ? -26.189 15.487 27.548 1.00 92.38 342 PRO A CA 1
ATOM 2689 C C . PRO A 1 342 ? -27.227 15.585 26.422 1.00 92.38 342 PRO A C 1
ATOM 2691 O O . PRO A 1 342 ? -27.061 15.004 25.349 1.00 92.38 342 PRO A O 1
ATOM 2694 N N . SER A 1 343 ? -28.302 16.346 26.642 1.00 89.00 343 SER A N 1
ATOM 2695 C CA . SER A 1 343 ? -29.402 16.481 25.671 1.00 89.00 343 SER A CA 1
ATOM 2696 C C . SER A 1 343 ? -28.925 16.938 24.287 1.00 89.00 343 SER A C 1
ATOM 2698 O O . SER A 1 343 ? -29.452 16.489 23.273 1.00 89.00 343 SER A O 1
ATOM 2700 N N . GLY A 1 344 ? -27.865 17.751 24.234 1.00 88.31 344 GLY A N 1
ATOM 2701 C CA . GLY A 1 344 ? -27.235 18.196 22.988 1.00 88.31 344 GLY A CA 1
ATOM 2702 C C . GLY A 1 344 ? -26.602 17.085 22.142 1.00 88.31 344 GLY A C 1
ATOM 2703 O O . GLY A 1 344 ? -26.278 17.336 20.989 1.00 88.31 344 GLY A O 1
ATOM 2704 N N . TRP A 1 345 ? -26.419 15.876 22.682 1.00 90.06 345 TRP A N 1
ATOM 2705 C CA . TRP A 1 345 ? -25.768 14.759 21.986 1.00 90.06 345 TRP A CA 1
ATOM 2706 C C . TRP A 1 345 ? -26.758 13.732 21.431 1.00 90.06 345 TRP A C 1
ATOM 2708 O O . TRP A 1 345 ? -26.355 12.850 20.679 1.00 90.06 345 TRP A O 1
ATOM 2718 N N . HIS A 1 346 ? -28.053 13.840 21.751 1.00 84.69 346 HIS A N 1
ATOM 2719 C CA . HIS A 1 346 ? -29.053 12.851 21.327 1.00 84.69 346 HIS A CA 1
ATOM 2720 C C . HIS A 1 346 ? -29.184 12.757 19.795 1.00 84.69 346 HIS A C 1
ATOM 2722 O O . HIS A 1 346 ? -29.489 11.697 19.265 1.00 84.69 346 HIS A O 1
ATOM 2728 N N . GLY A 1 347 ? -28.882 13.837 19.064 1.00 85.56 347 GLY A N 1
ATOM 2729 C CA . GLY A 1 347 ? -28.842 13.834 17.595 1.00 85.56 347 GLY A CA 1
ATOM 2730 C C . GLY A 1 347 ? -27.573 13.230 16.978 1.00 85.56 347 GLY A C 1
ATOM 2731 O O . GLY A 1 347 ? -27.468 13.183 15.758 1.00 85.56 347 GLY A O 1
ATOM 2732 N N . GLN A 1 348 ? -26.601 12.811 17.796 1.00 90.00 348 GLN A N 1
ATOM 2733 C CA . GLN A 1 348 ? -25.288 12.307 17.371 1.00 90.00 348 GLN A CA 1
ATOM 2734 C C . GLN A 1 348 ? -24.890 11.027 18.131 1.00 90.00 348 GLN A C 1
ATOM 2736 O O . GLN A 1 348 ? -23.705 10.719 18.258 1.00 90.00 348 GLN A O 1
ATOM 2741 N N . LEU A 1 349 ? -25.863 10.273 18.659 1.00 91.19 349 LEU A N 1
ATOM 2742 C CA . LEU A 1 349 ? -25.602 9.060 19.448 1.00 91.19 349 LEU A CA 1
ATOM 2743 C C . LEU A 1 349 ? -24.767 8.033 18.683 1.00 91.19 349 LEU A C 1
ATOM 2745 O O . LEU A 1 349 ? -23.851 7.447 19.250 1.00 91.19 349 LEU A O 1
ATOM 2749 N N . ASP A 1 350 ? -25.026 7.888 17.391 1.00 90.19 350 ASP A N 1
ATOM 2750 C CA . ASP A 1 350 ? -24.246 7.051 16.487 1.00 90.19 350 ASP A CA 1
ATOM 2751 C C . ASP A 1 350 ? -22.743 7.396 16.526 1.00 90.19 350 ASP A C 1
ATOM 2753 O O . ASP A 1 350 ? -21.879 6.525 16.665 1.00 90.19 350 ASP A O 1
ATOM 2757 N N . GLU A 1 351 ? -22.417 8.688 16.467 1.00 89.94 351 GLU A N 1
ATOM 2758 C CA . GLU A 1 351 ? -21.033 9.170 16.488 1.00 89.94 351 GLU A CA 1
ATOM 2759 C C . GLU A 1 351 ? -20.390 8.949 17.853 1.00 89.94 351 GLU A C 1
ATOM 2761 O O . GLU A 1 351 ? -19.221 8.566 17.948 1.00 89.94 351 GLU A O 1
ATOM 2766 N N . LEU A 1 352 ? -21.168 9.150 18.918 1.00 93.12 352 LEU A N 1
ATOM 2767 C CA . LEU A 1 352 ? -20.727 8.905 20.282 1.00 93.12 352 LEU A CA 1
ATOM 2768 C C . LEU A 1 352 ? -20.404 7.425 20.488 1.00 93.12 352 LEU A C 1
ATOM 2770 O O . LEU A 1 352 ? -19.329 7.108 20.994 1.00 93.12 352 LEU A O 1
ATOM 2774 N N . VAL A 1 353 ? -21.301 6.525 20.079 1.00 94.44 353 VAL A N 1
ATOM 2775 C CA . VAL A 1 353 ? -21.116 5.073 20.190 1.00 94.44 353 VAL A CA 1
ATOM 2776 C C . VAL A 1 353 ? -19.881 4.642 19.409 1.00 94.44 353 VAL A C 1
ATOM 2778 O O . VAL A 1 353 ? -19.049 3.920 19.955 1.00 94.44 353 VAL A O 1
ATOM 2781 N N . TYR A 1 354 ? -19.690 5.152 18.190 1.00 92.12 354 TYR A N 1
ATOM 2782 C CA . TYR A 1 354 ? -18.468 4.909 17.424 1.00 92.12 354 TYR A CA 1
ATOM 2783 C C . TYR A 1 354 ? -17.206 5.378 18.168 1.00 92.12 354 TYR A C 1
ATOM 2785 O O . TYR A 1 354 ? -16.260 4.603 18.337 1.00 92.12 354 TYR A O 1
ATOM 2793 N N . CYS A 1 355 ? -17.190 6.617 18.673 1.00 92.12 355 CYS A N 1
ATOM 2794 C CA . CYS A 1 355 ? -16.049 7.159 19.416 1.00 92.12 355 CYS A CA 1
ATOM 2795 C C . CYS A 1 355 ? -15.752 6.353 20.686 1.00 92.12 355 CYS A C 1
ATOM 2797 O O . CYS A 1 355 ? -14.588 6.066 20.973 1.00 92.12 355 CYS A O 1
ATOM 2799 N N . VAL A 1 356 ? -16.785 5.946 21.428 1.00 94.31 356 VAL A N 1
ATOM 2800 C CA . VAL A 1 356 ? -16.664 5.088 22.613 1.00 94.31 356 VAL A CA 1
ATOM 2801 C C . VAL A 1 356 ? -16.094 3.728 22.223 1.00 94.31 356 VAL A C 1
ATOM 2803 O O . VAL A 1 356 ? -15.149 3.259 22.860 1.00 94.31 356 VAL A O 1
ATOM 2806 N N . MET A 1 357 ? -16.610 3.119 21.152 1.00 94.19 357 MET A N 1
ATOM 2807 C CA . MET A 1 357 ? -16.152 1.817 20.679 1.00 94.19 357 MET A CA 1
ATOM 2808 C C . MET A 1 357 ? -14.678 1.839 20.275 1.00 94.19 357 MET A C 1
ATOM 2810 O O . MET A 1 357 ? -13.896 0.990 20.700 1.00 94.19 357 MET A O 1
ATOM 2814 N N . LYS A 1 358 ? -14.271 2.854 19.515 1.00 90.44 358 LYS A N 1
ATOM 2815 C CA . LYS A 1 358 ? -12.878 3.046 19.103 1.00 90.44 358 LYS A CA 1
ATOM 2816 C C . LYS A 1 358 ? -11.954 3.280 20.303 1.00 90.44 358 LYS A C 1
ATOM 2818 O O . LYS A 1 358 ? -10.891 2.673 20.390 1.00 90.44 358 LYS A O 1
ATOM 2823 N N . SER A 1 359 ? -12.393 4.101 21.256 1.00 92.25 359 SER A N 1
ATOM 2824 C CA . SER A 1 359 ? -11.629 4.481 22.457 1.00 92.25 359 SER A CA 1
ATOM 2825 C C . SER A 1 359 ? -11.433 3.342 23.462 1.00 92.25 359 SER A C 1
ATOM 2827 O O . SER A 1 359 ? -10.474 3.348 24.233 1.00 92.25 359 SER A O 1
ATOM 2829 N N . LEU A 1 360 ? -12.350 2.373 23.482 1.00 93.31 360 LEU A N 1
ATOM 2830 C CA . LEU A 1 360 ? -12.328 1.236 24.403 1.00 93.31 360 LEU A CA 1
ATOM 2831 C C . LEU A 1 360 ? -11.864 -0.073 23.746 1.00 93.31 360 LEU A C 1
ATOM 2833 O O . LEU A 1 360 ? -11.598 -1.033 24.471 1.00 93.31 360 LEU A O 1
ATOM 2837 N N . SER A 1 361 ? -11.759 -0.126 22.413 1.00 91.00 361 SER A N 1
ATOM 2838 C CA . SER A 1 361 ? -11.389 -1.346 21.691 1.00 91.00 361 SER A CA 1
ATOM 2839 C C . SER A 1 361 ? -10.008 -1.839 22.111 1.00 91.00 361 SER A C 1
ATOM 2841 O O . SER A 1 361 ? -9.004 -1.123 22.051 1.00 91.00 361 SER A O 1
ATOM 2843 N N . LEU A 1 362 ? -9.931 -3.117 22.477 1.00 86.00 362 LEU A N 1
ATOM 2844 C CA . LEU A 1 362 ? -8.672 -3.799 22.755 1.00 86.00 362 LEU A CA 1
ATOM 2845 C C . LEU A 1 362 ? -7.746 -3.822 21.530 1.00 86.00 362 LEU A C 1
ATOM 2847 O O . LEU A 1 362 ? -6.527 -3.838 21.686 1.00 86.00 362 LEU A O 1
ATOM 2851 N N . GLN A 1 363 ? -8.291 -3.829 20.314 1.00 81.25 363 GLN A N 1
ATOM 2852 C CA . GLN A 1 363 ? -7.461 -3.866 19.109 1.00 81.25 363 GLN A CA 1
ATOM 2853 C C . GLN A 1 363 ? -6.841 -2.514 18.773 1.00 81.25 363 GLN A C 1
ATOM 2855 O O . GLN A 1 363 ? -5.745 -2.499 18.227 1.00 81.25 363 GLN A O 1
ATOM 2860 N N . PHE A 1 364 ? -7.480 -1.402 19.141 1.00 83.69 364 PHE A N 1
ATOM 2861 C CA . PHE A 1 364 ? -6.929 -0.065 18.913 1.00 83.69 364 PHE A CA 1
ATOM 2862 C C . PHE A 1 364 ? -6.210 0.453 20.157 1.00 83.69 364 PHE A C 1
ATOM 2864 O O . PHE A 1 364 ? -4.979 0.522 20.191 1.00 83.69 364 PHE A O 1
ATOM 2871 N N . ALA A 1 365 ? -6.964 0.731 21.220 1.00 86.19 365 ALA A N 1
ATOM 2872 C CA . ALA A 1 365 ? -6.434 1.338 22.431 1.00 86.19 365 ALA A CA 1
ATOM 2873 C C . ALA A 1 365 ? -5.403 0.433 23.117 1.00 86.19 365 ALA A C 1
ATOM 2875 O O . ALA A 1 365 ? -4.298 0.873 23.451 1.00 86.19 365 ALA A O 1
ATOM 2876 N N . LEU A 1 366 ? -5.717 -0.856 23.310 1.00 86.25 366 LEU A N 1
ATOM 2877 C CA . LEU A 1 366 ? -4.792 -1.738 24.023 1.00 86.25 366 LEU A CA 1
ATOM 2878 C C . LEU A 1 366 ? -3.577 -2.112 23.169 1.00 86.25 366 LEU A C 1
ATOM 2880 O O . LEU A 1 366 ? -2.484 -2.193 23.720 1.00 86.25 366 LEU A O 1
ATOM 2884 N N . MET A 1 367 ? -3.699 -2.284 21.851 1.00 88.12 367 MET A N 1
ATOM 2885 C CA . MET A 1 367 ? -2.529 -2.550 21.000 1.00 88.12 367 MET A CA 1
ATOM 2886 C C . MET A 1 367 ? -1.543 -1.384 20.968 1.00 88.12 367 MET A C 1
ATOM 2888 O O . MET A 1 367 ? -0.331 -1.622 21.019 1.00 88.12 367 MET A O 1
ATOM 2892 N N . ASP A 1 368 ? -2.024 -0.141 20.964 1.00 86.62 368 ASP A N 1
ATOM 2893 C CA . ASP A 1 368 ? -1.163 1.037 21.081 1.00 86.62 368 ASP A CA 1
ATOM 2894 C C . ASP A 1 368 ? -0.440 1.073 22.430 1.00 86.62 368 ASP A C 1
ATOM 2896 O O . ASP A 1 368 ? 0.774 1.325 22.499 1.00 86.62 368 ASP A O 1
ATOM 2900 N N . VAL A 1 369 ? -1.155 0.742 23.509 1.00 87.31 369 VAL A N 1
ATOM 2901 C CA . VAL A 1 369 ? -0.580 0.589 24.850 1.00 87.31 369 VAL A CA 1
ATOM 2902 C C . VAL A 1 369 ? 0.463 -0.533 24.871 1.00 87.31 369 VAL A C 1
ATOM 2904 O O . VAL A 1 369 ? 1.588 -0.309 25.315 1.00 87.31 369 VAL A O 1
ATOM 2907 N N . LEU A 1 370 ? 0.158 -1.723 24.349 1.00 90.88 370 LEU A N 1
ATOM 2908 C CA . LEU A 1 370 ? 1.056 -2.883 24.337 1.00 90.88 370 LEU A CA 1
ATOM 2909 C C . LEU A 1 370 ? 2.305 -2.636 23.487 1.00 90.88 370 LEU A C 1
ATOM 2911 O O . LEU A 1 370 ? 3.413 -2.953 23.921 1.00 90.88 370 LEU A O 1
ATOM 2915 N N . THR A 1 371 ? 2.155 -2.012 22.319 1.00 90.19 371 THR A N 1
ATOM 2916 C CA . THR A 1 371 ? 3.270 -1.622 21.443 1.00 90.19 371 THR A CA 1
ATOM 2917 C C . THR A 1 371 ? 4.173 -0.610 22.138 1.00 90.19 371 THR A C 1
ATOM 2919 O O . THR A 1 371 ? 5.404 -0.705 22.098 1.00 90.19 371 THR A O 1
ATOM 2922 N N . THR A 1 372 ? 3.565 0.332 22.852 1.00 87.19 372 THR A N 1
ATOM 2923 C CA . THR A 1 372 ? 4.281 1.324 23.642 1.00 87.19 372 THR A CA 1
ATOM 2924 C C . THR A 1 372 ? 5.039 0.686 24.809 1.00 87.19 372 THR A C 1
ATOM 2926 O O . THR A 1 372 ? 6.226 0.967 24.986 1.00 87.19 372 THR A O 1
ATOM 2929 N N . LEU A 1 373 ? 4.409 -0.224 25.558 1.00 87.50 373 LEU A N 1
ATOM 2930 C CA . LEU A 1 373 ? 5.052 -0.985 26.633 1.00 87.50 373 LEU A CA 1
ATOM 2931 C C . LEU A 1 373 ? 6.206 -1.838 26.090 1.00 87.50 373 LEU A C 1
ATOM 2933 O O . LEU A 1 373 ? 7.296 -1.830 26.663 1.00 87.50 373 LEU A O 1
ATOM 2937 N N . ARG A 1 374 ? 6.007 -2.518 24.954 1.00 92.31 374 ARG A N 1
ATOM 2938 C CA . ARG A 1 374 ? 7.043 -3.306 24.272 1.00 92.31 374 ARG A CA 1
ATOM 2939 C C . ARG A 1 374 ? 8.265 -2.453 23.957 1.00 92.31 374 ARG A C 1
ATOM 2941 O O . ARG A 1 374 ? 9.382 -2.843 24.293 1.00 92.31 374 ARG A O 1
ATOM 2948 N N . SER A 1 375 ? 8.053 -1.291 23.342 1.00 89.12 375 SER A N 1
ATOM 2949 C CA . SER A 1 375 ? 9.134 -0.365 23.005 1.00 89.12 375 SER A CA 1
ATOM 2950 C C . SER A 1 375 ? 9.833 0.170 24.256 1.00 89.12 375 SER A C 1
ATOM 2952 O O . SER A 1 375 ? 11.059 0.246 24.283 1.00 89.12 375 SER A O 1
ATOM 2954 N N . HIS A 1 376 ? 9.074 0.538 25.290 1.00 85.50 376 HIS A N 1
ATOM 2955 C CA . HIS A 1 376 ? 9.614 1.159 26.496 1.00 85.50 376 HIS A CA 1
ATOM 2956 C C . HIS A 1 376 ? 10.451 0.182 27.332 1.00 85.50 376 HIS A C 1
ATOM 2958 O O . HIS A 1 376 ? 11.565 0.507 27.739 1.00 85.50 376 HIS A O 1
ATOM 2964 N N . PHE A 1 377 ? 9.956 -1.042 27.527 1.00 85.75 377 PHE A N 1
ATOM 2965 C CA . PHE A 1 377 ? 10.658 -2.090 28.274 1.00 85.75 377 PHE A CA 1
ATOM 2966 C C . PHE A 1 377 ? 11.620 -2.920 27.411 1.00 85.75 377 PHE A C 1
ATOM 2968 O O . PHE A 1 377 ? 12.234 -3.855 27.921 1.00 85.75 377 PHE A O 1
ATOM 2975 N N . LYS A 1 378 ? 11.775 -2.584 26.120 1.00 89.31 378 LYS A N 1
ATOM 2976 C CA . LYS A 1 378 ? 12.611 -3.310 25.145 1.00 89.31 378 LYS A CA 1
ATOM 2977 C C . LYS A 1 378 ? 12.294 -4.811 25.108 1.00 89.31 378 LYS A C 1
ATOM 2979 O O . LYS A 1 378 ? 13.190 -5.653 25.128 1.00 89.31 378 LYS A O 1
ATOM 2984 N N . LEU A 1 379 ? 11.006 -5.144 25.084 1.00 87.19 379 LEU A N 1
ATOM 2985 C CA . LEU A 1 379 ? 10.544 -6.529 25.111 1.00 87.19 379 LEU A CA 1
ATOM 2986 C C . LEU A 1 379 ? 10.768 -7.198 23.749 1.00 87.19 379 LEU A C 1
ATOM 2988 O O . LEU A 1 379 ? 10.426 -6.636 22.703 1.00 87.19 379 LEU A O 1
ATOM 2992 N N . SER A 1 380 ? 11.301 -8.421 23.760 1.00 86.88 380 SER A N 1
ATOM 2993 C CA . SER A 1 380 ? 11.504 -9.228 22.549 1.00 86.88 380 SER A CA 1
ATOM 2994 C C . SER A 1 380 ? 10.177 -9.637 21.896 1.00 86.88 380 SER A C 1
ATOM 2996 O O . SER A 1 380 ? 10.071 -9.641 20.669 1.00 86.88 380 SER A O 1
ATOM 2998 N N . ALA A 1 381 ? 9.146 -9.882 22.707 1.00 90.75 381 ALA A N 1
ATOM 2999 C CA . ALA A 1 381 ? 7.798 -10.267 22.289 1.00 90.75 381 ALA A CA 1
ATOM 3000 C C . ALA A 1 381 ? 6.739 -9.219 22.679 1.00 90.75 381 ALA A C 1
ATOM 3002 O O . ALA A 1 381 ? 6.982 -8.350 23.520 1.00 90.75 381 ALA A O 1
ATOM 3003 N N . MET A 1 382 ? 5.553 -9.303 22.065 1.00 92.19 382 MET A N 1
ATOM 3004 C CA . MET A 1 382 ? 4.407 -8.462 22.427 1.00 92.19 382 MET A CA 1
ATOM 3005 C C . MET A 1 382 ? 3.877 -8.875 23.813 1.00 92.19 382 MET A C 1
ATOM 3007 O O . MET A 1 382 ? 3.653 -10.070 24.031 1.00 92.19 382 MET A O 1
ATOM 3011 N N . PRO A 1 383 ? 3.693 -7.940 24.764 1.00 93.19 383 PRO A N 1
ATOM 3012 C CA . PRO A 1 383 ? 3.101 -8.270 26.052 1.00 93.19 383 PRO A CA 1
ATOM 3013 C C . PRO A 1 383 ? 1.641 -8.711 25.898 1.00 93.19 383 PRO A C 1
ATOM 3015 O O . PRO A 1 383 ? 0.946 -8.324 24.965 1.00 93.19 383 PRO A O 1
ATOM 3018 N N . SER A 1 384 ? 1.179 -9.531 26.835 1.00 92.31 384 SER A N 1
ATOM 3019 C CA . SER A 1 384 ? -0.203 -9.989 26.959 1.00 92.31 384 SER A CA 1
ATOM 3020 C C . SER A 1 384 ? -0.780 -9.541 28.299 1.00 92.31 384 SER A C 1
ATOM 3022 O O . SER A 1 384 ? -0.066 -9.490 29.305 1.00 92.31 384 SER A O 1
ATOM 3024 N N . ILE A 1 385 ? -2.076 -9.228 28.303 1.00 91.19 385 ILE A N 1
ATOM 3025 C CA . ILE A 1 385 ? -2.848 -8.817 29.479 1.00 91.19 385 ILE A CA 1
ATOM 3026 C C . ILE A 1 385 ? -4.026 -9.780 29.609 1.00 91.19 385 ILE A C 1
ATOM 3028 O O . ILE A 1 385 ? -4.711 -10.058 28.628 1.00 91.19 385 ILE A O 1
ATOM 3032 N N . ALA A 1 386 ? -4.253 -10.312 30.809 1.00 88.19 386 ALA A N 1
ATOM 3033 C CA . ALA A 1 386 ? -5.415 -11.158 31.060 1.00 88.19 386 ALA A CA 1
ATOM 3034 C C . ALA A 1 386 ? -6.711 -10.329 30.987 1.00 88.19 386 ALA A C 1
ATOM 3036 O O . ALA A 1 386 ? -6.813 -9.274 31.614 1.00 88.19 386 ALA A O 1
ATOM 3037 N N . SER A 1 387 ? -7.711 -10.822 30.259 1.00 87.44 387 SER A N 1
ATOM 3038 C CA . SER A 1 387 ? -9.040 -10.201 30.160 1.00 87.44 387 SER A CA 1
ATOM 3039 C C . SER A 1 387 ? -9.925 -10.464 31.386 1.00 87.44 387 SER A C 1
ATOM 3041 O O . SER A 1 387 ? -10.989 -9.864 31.520 1.00 87.44 387 SER A O 1
ATOM 3043 N N . ASP A 1 388 ? -9.509 -11.355 32.288 1.00 89.00 388 ASP A N 1
ATOM 3044 C CA . ASP A 1 388 ? -10.317 -11.771 33.433 1.00 89.00 388 ASP A CA 1
ATOM 3045 C C . ASP A 1 388 ? -10.635 -10.598 34.368 1.00 89.00 388 ASP A C 1
ATOM 3047 O O . ASP A 1 388 ? -9.750 -9.942 34.925 1.00 89.00 388 ASP A O 1
ATOM 3051 N N . GLY A 1 389 ? -11.932 -10.356 34.568 1.00 89.19 389 GLY A N 1
ATOM 3052 C CA . GLY A 1 389 ? -12.430 -9.280 35.422 1.00 89.19 389 GLY A CA 1
ATOM 3053 C C . GLY A 1 389 ? -12.274 -7.876 34.835 1.00 89.19 389 GLY A C 1
ATOM 3054 O O . GLY A 1 389 ? -12.465 -6.912 35.574 1.00 89.19 389 GLY A O 1
ATOM 3055 N N . MET A 1 390 ? -11.934 -7.755 33.551 1.00 94.69 390 MET A N 1
ATOM 3056 C CA . MET A 1 390 ? -11.920 -6.484 32.833 1.00 94.69 390 MET A CA 1
ATOM 3057 C C . MET A 1 390 ? -13.325 -5.863 32.790 1.00 94.69 390 MET A C 1
ATOM 3059 O O . MET A 1 390 ? -14.323 -6.571 32.655 1.00 94.69 390 MET A O 1
ATOM 3063 N N . GLN A 1 391 ? -13.404 -4.542 32.921 1.00 95.94 391 GLN A N 1
ATOM 3064 C CA . GLN A 1 391 ? -14.642 -3.769 32.838 1.00 95.94 391 GLN A CA 1
ATOM 3065 C C . GLN A 1 391 ? -14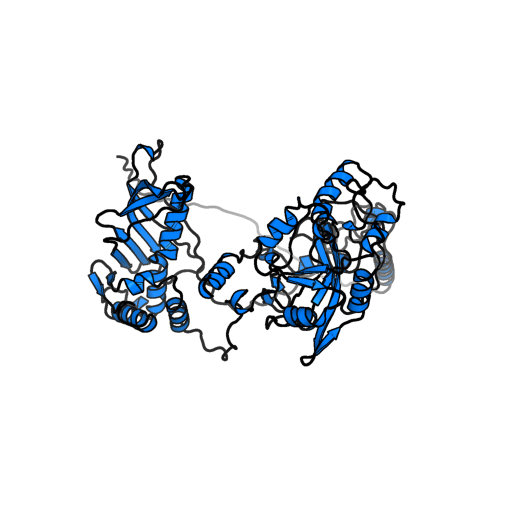.442 -2.575 31.913 1.00 95.94 391 GLN A C 1
ATOM 3067 O O . GLN A 1 391 ? -13.392 -1.938 31.940 1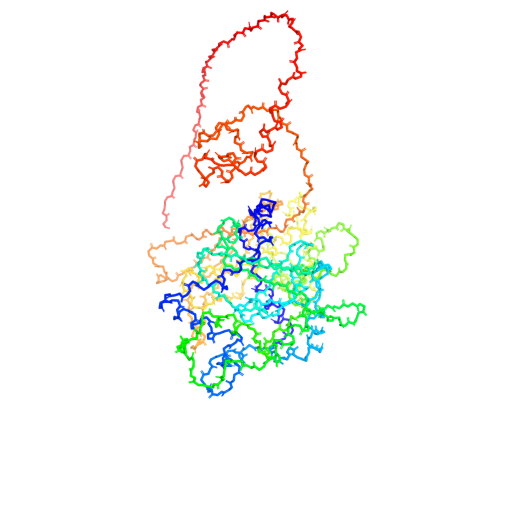.00 95.94 391 GLN A O 1
ATOM 3072 N N . TYR A 1 392 ? -15.472 -2.250 31.143 1.00 96.88 392 TYR A N 1
ATOM 3073 C CA . TYR A 1 392 ? -15.530 -1.041 30.335 1.00 96.88 392 TYR A CA 1
ATOM 3074 C C . TYR A 1 392 ? -16.332 0.020 31.085 1.00 96.88 392 TYR A C 1
ATOM 3076 O O . TYR A 1 392 ? -17.381 -0.291 31.661 1.00 96.88 392 TYR A O 1
ATOM 3084 N N . ALA A 1 393 ? -15.860 1.263 31.088 1.00 97.38 393 ALA A N 1
ATOM 3085 C CA . ALA A 1 393 ? -16.581 2.380 31.677 1.00 97.38 393 ALA A CA 1
ATOM 3086 C C . ALA A 1 393 ? -16.347 3.674 30.893 1.00 97.38 393 ALA A C 1
ATOM 3088 O O . ALA A 1 393 ? -15.247 3.909 30.404 1.00 97.38 393 ALA A O 1
ATOM 3089 N N . ILE A 1 394 ? -17.360 4.527 30.823 1.00 97.25 394 ILE A N 1
ATOM 3090 C CA . ILE A 1 394 ? -17.270 5.892 30.320 1.00 97.25 394 ILE A CA 1
ATOM 3091 C C . ILE A 1 394 ? -17.882 6.859 31.331 1.00 97.25 394 ILE A C 1
ATOM 3093 O O . ILE A 1 394 ? -18.872 6.529 31.985 1.00 97.25 394 ILE A O 1
ATOM 3097 N N . ASN A 1 395 ? -17.316 8.057 31.437 1.00 97.00 395 ASN A N 1
ATOM 3098 C CA . ASN A 1 395 ? -17.976 9.196 32.060 1.00 97.00 395 ASN A CA 1
ATOM 3099 C C . ASN A 1 395 ? -18.261 10.241 30.985 1.00 97.00 395 ASN A C 1
ATOM 3101 O O . ASN A 1 395 ? -17.344 10.736 30.331 1.00 97.00 395 ASN A O 1
ATOM 3105 N N . VAL A 1 396 ? -19.531 10.556 30.788 1.00 95.25 396 VAL A N 1
ATOM 3106 C CA . VAL A 1 396 ? -20.019 11.502 29.796 1.00 95.25 396 VAL A CA 1
ATOM 3107 C C . VAL A 1 396 ? -20.390 12.807 30.491 1.00 95.25 396 VAL A C 1
ATOM 3109 O O . VAL A 1 396 ? -21.093 12.819 31.498 1.00 95.25 396 VAL A O 1
ATOM 3112 N N . SER A 1 397 ? -19.917 13.925 29.948 1.00 94.81 397 SER A N 1
ATOM 3113 C CA . SER A 1 397 ? -20.210 15.265 30.454 1.00 94.81 397 SER A CA 1
ATOM 3114 C C . SER A 1 397 ? -20.363 16.253 29.301 1.00 94.81 397 SER A C 1
ATOM 3116 O O . SER A 1 397 ? -19.968 15.972 28.174 1.00 94.81 397 SER A O 1
ATOM 3118 N N . CYS A 1 398 ? -20.846 17.464 29.586 1.00 90.88 398 CYS A N 1
ATOM 3119 C CA . CYS A 1 398 ? -20.898 18.533 28.581 1.00 90.88 398 CYS A CA 1
ATOM 3120 C C . CYS A 1 398 ? -19.509 18.924 28.031 1.00 90.88 398 CYS A C 1
ATOM 3122 O O . CYS A 1 398 ? -19.435 19.559 26.986 1.00 90.88 398 CYS A O 1
ATOM 3124 N N . ALA A 1 399 ? -18.421 18.579 28.730 1.00 91.00 399 ALA A N 1
ATOM 3125 C CA . ALA A 1 399 ? -17.054 18.887 28.313 1.00 91.00 399 ALA A CA 1
ATOM 3126 C C . ALA A 1 399 ? -16.421 17.800 27.422 1.00 91.00 399 ALA A C 1
ATOM 3128 O O . ALA A 1 399 ? -15.359 18.035 26.847 1.00 91.00 399 ALA A O 1
ATOM 3129 N N . GLY A 1 400 ? -17.035 16.617 27.324 1.00 93.62 400 GLY A N 1
ATOM 3130 C CA . GLY A 1 400 ? -16.477 15.471 26.607 1.00 93.62 400 GLY A CA 1
ATOM 3131 C C . GLY A 1 400 ? -16.743 14.138 27.304 1.00 93.62 400 GLY A C 1
ATOM 3132 O O . GLY A 1 400 ? -17.569 14.042 28.218 1.00 93.62 400 GLY A O 1
ATOM 3133 N N . CYS A 1 401 ? -16.034 13.108 26.853 1.00 95.56 401 CYS A N 1
ATOM 3134 C CA . CYS A 1 401 ? -16.145 11.736 27.323 1.00 95.56 401 CYS A CA 1
ATOM 3135 C C . CYS A 1 401 ? -14.792 11.231 27.850 1.00 95.56 401 CYS A C 1
ATOM 3137 O O . CYS A 1 401 ? -13.769 11.353 27.180 1.00 95.56 401 CYS A O 1
ATOM 3139 N N . ASP A 1 402 ? -14.799 10.666 29.056 1.00 96.19 402 ASP A N 1
ATOM 3140 C CA . ASP A 1 402 ? -13.673 9.972 29.689 1.00 96.19 402 ASP A CA 1
ATOM 3141 C C . ASP A 1 402 ? -13.931 8.465 29.620 1.00 96.19 402 ASP A C 1
ATOM 3143 O O . ASP A 1 402 ? -14.712 7.927 30.406 1.00 96.19 402 ASP A O 1
ATOM 3147 N N . ALA A 1 403 ? -13.314 7.787 28.658 1.00 96.31 403 ALA A N 1
ATOM 3148 C CA . ALA A 1 403 ? -13.460 6.358 28.432 1.00 96.31 403 ALA A CA 1
ATOM 3149 C C . ALA A 1 403 ? -12.319 5.579 29.091 1.00 96.31 403 ALA A C 1
ATOM 3151 O O . ALA A 1 403 ? -11.148 5.934 28.979 1.00 96.31 403 ALA A O 1
ATOM 3152 N N . CYS A 1 404 ? -12.629 4.484 29.782 1.00 96.81 404 CYS A N 1
ATOM 3153 C CA . CYS A 1 404 ? -11.625 3.656 30.428 1.00 96.81 404 CYS A CA 1
ATOM 3154 C C . CYS A 1 404 ? -11.923 2.153 30.404 1.00 96.81 404 CYS A C 1
ATOM 3156 O O . CYS A 1 404 ? -13.054 1.691 30.562 1.00 96.81 404 CYS A O 1
ATOM 3158 N N . VAL A 1 405 ? -10.848 1.381 30.262 1.00 96.44 405 VAL A N 1
ATOM 3159 C CA . VAL A 1 405 ? -10.806 -0.061 30.494 1.00 96.44 405 VAL A CA 1
ATOM 3160 C C . VAL A 1 405 ? -10.180 -0.288 31.866 1.00 96.44 405 VAL A C 1
ATOM 3162 O O . VAL A 1 405 ? -9.069 0.171 32.141 1.00 96.44 405 VAL A O 1
ATOM 3165 N N . LEU A 1 406 ? -10.899 -0.972 32.750 1.00 95.88 406 LEU A N 1
ATOM 3166 C CA . LEU A 1 406 ? -10.556 -1.156 34.157 1.00 95.88 406 LEU A CA 1
ATOM 3167 C C . LEU A 1 406 ? -10.297 -2.629 34.468 1.00 95.88 406 LEU A C 1
ATOM 3169 O O . LEU A 1 406 ? -11.068 -3.504 34.084 1.00 95.88 406 LEU A O 1
ATOM 3173 N N . TRP A 1 407 ? -9.270 -2.897 35.269 1.00 95.62 407 TRP A N 1
ATOM 3174 C CA . TRP A 1 407 ? -9.005 -4.206 35.864 1.00 95.62 407 TRP A CA 1
ATOM 3175 C C . TRP A 1 407 ? -9.023 -4.078 37.393 1.00 95.62 407 TRP A C 1
ATOM 3177 O O . TRP A 1 407 ? -7.983 -3.797 37.995 1.00 95.62 407 TRP A O 1
ATOM 3187 N N . PRO A 1 408 ? -10.164 -4.323 38.069 1.00 89.75 408 PRO A N 1
ATOM 3188 C CA . PRO A 1 408 ? -10.303 -4.114 39.514 1.00 89.75 408 PRO A CA 1
ATOM 3189 C C . PRO A 1 408 ? -9.294 -4.909 40.351 1.00 89.75 408 PRO A C 1
ATOM 3191 O O . PRO A 1 408 ? -8.781 -4.421 41.355 1.00 89.75 408 PRO A O 1
ATOM 3194 N N . LYS A 1 409 ? -8.968 -6.135 39.919 1.00 93.19 409 LYS A N 1
ATOM 3195 C CA . LYS A 1 409 ? -7.956 -6.988 40.567 1.00 93.19 409 LYS A CA 1
ATOM 3196 C C . LYS A 1 409 ? -6.536 -6.777 40.031 1.00 93.19 409 LYS A C 1
ATOM 3198 O O . LYS A 1 409 ? -5.627 -7.453 40.499 1.00 93.19 409 LYS A O 1
ATOM 3203 N N . ARG A 1 410 ? -6.354 -5.813 39.121 1.00 91.06 410 ARG A N 1
ATOM 3204 C CA . ARG A 1 410 ? -5.160 -5.547 38.308 1.00 91.06 410 ARG A CA 1
ATOM 3205 C C . ARG A 1 410 ? -4.753 -6.761 37.463 1.00 91.06 410 ARG A C 1
ATOM 3207 O O . ARG A 1 410 ? -4.446 -7.824 37.995 1.00 91.06 410 ARG A O 1
ATOM 3214 N N . ALA A 1 411 ? -4.708 -6.617 36.144 1.00 93.19 411 ALA A N 1
ATOM 3215 C CA . ALA A 1 411 ? -4.285 -7.710 35.272 1.00 93.19 411 ALA A CA 1
ATOM 3216 C C . ALA A 1 411 ? -2.764 -7.770 35.161 1.00 93.19 411 ALA A C 1
ATOM 3218 O O . ALA A 1 411 ? -2.094 -6.750 35.023 1.00 93.19 411 ALA A O 1
ATOM 3219 N N . SER A 1 412 ? -2.208 -8.978 35.205 1.00 94.06 412 SER A N 1
ATOM 3220 C CA . SER A 1 412 ? -0.772 -9.182 35.002 1.00 94.06 412 SER A CA 1
ATOM 3221 C C . SER A 1 412 ? -0.388 -8.900 33.552 1.00 94.06 412 SER A C 1
ATOM 3223 O O . SER A 1 412 ? -1.041 -9.394 32.636 1.00 94.06 412 SER A O 1
ATOM 3225 N N . ILE A 1 413 ? 0.699 -8.152 33.363 1.00 93.50 413 ILE A N 1
ATOM 3226 C CA . ILE A 1 413 ? 1.347 -7.931 32.070 1.00 93.50 413 ILE A CA 1
ATOM 3227 C C . ILE A 1 413 ? 2.527 -8.892 31.987 1.00 93.50 413 ILE A C 1
ATOM 3229 O O . ILE A 1 413 ? 3.472 -8.784 32.776 1.00 93.50 413 ILE A O 1
ATOM 3233 N N . PHE A 1 414 ? 2.496 -9.818 31.038 1.00 94.50 414 PHE A N 1
ATOM 3234 C CA . PHE A 1 414 ? 3.578 -10.779 30.843 1.00 94.50 414 PHE A CA 1
ATOM 3235 C C . PHE A 1 414 ? 3.928 -10.945 29.366 1.00 94.50 414 PHE A C 1
ATOM 3237 O O . PHE A 1 414 ? 3.098 -10.703 28.497 1.00 94.50 414 PHE A O 1
ATOM 3244 N N . THR A 1 415 ? 5.153 -11.373 29.072 1.00 94.56 415 THR A N 1
ATOM 3245 C CA . THR A 1 415 ? 5.501 -11.938 27.760 1.00 94.56 415 THR A CA 1
ATOM 3246 C C . THR A 1 415 ? 5.678 -13.442 27.893 1.00 94.56 415 THR A C 1
ATOM 3248 O O . THR A 1 415 ? 5.899 -13.964 28.991 1.00 94.56 415 THR A O 1
ATOM 3251 N N . VAL A 1 416 ? 5.560 -14.142 26.770 1.00 92.50 416 VAL A N 1
ATOM 3252 C CA . VAL A 1 416 ? 5.923 -15.551 26.651 1.00 92.50 416 VAL A CA 1
ATOM 3253 C C . VAL A 1 416 ? 7.113 -15.616 25.712 1.00 92.50 416 VAL A C 1
ATOM 3255 O O . VAL A 1 416 ? 7.030 -15.146 24.578 1.00 92.50 416 VAL A O 1
ATOM 3258 N N . ASP A 1 417 ? 8.225 -16.149 26.198 1.00 89.44 417 ASP A N 1
ATOM 3259 C CA . ASP A 1 417 ? 9.373 -16.448 25.351 1.00 89.44 417 ASP A CA 1
ATOM 3260 C C . ASP A 1 417 ? 8.965 -17.524 24.324 1.00 89.44 417 ASP A C 1
ATOM 3262 O O . ASP A 1 417 ? 8.500 -18.593 24.733 1.00 89.44 417 ASP A O 1
ATOM 3266 N N . PRO A 1 418 ? 9.091 -17.261 23.011 1.00 85.88 418 PRO A N 1
ATOM 3267 C CA . PRO A 1 418 ? 8.650 -18.198 21.985 1.00 85.88 418 PRO A CA 1
ATOM 3268 C C . PRO A 1 418 ? 9.485 -19.485 21.933 1.00 85.88 418 PRO A C 1
ATOM 3270 O O . PRO A 1 418 ? 8.967 -20.509 21.499 1.00 85.88 418 PRO A O 1
ATOM 3273 N N . GLU A 1 419 ? 10.748 -19.460 22.369 1.00 91.06 419 GLU A N 1
ATOM 3274 C CA . GLU A 1 419 ? 11.631 -20.630 22.344 1.00 91.06 419 GLU A CA 1
ATOM 3275 C C . GLU A 1 419 ? 11.434 -21.500 23.584 1.00 91.06 419 GLU A C 1
ATOM 3277 O O . GLU A 1 419 ? 11.376 -22.726 23.497 1.00 91.06 419 GLU A O 1
ATOM 3282 N N . THR A 1 420 ? 11.319 -20.867 24.754 1.00 93.88 420 THR A N 1
ATOM 3283 C CA . THR A 1 420 ? 11.284 -21.586 26.037 1.00 93.88 420 THR A CA 1
ATOM 3284 C C . THR A 1 420 ? 9.878 -21.766 26.606 1.00 93.88 420 THR A C 1
ATOM 3286 O O . THR A 1 420 ? 9.690 -22.527 27.555 1.00 93.88 420 THR A O 1
ATOM 3289 N N . GLY A 1 421 ? 8.885 -21.035 26.090 1.00 93.25 421 GLY A N 1
ATOM 3290 C CA . GLY A 1 421 ? 7.531 -20.965 26.650 1.00 93.25 421 GLY A CA 1
ATOM 3291 C C . GLY A 1 421 ? 7.465 -20.296 28.030 1.00 93.25 421 GLY A C 1
ATOM 3292 O O . GLY A 1 421 ? 6.402 -20.255 28.658 1.00 93.25 421 GLY A O 1
ATOM 3293 N N . LYS A 1 422 ? 8.589 -19.776 28.541 1.00 94.62 422 LYS A N 1
ATOM 3294 C CA . LYS A 1 422 ? 8.669 -19.191 29.878 1.00 94.62 422 LYS A CA 1
ATOM 3295 C C . LYS A 1 422 ? 7.913 -17.867 29.913 1.00 94.62 422 LYS A C 1
ATOM 3297 O O . LYS A 1 422 ? 8.159 -16.968 29.111 1.00 94.62 422 LYS A O 1
ATOM 3302 N N . ARG A 1 423 ? 7.013 -17.731 30.890 1.00 95.25 423 ARG A N 1
ATOM 3303 C CA . ARG A 1 423 ? 6.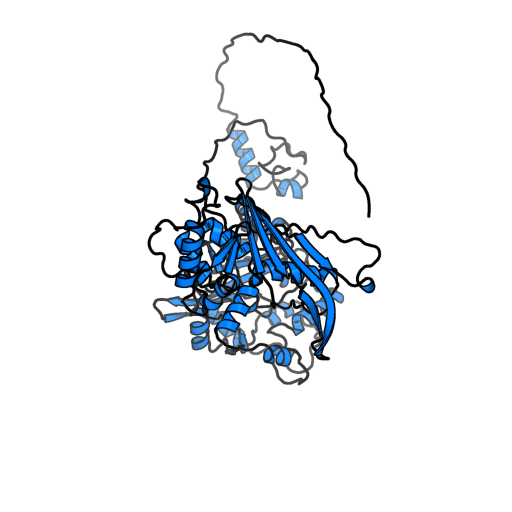302 -16.476 31.157 1.00 95.25 423 ARG A CA 1
ATOM 3304 C C . ARG A 1 423 ? 7.190 -15.531 31.959 1.00 95.25 423 ARG A C 1
ATOM 3306 O O . ARG A 1 423 ? 7.671 -15.901 33.031 1.00 95.25 423 ARG A O 1
ATOM 3313 N N . GLN A 1 424 ? 7.365 -14.308 31.475 1.00 94.00 424 GLN A N 1
ATOM 3314 C CA . GLN A 1 424 ? 8.063 -13.244 32.191 1.00 94.00 424 GLN A CA 1
ATOM 3315 C C . GLN A 1 424 ? 7.075 -12.142 32.575 1.00 94.00 424 GLN A C 1
ATOM 3317 O O . GLN A 1 424 ? 6.440 -11.550 31.710 1.00 94.00 424 GLN A O 1
ATOM 3322 N N . LEU A 1 425 ? 6.937 -11.875 33.876 1.00 93.44 425 LEU A N 1
ATOM 3323 C CA . LEU A 1 425 ? 6.042 -10.850 34.421 1.00 93.44 425 LEU A CA 1
ATOM 3324 C C . LEU A 1 425 ? 6.732 -9.476 34.438 1.00 93.44 425 LEU A C 1
ATOM 3326 O O . LEU A 1 425 ? 7.808 -9.345 35.020 1.00 93.44 425 LEU A O 1
ATOM 3330 N N . TYR A 1 426 ? 6.087 -8.452 33.875 1.00 91.31 426 TYR A N 1
ATOM 3331 C CA . TYR A 1 426 ? 6.601 -7.070 33.822 1.00 91.31 426 TYR A CA 1
ATOM 3332 C C . TYR A 1 426 ? 5.843 -6.095 34.714 1.00 91.31 426 TYR A C 1
ATOM 3334 O O . TYR A 1 426 ? 6.337 -5.012 35.012 1.00 91.31 426 TYR A O 1
ATOM 3342 N N . GLY A 1 427 ? 4.643 -6.456 35.156 1.00 92.94 427 GLY A N 1
ATOM 3343 C CA . GLY A 1 427 ? 3.845 -5.596 36.012 1.00 92.94 427 GLY A CA 1
ATOM 3344 C C . GLY A 1 427 ? 2.395 -6.020 36.073 1.00 92.94 427 GLY A C 1
ATOM 3345 O O . GLY A 1 427 ? 2.030 -7.109 35.636 1.00 92.94 427 GLY A O 1
ATOM 3346 N N . ALA A 1 428 ? 1.577 -5.140 36.630 1.00 93.81 428 ALA A N 1
ATOM 3347 C CA . ALA A 1 428 ? 0.138 -5.289 36.680 1.00 93.81 428 ALA A CA 1
ATOM 3348 C C . ALA A 1 428 ? -0.539 -3.981 36.258 1.00 93.81 428 ALA A C 1
ATOM 3350 O O . ALA A 1 428 ? -0.254 -2.931 36.838 1.00 93.81 428 ALA A O 1
ATOM 3351 N N . ILE A 1 429 ? -1.427 -4.040 35.269 1.00 94.38 429 ILE A N 1
ATOM 3352 C CA . ILE A 1 429 ? -2.220 -2.905 34.795 1.00 94.38 429 ILE A CA 1
ATOM 3353 C C . ILE A 1 429 ? -3.503 -2.788 35.619 1.00 94.38 429 ILE A C 1
ATOM 3355 O O . ILE A 1 429 ? -4.153 -3.790 35.909 1.00 94.38 429 ILE A O 1
ATOM 3359 N N . GLY A 1 430 ? -3.827 -1.577 36.060 1.00 95.00 430 GLY A N 1
ATOM 3360 C CA . GLY A 1 430 ? -5.065 -1.253 36.767 1.00 95.00 430 GLY A CA 1
ATOM 3361 C C . GLY A 1 430 ? -6.101 -0.626 35.843 1.00 95.00 430 GLY A C 1
ATOM 3362 O O . GLY A 1 430 ? -7.272 -0.991 35.915 1.00 95.00 430 GLY A O 1
ATOM 3363 N N . SER A 1 431 ? -5.675 0.275 34.956 1.00 95.44 431 SER A N 1
ATOM 3364 C CA . SER A 1 431 ? -6.570 0.925 34.002 1.00 95.44 431 SER A CA 1
ATOM 3365 C C . SER A 1 431 ? -5.843 1.477 32.774 1.00 95.44 431 SER A C 1
ATOM 3367 O O . SER A 1 431 ? -4.656 1.806 32.833 1.00 95.44 431 SER A O 1
ATOM 3369 N N . VAL A 1 432 ? -6.580 1.582 31.669 1.00 95.44 432 VAL A N 1
ATOM 3370 C CA . VAL A 1 432 ? -6.254 2.407 30.499 1.00 95.44 432 VAL A CA 1
ATOM 3371 C C . VAL A 1 432 ? -7.396 3.394 30.337 1.00 95.44 432 VAL A C 1
ATOM 3373 O O . VAL A 1 432 ? -8.548 2.980 30.294 1.00 95.44 432 VAL A O 1
ATOM 3376 N N . ARG A 1 433 ? -7.089 4.683 30.283 1.00 95.56 433 ARG A N 1
ATOM 3377 C CA . ARG A 1 433 ? -8.062 5.771 30.216 1.00 95.56 433 ARG A CA 1
ATOM 3378 C C . ARG A 1 433 ? -7.747 6.674 29.032 1.00 95.56 433 ARG A C 1
ATOM 3380 O O . ARG A 1 433 ? -6.576 6.915 28.764 1.00 95.56 433 ARG A O 1
ATOM 3387 N N . THR A 1 434 ? -8.761 7.183 28.353 1.00 95.00 434 THR A N 1
ATOM 3388 C CA . THR A 1 434 ? -8.640 8.177 27.290 1.00 95.00 434 THR A CA 1
ATOM 3389 C C . THR A 1 434 ? -9.762 9.194 27.411 1.00 95.00 434 THR A C 1
ATOM 3391 O O . THR A 1 434 ? -10.897 8.840 27.720 1.00 95.00 434 THR A O 1
ATOM 3394 N N . ASP A 1 435 ? -9.427 10.459 27.203 1.00 94.25 435 ASP A N 1
ATOM 3395 C CA . ASP A 1 435 ? -10.377 11.560 27.183 1.00 94.25 435 ASP A CA 1
ATOM 3396 C C . ASP A 1 435 ? -10.500 12.117 25.762 1.00 94.25 435 ASP A C 1
ATOM 3398 O O . ASP A 1 435 ? -9.504 12.271 25.051 1.00 94.25 435 ASP A O 1
ATOM 3402 N N . PHE A 1 436 ? -11.730 12.401 25.337 1.00 92.94 436 PHE A N 1
ATOM 3403 C CA . PHE A 1 436 ? -12.002 13.061 24.065 1.00 92.94 436 PHE A CA 1
ATOM 3404 C C . PHE A 1 436 ? -13.139 14.076 24.192 1.00 92.94 436 PHE A C 1
ATOM 3406 O O . PHE A 1 436 ? -14.098 13.889 24.943 1.00 92.94 436 PHE A O 1
ATOM 3413 N N . GLN A 1 437 ? -13.024 15.176 23.447 1.00 92.50 437 GLN A N 1
ATOM 3414 C CA . GLN A 1 437 ? -14.108 16.146 23.294 1.00 92.50 437 GLN A CA 1
ATOM 3415 C C . GLN A 1 437 ? -15.134 15.598 22.302 1.00 92.50 437 GLN A C 1
ATOM 3417 O O . GLN A 1 437 ? -14.767 14.896 21.359 1.00 92.50 437 GLN A O 1
ATOM 3422 N N . PHE A 1 438 ? -16.410 15.904 22.531 1.00 90.12 438 PHE A N 1
ATOM 3423 C CA . PHE A 1 438 ? -17.494 15.478 21.656 1.00 90.12 438 PHE A CA 1
ATOM 3424 C C . PHE A 1 438 ? -18.427 16.663 21.338 1.00 90.12 438 PHE A C 1
ATOM 3426 O O . PHE A 1 438 ? -18.853 17.344 22.280 1.00 90.12 438 PHE A O 1
ATOM 3433 N N . PRO A 1 439 ? -18.747 16.918 20.053 1.00 87.75 439 PRO A N 1
ATOM 3434 C CA . PRO A 1 439 ? -18.312 16.160 18.869 1.00 87.75 439 PRO A CA 1
ATOM 3435 C C . PRO A 1 439 ? -16.786 16.230 18.647 1.00 87.75 439 PRO A C 1
ATOM 3437 O O . PRO A 1 439 ? -16.149 17.195 19.083 1.00 87.75 439 PRO A O 1
ATOM 3440 N N . PRO A 1 440 ? -16.169 15.193 18.052 1.00 82.25 440 PRO A N 1
ATOM 3441 C CA . PRO A 1 440 ? -14.732 15.176 17.817 1.00 82.25 440 PRO A CA 1
ATOM 3442 C C . PRO A 1 440 ? -14.344 16.258 16.800 1.00 82.25 440 PRO A C 1
ATOM 3444 O O . PRO A 1 440 ? -14.970 16.413 15.754 1.00 82.25 440 PRO A O 1
ATOM 3447 N N . PHE A 1 441 ? -13.281 17.008 17.088 1.00 83.06 441 PHE A N 1
ATOM 3448 C CA . PHE A 1 441 ? -12.718 17.955 16.125 1.00 83.06 441 PHE A CA 1
ATOM 3449 C C . PHE A 1 441 ? -11.862 17.208 15.089 1.00 83.06 441 PHE A C 1
ATOM 3451 O O . PHE A 1 441 ? -11.107 16.309 15.481 1.00 83.06 441 PHE A O 1
ATOM 3458 N N . PRO A 1 442 ? -11.905 17.583 13.796 1.00 77.62 442 PRO A N 1
ATOM 3459 C CA . PRO A 1 442 ? -11.011 17.018 12.790 1.00 77.62 442 PRO A CA 1
ATOM 3460 C C . PRO A 1 442 ? -9.545 17.119 13.229 1.00 77.62 442 PRO A C 1
ATOM 3462 O O . PRO A 1 442 ? -9.070 18.183 13.628 1.00 77.62 442 PRO A O 1
ATOM 3465 N N . GLY A 1 443 ? -8.834 15.990 13.196 1.00 77.56 443 GLY A N 1
ATOM 3466 C CA . GLY A 1 443 ? -7.433 15.909 13.625 1.00 77.56 443 GLY A CA 1
ATOM 3467 C C . GLY A 1 443 ? -7.214 15.776 15.138 1.00 77.56 443 GLY A C 1
ATOM 3468 O O . GLY A 1 443 ? -6.069 15.852 15.591 1.00 77.56 443 GLY A O 1
ATOM 3469 N N . ALA A 1 444 ? -8.269 15.563 15.932 1.00 78.19 444 ALA A N 1
ATOM 3470 C CA . ALA A 1 444 ? -8.134 15.298 17.360 1.00 78.19 444 ALA A CA 1
ATOM 3471 C C . ALA A 1 444 ? -7.320 14.020 17.628 1.00 78.19 444 ALA A C 1
ATOM 3473 O O . ALA A 1 444 ? -7.595 12.938 17.128 1.00 78.19 444 ALA A O 1
ATOM 3474 N N . VAL A 1 445 ? -6.306 14.155 18.474 1.00 76.50 445 VAL A N 1
ATOM 3475 C CA . VAL A 1 445 ? -5.342 13.109 18.827 1.00 76.50 445 VAL A CA 1
ATOM 3476 C C . VAL A 1 445 ? -5.805 12.428 20.114 1.00 76.50 445 VAL A C 1
ATOM 3478 O O . VAL A 1 445 ? -5.876 13.094 21.148 1.00 76.50 445 VAL A O 1
ATOM 3481 N N . GLN A 1 446 ? -6.070 11.117 20.094 1.00 79.75 446 GLN A N 1
ATOM 3482 C CA . GLN A 1 446 ? -6.392 10.390 21.327 1.00 79.75 446 GLN A CA 1
ATOM 3483 C C . GLN A 1 446 ? -5.148 10.273 22.220 1.00 79.75 446 GLN A C 1
ATOM 3485 O O . GLN A 1 446 ? -4.062 9.855 21.806 1.00 79.75 446 GLN A O 1
ATOM 3490 N N . ALA A 1 447 ? -5.299 10.668 23.481 1.00 85.38 447 ALA A N 1
ATOM 3491 C CA . ALA A 1 447 ? -4.278 10.494 24.503 1.00 85.38 447 ALA A CA 1
ATOM 3492 C C . ALA A 1 447 ? -4.702 9.383 25.462 1.00 85.38 447 ALA A C 1
ATOM 3494 O O . ALA A 1 447 ? -5.867 9.300 25.849 1.00 85.38 447 ALA A O 1
ATOM 3495 N N . TYR A 1 448 ? -3.741 8.552 25.869 1.00 90.25 448 TYR A N 1
ATOM 3496 C CA . TYR A 1 448 ? -3.980 7.477 26.828 1.00 90.25 448 TYR A CA 1
ATOM 3497 C C . TYR A 1 448 ? -3.240 7.740 28.139 1.00 90.25 448 TYR A C 1
ATOM 3499 O O . TYR A 1 448 ? -2.042 8.040 28.152 1.00 90.25 448 TYR A O 1
ATOM 3507 N N . GLN A 1 449 ? -3.948 7.570 29.249 1.00 92.31 449 GLN A N 1
ATOM 3508 C CA . GLN A 1 449 ? -3.414 7.513 30.601 1.00 92.31 449 GLN A CA 1
ATOM 3509 C C . GLN A 1 449 ? -3.445 6.058 31.071 1.00 92.31 449 GLN A C 1
ATOM 3511 O O . GLN A 1 449 ? -4.491 5.411 31.066 1.00 92.31 449 GLN A O 1
ATOM 3516 N N . ILE A 1 450 ? -2.292 5.526 31.471 1.00 92.69 450 ILE A N 1
ATOM 3517 C CA . ILE A 1 450 ? -2.155 4.121 31.872 1.00 92.69 450 ILE A CA 1
ATOM 3518 C C . ILE A 1 450 ? -1.818 4.066 33.361 1.00 92.69 450 ILE A C 1
ATOM 3520 O O . ILE A 1 450 ? -0.760 4.544 33.778 1.00 92.69 450 ILE A O 1
ATOM 3524 N N . GLU A 1 451 ? -2.672 3.435 34.167 1.00 94.00 451 GLU A N 1
ATOM 3525 C CA . GLU A 1 451 ? -2.337 3.101 35.550 1.00 94.00 451 GLU A CA 1
ATOM 3526 C C . GLU A 1 451 ? -1.725 1.699 35.597 1.00 94.00 451 GLU A C 1
ATOM 3528 O O . GLU A 1 451 ? -2.405 0.697 35.371 1.00 94.00 451 GLU A O 1
ATOM 3533 N N . MET A 1 452 ? -0.443 1.598 35.948 1.00 93.06 452 MET A N 1
ATOM 3534 C CA . MET A 1 452 ? 0.238 0.311 36.093 1.00 93.06 452 MET A CA 1
ATOM 3535 C C . MET A 1 452 ? 1.165 0.275 37.313 1.00 93.06 452 MET A C 1
ATOM 3537 O O . MET A 1 452 ? 1.750 1.278 37.715 1.00 93.06 452 MET A O 1
ATOM 3541 N N . ARG A 1 453 ? 1.328 -0.912 37.904 1.00 91.62 453 ARG A N 1
ATOM 3542 C CA . ARG A 1 453 ? 2.370 -1.224 38.890 1.00 91.62 453 ARG A CA 1
ATOM 3543 C C . ARG A 1 453 ? 3.446 -2.058 38.225 1.00 91.62 453 ARG A C 1
ATOM 3545 O O . ARG A 1 453 ? 3.179 -3.169 37.780 1.00 91.62 453 ARG A O 1
ATOM 3552 N N . VAL A 1 454 ? 4.665 -1.550 38.226 1.00 90.25 454 VAL A N 1
ATOM 3553 C CA . VAL A 1 454 ? 5.845 -2.264 37.737 1.00 90.25 454 VAL A CA 1
ATOM 3554 C C . VAL A 1 454 ? 6.719 -2.701 38.918 1.00 90.25 454 VAL A C 1
ATOM 3556 O O . VAL A 1 454 ? 6.798 -1.979 39.917 1.00 90.25 454 VAL A O 1
ATOM 3559 N N . PRO A 1 455 ? 7.354 -3.885 38.873 1.00 84.81 455 PRO A N 1
ATOM 3560 C CA . PRO A 1 455 ? 8.315 -4.297 39.886 1.00 84.81 455 PRO A CA 1
ATOM 3561 C C . PRO A 1 455 ? 9.471 -3.300 39.986 1.00 84.81 455 PRO A C 1
ATOM 3563 O O . PRO A 1 455 ? 9.923 -2.771 38.974 1.00 84.81 455 PRO A O 1
ATOM 3566 N N . LYS A 1 456 ? 10.019 -3.103 41.192 1.00 84.44 456 LYS A N 1
ATOM 3567 C CA . LYS A 1 456 ? 11.130 -2.158 41.426 1.00 84.44 456 LYS A CA 1
ATOM 3568 C C . LYS A 1 456 ? 12.336 -2.385 40.509 1.00 84.44 456 LYS A C 1
ATOM 3570 O O . LYS A 1 456 ? 13.002 -1.428 40.167 1.00 84.44 456 LYS A O 1
ATOM 3575 N N . TRP A 1 457 ? 12.603 -3.622 40.094 1.00 80.44 457 TRP A N 1
ATOM 3576 C CA . TRP A 1 457 ? 13.719 -3.935 39.196 1.00 80.44 457 TRP A CA 1
ATOM 3577 C C . TRP A 1 457 ? 13.482 -3.492 37.739 1.00 80.44 457 TRP A C 1
ATOM 3579 O O . TRP A 1 457 ? 14.448 -3.307 37.008 1.00 80.44 457 TRP A O 1
ATOM 3589 N N . CYS A 1 458 ? 12.225 -3.303 37.313 1.00 77.94 458 CYS A N 1
ATOM 3590 C CA . CYS A 1 458 ? 11.884 -2.694 36.019 1.00 77.94 458 CYS A CA 1
ATOM 3591 C C . CYS A 1 458 ? 12.011 -1.166 36.055 1.00 77.94 458 CYS A C 1
ATOM 3593 O O . CYS A 1 458 ? 12.166 -0.524 35.018 1.00 77.94 458 CYS A O 1
ATOM 3595 N N . ILE A 1 459 ? 11.915 -0.587 37.251 1.00 68.94 459 ILE A N 1
ATOM 3596 C CA . ILE A 1 459 ? 12.039 0.841 37.494 1.00 68.94 459 ILE A CA 1
ATOM 3597 C C . ILE A 1 459 ? 13.532 1.109 37.705 1.00 68.94 459 ILE A C 1
ATOM 3599 O O . ILE A 1 459 ? 14.051 1.000 38.814 1.00 68.94 459 ILE A O 1
ATOM 3603 N N . GLY A 1 460 ? 14.243 1.504 36.644 1.00 61.16 460 GLY A N 1
ATOM 3604 C CA . GLY A 1 460 ? 15.423 2.362 36.838 1.00 61.16 460 GLY A CA 1
ATOM 3605 C C . GLY A 1 460 ? 15.038 3.605 37.669 1.00 61.16 460 GLY A C 1
ATOM 3606 O O . GLY A 1 460 ? 13.881 3.746 38.032 1.00 61.16 460 GLY A O 1
ATOM 3607 N N . PRO A 1 461 ? 15.922 4.558 37.984 1.00 48.56 461 PRO A N 1
ATOM 3608 C CA . PRO A 1 461 ? 15.617 5.683 38.893 1.00 48.56 461 PRO A CA 1
ATOM 3609 C C . PRO A 1 461 ? 14.528 6.700 38.428 1.00 48.56 461 PRO A C 1
ATOM 3611 O O . PRO A 1 461 ? 14.556 7.855 38.835 1.00 48.56 461 PRO A O 1
ATOM 3614 N N . PHE A 1 462 ? 13.543 6.312 37.612 1.00 44.47 462 PHE A N 1
ATOM 3615 C CA . PHE A 1 462 ? 12.486 7.150 37.051 1.00 44.47 462 PHE A CA 1
ATOM 3616 C C . PHE A 1 462 ? 11.089 6.793 37.572 1.00 44.47 462 PHE A C 1
ATOM 3618 O O . PHE A 1 462 ? 10.630 5.656 37.487 1.00 44.47 462 PHE A O 1
ATOM 3625 N N . ARG A 1 463 ? 10.361 7.811 38.036 1.00 43.38 463 ARG A N 1
ATOM 3626 C CA . ARG A 1 463 ? 8.919 7.747 38.286 1.00 43.38 463 ARG A CA 1
ATOM 3627 C C . ARG A 1 463 ? 8.199 8.022 36.962 1.00 43.38 463 ARG A C 1
ATOM 3629 O O . ARG A 1 463 ? 8.261 9.138 36.460 1.00 43.38 463 ARG A O 1
ATOM 3636 N N . LEU A 1 464 ? 7.566 7.010 36.374 1.00 49.62 464 LEU A N 1
ATOM 3637 C CA . LEU A 1 464 ? 6.895 7.134 35.076 1.00 49.62 464 LEU A CA 1
ATOM 3638 C C . LEU A 1 464 ? 5.418 7.505 35.264 1.00 49.62 464 LEU A C 1
ATOM 3640 O O . LEU A 1 464 ? 4.606 6.655 35.618 1.00 49.62 464 LEU A O 1
ATOM 3644 N N . SER A 1 465 ? 5.067 8.762 34.993 1.00 47.16 465 SER A N 1
ATOM 3645 C CA . SER A 1 465 ? 3.734 9.115 34.496 1.00 47.16 465 SER A CA 1
ATOM 3646 C C . SER A 1 465 ? 3.808 9.102 32.973 1.00 47.16 465 SER A C 1
ATOM 3648 O O . SER A 1 465 ? 4.510 9.922 32.379 1.00 47.16 465 SER A O 1
ATOM 3650 N N . PHE A 1 466 ? 3.152 8.138 32.336 1.00 49.66 466 PHE A N 1
ATOM 3651 C CA . PHE A 1 466 ? 3.201 7.998 30.888 1.00 49.66 466 PHE A CA 1
ATOM 3652 C C . PHE A 1 466 ? 2.077 8.830 30.259 1.00 49.66 466 PHE A C 1
ATOM 3654 O O . PHE A 1 466 ? 0.914 8.452 30.338 1.00 49.66 466 PHE A O 1
ATOM 3661 N N . GLN A 1 467 ? 2.421 9.975 29.666 1.00 46.31 467 GLN A N 1
ATOM 3662 C CA . GLN A 1 467 ? 1.541 10.729 28.770 1.00 46.31 467 GLN A CA 1
ATOM 3663 C C . GLN A 1 467 ? 2.130 10.627 27.365 1.00 46.31 467 GLN A C 1
ATOM 3665 O O . GLN A 1 467 ? 3.101 11.309 27.041 1.00 46.31 467 GLN A O 1
ATOM 3670 N N . LYS A 1 468 ? 1.574 9.750 26.530 1.00 45.88 468 LYS A N 1
ATOM 3671 C CA . LYS A 1 468 ? 1.890 9.716 25.100 1.00 45.88 468 LYS A CA 1
ATOM 3672 C C . LYS A 1 468 ? 0.657 10.168 24.341 1.00 45.88 468 LYS A C 1
ATOM 3674 O O . LYS A 1 468 ? -0.419 9.602 24.504 1.00 45.88 468 LYS A O 1
ATOM 3679 N N . ARG A 1 469 ? 0.838 11.219 23.548 1.00 42.41 469 ARG A N 1
ATOM 3680 C CA . ARG A 1 469 ? -0.150 11.729 22.599 1.00 42.41 469 ARG A CA 1
ATOM 3681 C C . ARG A 1 469 ? 0.018 10.929 21.306 1.00 42.41 469 ARG A C 1
ATOM 3683 O O . ARG A 1 469 ? 1.124 10.915 20.766 1.00 42.41 469 ARG A O 1
ATOM 3690 N N . VAL A 1 470 ? -1.016 10.216 20.862 1.00 35.31 470 VAL A N 1
ATOM 3691 C CA . VAL A 1 470 ? -0.998 9.431 19.616 1.00 35.31 470 VAL A CA 1
ATOM 3692 C C . VAL A 1 470 ? -2.022 10.033 18.665 1.00 35.31 470 VAL A C 1
ATOM 3694 O O . VAL A 1 470 ? -3.200 10.112 18.996 1.00 35.31 470 VAL A O 1
ATOM 3697 N N . ALA A 1 471 ? -1.572 10.528 17.510 1.00 29.97 471 ALA A N 1
ATOM 3698 C CA . ALA A 1 471 ? -2.480 11.154 16.557 1.00 29.97 471 ALA A CA 1
ATOM 3699 C C . ALA A 1 471 ? -3.376 10.087 15.936 1.00 29.97 471 ALA A C 1
ATOM 3701 O O . ALA A 1 471 ? -2.885 9.183 15.266 1.00 29.97 471 ALA A O 1
ATOM 3702 N N . VAL A 1 472 ? -4.677 10.181 16.202 1.00 33.53 472 VAL A N 1
ATOM 3703 C CA . VAL A 1 472 ? -5.697 9.324 15.607 1.00 33.53 472 VAL A CA 1
ATOM 3704 C C . VAL A 1 472 ? -6.452 10.201 14.629 1.00 33.53 472 VAL A C 1
ATOM 3706 O O . VAL A 1 472 ? -7.152 11.120 15.028 1.00 33.53 472 VAL A O 1
ATOM 3709 N N . HIS A 1 473 ? -6.282 9.952 13.338 1.00 33.28 473 HIS A N 1
ATOM 3710 C CA . HIS A 1 473 ? -7.070 10.652 12.336 1.00 33.28 473 HIS A CA 1
ATOM 3711 C C . HIS A 1 473 ? -8.515 10.128 12.409 1.00 33.28 473 HIS A C 1
ATOM 3713 O O . HIS A 1 473 ? -8.756 8.918 12.379 1.00 33.28 473 HIS A O 1
ATOM 3719 N N . THR A 1 474 ? -9.478 11.030 12.595 1.00 34.78 474 THR A N 1
ATOM 3720 C CA . THR A 1 474 ? -10.859 10.795 12.164 1.00 34.78 474 THR A CA 1
ATOM 3721 C C . THR A 1 474 ? -10.852 10.943 10.650 1.00 34.78 474 THR A C 1
ATOM 3723 O O . THR A 1 474 ? -10.332 11.947 10.162 1.00 34.78 474 THR A O 1
ATOM 3726 N N . ASP A 1 475 ? -11.345 9.946 9.918 1.00 32.69 475 ASP A N 1
ATOM 3727 C CA . ASP A 1 475 ? -11.404 9.995 8.456 1.00 32.69 475 ASP A CA 1
ATOM 3728 C C . ASP A 1 475 ? -12.104 11.295 8.019 1.00 32.69 475 ASP A C 1
ATOM 3730 O O . ASP A 1 475 ? -13.185 11.627 8.510 1.00 32.69 475 ASP A O 1
ATOM 3734 N N . GLU A 1 476 ? -11.422 12.096 7.198 1.00 30.20 476 GLU A N 1
ATOM 3735 C CA . GLU A 1 476 ? -11.844 13.454 6.837 1.00 30.20 476 GLU A CA 1
ATOM 3736 C C . GLU A 1 476 ? -13.153 13.442 6.025 1.00 30.20 476 GLU A C 1
ATOM 3738 O O . GLU A 1 476 ? -13.228 12.758 5.000 1.00 30.20 476 GLU A O 1
ATOM 3743 N N . PRO A 1 477 ? -14.172 14.240 6.397 1.00 33.34 477 PRO A N 1
ATOM 3744 C CA . PRO A 1 477 ? -15.272 14.546 5.498 1.00 33.34 477 PRO A CA 1
ATOM 3745 C C . PRO A 1 477 ? -14.843 15.601 4.463 1.00 33.34 477 PRO A C 1
ATOM 3747 O O . PRO A 1 477 ? -14.298 16.652 4.801 1.00 33.34 477 PRO A O 1
ATOM 3750 N N . LEU A 1 478 ? -15.117 15.309 3.187 1.00 28.83 478 LEU A N 1
ATOM 3751 C CA . LEU A 1 478 ? -14.793 16.125 2.008 1.00 28.83 478 LEU A CA 1
ATOM 3752 C C . LEU A 1 478 ? -15.397 17.544 2.081 1.00 28.83 478 LEU A C 1
ATOM 3754 O O . LEU A 1 478 ? -16.617 17.701 2.148 1.00 28.83 478 LEU A O 1
ATOM 3758 N N . MET A 1 479 ? -14.552 18.578 1.986 1.00 31.47 479 MET A N 1
ATOM 3759 C CA . MET A 1 479 ? -14.958 19.988 1.832 1.00 31.47 479 MET A CA 1
ATOM 3760 C C . MET A 1 479 ? -14.844 20.475 0.368 1.00 31.47 479 MET A C 1
ATOM 3762 O O . MET A 1 479 ? -14.007 19.957 -0.375 1.00 31.47 479 MET A O 1
ATOM 3766 N N . PRO A 1 480 ? -15.669 21.453 -0.076 1.00 32.88 480 PRO A N 1
ATOM 3767 C CA . PRO A 1 480 ? -15.699 21.942 -1.457 1.00 32.88 480 PRO A CA 1
ATOM 3768 C C . PRO A 1 480 ? -14.683 23.065 -1.751 1.00 32.88 480 PRO A C 1
ATOM 3770 O O . PRO A 1 480 ? -14.218 23.764 -0.857 1.00 32.88 480 PRO A O 1
ATOM 3773 N N . ALA A 1 481 ? -14.375 23.217 -3.043 1.00 31.56 481 ALA A N 1
ATOM 3774 C CA . ALA A 1 481 ? -13.300 24.026 -3.625 1.00 31.56 481 ALA A CA 1
ATOM 3775 C C . ALA A 1 481 ? -13.474 25.559 -3.524 1.00 31.56 481 ALA A C 1
ATOM 3777 O O . ALA A 1 481 ? -14.562 26.083 -3.768 1.00 31.56 481 ALA A O 1
ATOM 3778 N N . GLU A 1 482 ? -12.367 26.275 -3.284 1.00 31.55 482 GLU A N 1
ATOM 3779 C CA . GLU A 1 482 ? -12.264 27.744 -3.356 1.00 31.55 482 GLU A CA 1
ATOM 3780 C C . GLU A 1 482 ? -11.624 28.238 -4.673 1.00 31.55 482 GLU A C 1
ATOM 3782 O O . GLU A 1 482 ? -10.832 27.544 -5.309 1.00 31.55 482 GLU A O 1
ATOM 3787 N N . ALA A 1 483 ? -12.013 29.451 -5.086 1.00 32.97 483 ALA A N 1
ATOM 3788 C CA . ALA A 1 483 ? -11.780 30.062 -6.397 1.00 32.97 483 ALA A CA 1
ATOM 3789 C C . ALA A 1 483 ? -10.518 30.956 -6.479 1.00 32.97 483 ALA A C 1
ATOM 3791 O O . ALA A 1 483 ? -10.151 31.634 -5.522 1.00 32.97 483 ALA A O 1
ATOM 3792 N N . GLU A 1 484 ? -9.903 30.993 -7.670 1.00 32.94 484 GLU A N 1
ATOM 3793 C CA . GLU A 1 484 ? -8.685 31.746 -8.027 1.00 32.94 484 GLU A CA 1
ATOM 3794 C C . GLU A 1 484 ? -8.846 33.283 -8.033 1.00 32.94 484 GLU A C 1
ATOM 3796 O O . GLU A 1 484 ? -9.870 33.822 -8.457 1.00 32.94 484 GLU A O 1
ATOM 3801 N N . ALA A 1 485 ? -7.771 34.001 -7.669 1.00 33.75 485 ALA A N 1
ATOM 3802 C CA . ALA A 1 485 ? -7.656 35.464 -7.733 1.00 33.75 485 ALA A CA 1
ATOM 3803 C C . ALA A 1 485 ? -6.711 35.957 -8.860 1.00 33.75 485 ALA A C 1
ATOM 3805 O O . ALA A 1 485 ? -5.715 35.317 -9.196 1.00 33.75 485 ALA A O 1
ATOM 3806 N N . ALA A 1 486 ? -7.026 37.130 -9.427 1.00 35.06 486 ALA A N 1
ATOM 3807 C CA . ALA A 1 486 ? -6.411 37.743 -10.618 1.00 35.06 486 ALA A CA 1
ATOM 3808 C C . ALA A 1 486 ? -5.080 38.517 -10.366 1.00 35.06 486 ALA A C 1
ATOM 3810 O O . ALA A 1 486 ? -4.815 38.931 -9.237 1.00 35.06 486 ALA A O 1
ATOM 3811 N N . PRO A 1 487 ? -4.245 38.772 -11.408 1.00 40.78 487 PRO A N 1
ATOM 3812 C CA . PRO A 1 487 ? -2.889 39.316 -11.259 1.00 40.78 487 PRO A CA 1
ATOM 3813 C C . PRO A 1 487 ? -2.783 40.852 -11.388 1.00 40.78 487 PRO A C 1
ATOM 3815 O O . PRO A 1 487 ? -3.537 41.499 -12.112 1.00 40.78 487 PRO A O 1
ATOM 3818 N N . SER A 1 488 ? -1.765 41.416 -10.731 1.00 35.84 488 SER A N 1
ATOM 3819 C CA . SER A 1 488 ? -1.408 42.844 -10.650 1.00 35.84 488 SER A CA 1
ATOM 3820 C C . SER A 1 488 ? -0.280 43.278 -11.635 1.00 35.84 488 SER A C 1
ATOM 3822 O O . SER A 1 488 ? 0.385 42.420 -12.227 1.00 35.84 488 SER A O 1
ATOM 3824 N N . PRO A 1 489 ? -0.082 44.601 -11.878 1.00 40.28 489 PRO A N 1
ATOM 3825 C CA . PRO A 1 489 ? 0.650 45.156 -13.037 1.00 40.28 489 PRO A CA 1
ATOM 3826 C C . PRO A 1 489 ? 2.193 45.265 -12.866 1.00 40.28 489 PRO A C 1
ATOM 3828 O O . PRO A 1 489 ? 2.717 45.003 -11.782 1.00 40.28 489 PRO A O 1
ATOM 3831 N N . PRO A 1 490 ? 2.962 45.594 -13.938 1.00 54.34 490 PRO A N 1
ATOM 3832 C CA . PRO A 1 490 ? 4.377 45.231 -14.055 1.00 54.34 490 PRO A CA 1
ATOM 3833 C C . PRO A 1 490 ? 5.360 46.288 -13.523 1.00 54.34 490 PRO A C 1
ATOM 3835 O O . PRO A 1 490 ? 5.463 47.385 -14.064 1.00 54.34 490 PRO A O 1
ATOM 3838 N N . ASN A 1 491 ? 6.187 45.890 -12.553 1.00 44.72 491 ASN A N 1
ATOM 3839 C CA . ASN A 1 491 ? 7.429 46.584 -12.198 1.00 44.72 491 ASN A CA 1
ATOM 3840 C C . ASN A 1 491 ? 8.597 46.144 -13.103 1.00 44.72 491 ASN A C 1
ATOM 3842 O O . ASN A 1 491 ? 8.652 45.005 -13.583 1.00 44.72 491 ASN A O 1
ATOM 3846 N N . SER A 1 492 ? 9.530 47.068 -13.348 1.00 65.88 492 SER A N 1
ATOM 3847 C CA . SER A 1 492 ? 10.720 46.898 -14.189 1.00 65.88 492 SER A CA 1
ATOM 3848 C C . SER A 1 492 ? 11.549 45.678 -13.771 1.00 65.88 492 SER A C 1
ATOM 3850 O O . SER A 1 492 ? 11.917 45.502 -12.611 1.00 65.88 492 SER A O 1
ATOM 3852 N N . ARG A 1 493 ? 11.835 44.787 -14.729 1.00 79.06 493 ARG A N 1
ATOM 3853 C CA . ARG A 1 493 ? 12.591 43.557 -14.456 1.00 79.06 493 ARG A CA 1
ATOM 3854 C C . ARG A 1 493 ? 14.082 43.863 -14.262 1.00 79.06 493 ARG A C 1
ATOM 3856 O O . ARG A 1 493 ? 14.625 44.652 -15.037 1.00 79.06 493 ARG A O 1
ATOM 3863 N N . PRO A 1 494 ? 14.762 43.193 -13.314 1.00 87.94 494 PRO A N 1
ATOM 3864 C CA . PRO A 1 494 ? 16.210 43.300 -13.156 1.00 87.94 494 PRO A CA 1
ATOM 3865 C C . PRO A 1 494 ? 16.946 42.842 -14.426 1.00 87.94 494 PRO A C 1
ATOM 3867 O O . PRO A 1 494 ? 16.435 42.031 -15.208 1.00 87.94 494 PRO A O 1
ATOM 3870 N N . THR A 1 495 ? 18.151 43.370 -14.644 1.00 93.75 495 THR A N 1
ATOM 3871 C CA . THR A 1 495 ? 19.041 43.005 -15.756 1.00 93.75 495 THR A CA 1
ATOM 3872 C C . THR A 1 495 ? 19.951 41.834 -15.382 1.00 93.75 495 THR A C 1
ATOM 3874 O O . THR A 1 495 ? 20.210 41.554 -14.215 1.00 93.75 495 THR A O 1
ATOM 3877 N N . CYS A 1 496 ? 20.396 41.083 -16.389 1.00 93.94 496 CYS A N 1
ATOM 3878 C CA . CYS A 1 496 ? 21.173 39.862 -16.205 1.00 93.94 496 CYS A CA 1
ATOM 3879 C C . CYS A 1 496 ? 22.552 40.139 -15.565 1.00 93.94 496 CYS A C 1
ATOM 3881 O O . CYS A 1 496 ? 23.324 40.909 -16.143 1.00 93.94 496 CYS A O 1
ATOM 3883 N N . PRO A 1 497 ? 22.925 39.442 -14.471 1.00 93.62 497 PRO A N 1
ATOM 3884 C CA . PRO A 1 497 ? 24.161 39.697 -13.722 1.00 93.62 497 PRO A CA 1
ATOM 3885 C C . PRO A 1 497 ? 25.443 39.372 -14.504 1.00 93.62 497 PRO A C 1
ATOM 3887 O O . PRO A 1 497 ? 26.496 39.923 -14.209 1.00 93.62 497 PRO A O 1
ATOM 3890 N N . ASN A 1 498 ? 25.361 38.562 -15.567 1.00 93.00 498 ASN A N 1
ATOM 3891 C CA . ASN A 1 498 ? 26.495 38.250 -16.454 1.00 93.00 498 ASN A CA 1
ATOM 3892 C C . ASN A 1 498 ? 26.906 39.417 -17.386 1.00 93.00 498 ASN A C 1
ATOM 3894 O O . ASN A 1 498 ? 27.606 39.195 -18.370 1.00 93.00 498 ASN A O 1
ATOM 3898 N N . GLY A 1 499 ? 26.417 40.642 -17.153 1.00 92.56 499 GLY A N 1
ATOM 3899 C CA . GLY A 1 499 ? 26.842 41.849 -17.876 1.00 92.56 499 GLY A CA 1
ATOM 3900 C C . GLY A 1 499 ? 26.327 41.990 -19.315 1.00 92.56 499 GLY A C 1
ATOM 3901 O O . GLY A 1 499 ? 26.768 42.876 -20.038 1.00 92.56 499 GLY A O 1
ATOM 3902 N N . CYS A 1 500 ? 25.383 41.151 -19.756 1.00 93.19 500 CYS A N 1
ATOM 3903 C CA . CYS A 1 500 ? 24.821 41.225 -21.116 1.00 93.19 500 CYS A CA 1
ATOM 3904 C C . CYS A 1 500 ? 23.701 42.273 -21.286 1.00 93.19 500 CYS A C 1
ATOM 3906 O O . CYS A 1 500 ? 23.135 42.390 -22.372 1.00 93.19 500 CYS A O 1
ATOM 3908 N N . ASN A 1 501 ? 23.330 42.978 -20.208 1.00 92.44 501 ASN A N 1
ATOM 3909 C CA . ASN A 1 501 ? 22.288 44.016 -20.145 1.00 92.44 501 ASN A CA 1
ATOM 3910 C C . ASN A 1 501 ? 20.868 43.607 -20.592 1.00 92.44 501 ASN A C 1
ATOM 3912 O O . ASN A 1 501 ? 19.982 44.453 -20.668 1.00 92.44 501 ASN A O 1
ATOM 3916 N N . ARG A 1 502 ? 20.597 42.317 -20.837 1.00 92.69 502 ARG A N 1
ATOM 3917 C CA . ARG A 1 502 ? 19.240 41.828 -21.143 1.00 92.69 502 ARG A CA 1
ATOM 3918 C C . ARG A 1 502 ? 18.422 41.621 -19.861 1.00 92.69 502 ARG A C 1
ATOM 3920 O O . ARG A 1 502 ? 19.002 41.178 -18.864 1.00 92.69 502 ARG A O 1
ATOM 3927 N N . PRO A 1 503 ? 17.098 41.870 -19.869 1.00 93.06 503 PRO A N 1
ATOM 3928 C CA . PRO A 1 503 ? 16.248 41.608 -18.714 1.00 93.06 503 PRO A CA 1
ATOM 3929 C C . PRO A 1 503 ? 16.254 40.120 -18.371 1.00 93.06 503 PRO A C 1
ATOM 3931 O O . PRO A 1 503 ? 16.300 39.248 -19.247 1.00 93.06 503 PRO A O 1
ATOM 3934 N N . VAL A 1 504 ? 16.218 39.833 -17.077 1.00 92.62 504 VAL A N 1
ATOM 3935 C CA . VAL A 1 504 ? 16.218 38.472 -16.556 1.00 92.62 504 VAL A CA 1
ATOM 3936 C C . VAL A 1 504 ? 14.935 37.743 -16.989 1.00 92.62 504 VAL A C 1
ATOM 3938 O O . VAL A 1 504 ? 13.850 38.335 -17.063 1.00 92.62 504 VAL A O 1
ATOM 3941 N N . ALA A 1 505 ? 15.051 36.457 -17.340 1.00 86.69 505 ALA A N 1
ATOM 3942 C CA . ALA A 1 505 ? 13.883 35.656 -17.695 1.00 86.69 505 ALA A CA 1
ATOM 3943 C C . ALA A 1 505 ? 12.982 35.482 -16.461 1.00 86.69 505 ALA A C 1
ATOM 3945 O O . ALA A 1 505 ? 13.477 35.339 -15.347 1.00 86.69 505 ALA A O 1
ATOM 3946 N N . ARG A 1 506 ? 11.654 35.512 -16.645 1.00 82.62 506 ARG A N 1
ATOM 3947 C CA . ARG A 1 506 ? 10.696 35.400 -15.531 1.00 82.62 506 ARG A CA 1
ATOM 3948 C C . ARG A 1 506 ? 10.969 34.099 -14.760 1.00 82.62 506 ARG A C 1
ATOM 3950 O O . ARG A 1 506 ? 10.965 33.045 -15.384 1.00 82.62 506 ARG A O 1
ATOM 3957 N N . GLY A 1 507 ? 11.235 34.203 -13.456 1.00 85.69 507 GLY A N 1
ATOM 3958 C CA . GLY A 1 507 ? 11.548 33.056 -12.590 1.00 85.69 507 GLY A CA 1
ATOM 3959 C C . GLY A 1 507 ? 13.003 32.566 -12.624 1.00 85.69 507 GLY A C 1
ATOM 3960 O O . GLY A 1 507 ? 13.306 31.545 -12.024 1.00 85.69 507 GLY A O 1
ATOM 3961 N N . TYR A 1 508 ? 13.918 33.263 -13.301 1.00 84.88 508 TYR A N 1
ATOM 3962 C CA . TYR A 1 508 ? 15.340 32.899 -13.345 1.00 84.88 508 TYR A CA 1
ATOM 3963 C C . TYR A 1 508 ? 16.210 34.023 -12.776 1.00 84.88 508 TYR A C 1
ATOM 3965 O O . TYR A 1 508 ? 15.740 35.141 -12.625 1.00 84.88 508 TYR A O 1
ATOM 3973 N N . GLY A 1 509 ? 17.484 33.745 -12.473 1.00 90.88 509 GLY A N 1
ATOM 3974 C CA . GLY A 1 509 ? 18.474 34.763 -12.074 1.00 90.88 509 GLY A CA 1
ATOM 3975 C C . GLY A 1 509 ? 19.280 35.362 -13.240 1.00 90.88 509 GLY A C 1
ATOM 3976 O O . GLY A 1 509 ? 20.076 36.272 -13.044 1.00 90.88 509 GLY A O 1
ATOM 3977 N N . ILE A 1 510 ? 19.100 34.854 -14.465 1.00 94.38 510 ILE A N 1
ATOM 3978 C CA . ILE A 1 510 ? 19.850 35.222 -15.682 1.00 94.38 510 ILE A CA 1
ATOM 3979 C C . ILE A 1 510 ? 18.920 35.302 -16.907 1.00 94.38 510 ILE A C 1
ATOM 3981 O O . ILE A 1 510 ? 17.807 34.776 -16.891 1.00 94.38 510 ILE A O 1
ATOM 3985 N N . CYS A 1 511 ? 19.351 35.932 -18.007 1.00 94.38 511 CYS A N 1
ATOM 3986 C CA . CYS A 1 511 ? 18.485 36.110 -19.186 1.00 94.38 511 CYS A CA 1
ATOM 3987 C C . CYS A 1 511 ? 18.234 34.824 -20.006 1.00 94.38 511 CYS A C 1
ATOM 3989 O O . CYS A 1 511 ? 17.182 34.698 -20.630 1.00 94.38 511 CYS A O 1
ATOM 3991 N N . CYS A 1 512 ? 19.187 33.882 -20.062 1.00 94.69 512 CYS A N 1
ATOM 3992 C CA . CYS A 1 512 ? 19.033 32.568 -20.710 1.00 94.69 512 CYS A CA 1
ATOM 3993 C C . CYS A 1 512 ? 20.175 31.607 -20.328 1.00 94.69 512 CYS A C 1
ATOM 3995 O O . CYS A 1 512 ? 21.264 32.051 -19.967 1.00 94.69 512 CYS A O 1
ATOM 3997 N N . ARG A 1 513 ? 19.968 30.289 -20.484 1.00 91.56 513 ARG A N 1
ATOM 3998 C CA . ARG A 1 513 ? 20.980 29.256 -20.166 1.00 91.56 513 ARG A CA 1
ATOM 3999 C C . ARG A 1 513 ? 22.283 29.422 -20.962 1.00 91.56 513 ARG A C 1
ATOM 4001 O O . ARG A 1 513 ? 23.363 29.299 -20.396 1.00 91.56 513 ARG A O 1
ATOM 4008 N N . THR A 1 514 ? 22.202 29.790 -22.243 1.00 94.25 514 THR A N 1
ATOM 4009 C CA . THR A 1 514 ? 23.385 30.038 -23.092 1.00 94.25 514 THR A CA 1
ATOM 4010 C C . THR A 1 514 ? 24.226 31.219 -22.596 1.00 94.25 514 THR A C 1
ATOM 4012 O O . THR A 1 514 ? 25.453 31.172 -22.662 1.00 94.25 514 THR A O 1
ATOM 4015 N N . CYS A 1 515 ? 23.587 32.254 -22.041 1.00 93.88 515 CYS A N 1
ATOM 4016 C CA . CYS A 1 515 ? 24.278 33.391 -21.428 1.00 93.88 515 CYS A CA 1
ATOM 4017 C C . CYS A 1 515 ? 25.023 32.977 -20.151 1.00 93.88 515 CYS A C 1
ATOM 4019 O O . CYS A 1 515 ? 26.091 33.521 -19.876 1.00 93.88 515 CYS A O 1
ATOM 4021 N N . ASN A 1 516 ? 24.516 31.981 -19.414 1.00 93.00 516 ASN A N 1
ATOM 4022 C CA . ASN A 1 516 ? 25.242 31.390 -18.288 1.00 93.00 516 ASN A CA 1
ATOM 4023 C C . ASN A 1 516 ? 26.518 30.693 -18.749 1.00 93.00 516 ASN A C 1
ATOM 4025 O O . ASN A 1 516 ? 27.614 31.032 -18.322 1.00 93.00 516 ASN A O 1
ATOM 4029 N N . LEU A 1 517 ? 26.363 29.755 -19.686 1.00 85.19 517 LEU A N 1
ATOM 4030 C CA . LEU A 1 517 ? 27.452 28.901 -20.162 1.00 85.19 517 LEU A CA 1
ATOM 4031 C C . LEU A 1 517 ? 28.551 29.694 -20.873 1.00 85.19 517 LEU A C 1
ATOM 4033 O O . LEU A 1 517 ? 29.712 29.303 -20.871 1.00 85.19 517 LEU A O 1
ATOM 4037 N N . SER A 1 518 ? 28.188 30.814 -21.495 1.00 92.56 518 SER A N 1
ATOM 4038 C CA . SER A 1 518 ? 29.126 31.686 -22.203 1.00 92.56 518 SER A CA 1
ATOM 4039 C C . SER A 1 518 ? 29.627 32.870 -21.376 1.00 92.56 518 SER A C 1
ATOM 4041 O O . SER A 1 518 ? 30.404 33.669 -21.901 1.00 92.56 518 SER A O 1
ATOM 4043 N N . ASN A 1 519 ? 29.177 33.004 -20.125 1.00 90.31 519 ASN A N 1
ATOM 4044 C CA . ASN A 1 519 ? 29.459 34.135 -19.244 1.00 90.31 519 ASN A CA 1
ATOM 4045 C C . ASN A 1 519 ? 29.181 35.498 -19.915 1.00 90.31 519 ASN A C 1
ATOM 4047 O O . ASN A 1 519 ? 30.065 36.339 -20.058 1.00 90.31 519 ASN A O 1
ATOM 4051 N N . GLY A 1 520 ? 27.960 35.668 -20.434 1.00 91.69 520 GLY A N 1
ATOM 4052 C CA . GLY A 1 520 ? 27.516 36.910 -21.078 1.00 91.69 520 GLY A CA 1
ATOM 4053 C C . GLY A 1 520 ? 27.858 37.052 -22.564 1.00 91.69 520 GLY A C 1
ATOM 4054 O O . GLY A 1 520 ? 27.359 37.971 -23.203 1.00 91.69 520 GLY A O 1
ATOM 4055 N N . LYS A 1 521 ? 28.665 36.150 -23.143 1.00 92.69 521 LYS A N 1
ATOM 4056 C CA . LYS A 1 521 ? 29.207 36.319 -24.507 1.00 92.69 521 LYS A CA 1
ATOM 4057 C C . LYS A 1 521 ? 28.290 35.835 -25.634 1.00 92.69 521 LYS A C 1
ATOM 4059 O O . LYS A 1 521 ? 28.464 36.255 -26.772 1.00 92.69 521 LYS A O 1
ATOM 4064 N N . ARG A 1 522 ? 27.368 34.906 -25.361 1.00 94.19 522 ARG A N 1
ATOM 4065 C CA . ARG A 1 522 ? 26.475 34.283 -26.357 1.00 94.19 522 ARG A CA 1
ATOM 4066 C C . ARG A 1 522 ? 25.073 34.065 -25.793 1.00 94.19 522 ARG A C 1
ATOM 4068 O O . ARG A 1 522 ? 24.896 33.806 -24.604 1.00 94.19 522 ARG A O 1
ATOM 4075 N N . HIS A 1 523 ? 24.073 34.114 -26.666 1.00 94.62 523 HIS A N 1
ATOM 4076 C CA . HIS A 1 523 ? 22.669 33.919 -26.314 1.00 94.62 523 HIS A CA 1
ATOM 4077 C C . HIS A 1 523 ? 22.050 32.790 -27.139 1.00 94.62 523 HIS A C 1
ATOM 4079 O O . HIS A 1 523 ? 22.561 32.419 -28.188 1.00 94.62 523 HIS A O 1
ATOM 4085 N N . GLY A 1 524 ? 20.961 32.207 -26.635 1.00 88.88 524 GLY A N 1
ATOM 4086 C CA . GLY A 1 524 ? 20.195 31.224 -27.397 1.00 88.88 524 GLY A CA 1
ATOM 4087 C C . GLY A 1 524 ? 19.290 31.899 -28.444 1.00 88.88 524 GLY A C 1
ATOM 4088 O O . GLY A 1 524 ? 18.870 33.042 -28.216 1.00 88.88 524 GLY A O 1
ATOM 4089 N N . PRO A 1 525 ? 18.877 31.191 -29.514 1.00 87.19 525 PRO A N 1
ATOM 4090 C CA . PRO A 1 525 ? 18.090 31.760 -30.620 1.00 87.19 525 PRO A CA 1
ATOM 4091 C C . PRO A 1 525 ? 16.767 32.418 -30.192 1.00 87.19 525 PRO A C 1
ATOM 4093 O O . PRO A 1 525 ? 16.281 33.358 -30.815 1.00 87.19 525 PRO A O 1
ATOM 4096 N N . VAL A 1 526 ? 16.153 31.935 -29.106 1.00 81.50 526 VAL A N 1
ATOM 4097 C CA . VAL A 1 526 ? 14.919 32.514 -28.539 1.00 81.50 526 VAL A CA 1
ATOM 4098 C C . VAL A 1 526 ? 15.183 33.880 -27.899 1.00 81.50 526 VAL A C 1
ATOM 4100 O O . VAL A 1 526 ? 14.380 34.801 -28.031 1.00 81.50 526 VAL A O 1
ATOM 4103 N N . CYS A 1 527 ? 16.317 34.027 -27.212 1.00 85.81 527 CYS A N 1
ATOM 4104 C CA . CYS A 1 527 ? 16.694 35.276 -26.559 1.00 85.81 527 CYS A CA 1
ATOM 4105 C C . CYS A 1 527 ? 17.105 36.331 -27.601 1.00 85.81 527 CYS A C 1
ATOM 4107 O O . CYS A 1 527 ? 16.800 37.508 -27.433 1.00 85.81 527 CYS A O 1
ATOM 4109 N N . GLU A 1 528 ? 17.748 35.921 -28.698 1.00 91.94 528 GLU A N 1
ATOM 4110 C CA . GLU A 1 528 ? 18.068 36.790 -29.842 1.00 91.94 528 GLU A CA 1
ATOM 4111 C C . GLU A 1 528 ? 16.821 37.285 -30.574 1.00 91.94 528 GLU A C 1
ATOM 4113 O O . GLU A 1 528 ? 16.690 38.491 -30.775 1.00 91.94 528 GLU A O 1
ATOM 4118 N N . ARG A 1 529 ? 15.857 36.399 -30.864 1.00 85.88 529 ARG A N 1
ATOM 4119 C CA . ARG A 1 529 ? 14.577 36.800 -31.472 1.00 85.88 529 ARG A CA 1
ATOM 4120 C C . ARG A 1 529 ? 13.810 37.816 -30.626 1.00 85.88 529 ARG A C 1
ATOM 4122 O O . ARG A 1 529 ? 13.267 38.771 -31.167 1.00 85.88 529 ARG A O 1
ATOM 4129 N N . ARG A 1 530 ? 13.795 37.659 -29.295 1.00 84.44 530 ARG A N 1
ATOM 4130 C CA . ARG A 1 530 ? 13.157 38.637 -28.391 1.00 84.44 530 ARG A CA 1
ATOM 4131 C C . ARG A 1 530 ? 13.833 40.007 -28.437 1.00 84.44 530 ARG A C 1
ATOM 4133 O O . ARG A 1 530 ? 13.133 41.012 -28.421 1.00 84.44 530 ARG A O 1
ATOM 4140 N N . LEU A 1 531 ? 15.164 40.048 -28.523 1.00 84.75 531 LEU A N 1
ATOM 4141 C CA . LEU A 1 531 ? 15.899 41.309 -28.640 1.00 84.75 531 LEU A CA 1
ATOM 4142 C C . LEU A 1 531 ? 15.595 42.007 -29.977 1.00 84.75 531 LEU A C 1
ATOM 4144 O O . LEU A 1 531 ? 15.354 43.209 -30.008 1.00 84.75 531 LEU A O 1
ATOM 4148 N N . GLN A 1 532 ? 15.544 41.239 -31.069 1.00 83.88 532 GLN A N 1
ATOM 4149 C CA . GLN A 1 532 ? 15.184 41.745 -32.399 1.00 83.88 532 GLN A CA 1
ATOM 4150 C C . GLN A 1 532 ? 13.737 42.270 -32.447 1.00 83.88 532 GLN A C 1
ATOM 4152 O O . GLN A 1 532 ? 13.475 43.300 -33.066 1.00 83.88 532 GLN A O 1
ATOM 4157 N N . GLY A 1 533 ? 12.809 41.612 -31.743 1.00 76.31 533 GLY A N 1
ATOM 4158 C CA . GLY A 1 533 ? 11.420 42.069 -31.607 1.00 76.31 533 GLY A CA 1
ATOM 4159 C C . GLY A 1 533 ? 11.251 43.327 -30.744 1.00 76.31 533 GLY A C 1
ATOM 4160 O O . GLY A 1 533 ? 10.330 44.103 -30.962 1.00 76.31 533 GLY A O 1
ATOM 4161 N N . GLN A 1 534 ? 12.148 43.575 -29.784 1.00 71.38 534 GLN A N 1
ATOM 4162 C CA . GLN A 1 534 ? 12.119 44.801 -28.974 1.00 71.38 534 GLN A CA 1
ATOM 4163 C C . GLN A 1 534 ? 12.694 46.015 -29.717 1.00 71.38 534 GLN A C 1
ATOM 4165 O O . GLN A 1 534 ? 12.213 47.126 -29.519 1.00 71.38 534 GLN A O 1
ATOM 4170 N N . ALA A 1 535 ? 13.670 45.814 -30.608 1.00 58.62 535 ALA A N 1
ATOM 4171 C CA . ALA A 1 535 ? 14.246 46.893 -31.417 1.00 58.62 535 ALA A CA 1
ATOM 4172 C C . ALA A 1 535 ? 13.271 47.450 -32.473 1.00 58.62 535 ALA A C 1
ATOM 4174 O O . ALA A 1 535 ? 13.389 48.604 -32.872 1.00 58.62 535 ALA A O 1
ATOM 4175 N N . THR A 1 536 ? 12.297 46.649 -32.909 1.00 55.75 536 THR A N 1
ATOM 4176 C CA . THR A 1 536 ? 11.297 47.040 -33.917 1.00 55.75 536 THR A CA 1
ATOM 4177 C C . THR A 1 536 ? 10.097 47.777 -33.319 1.00 55.75 536 THR A C 1
ATOM 4179 O O . THR A 1 536 ? 9.481 48.584 -34.004 1.00 55.75 536 THR A O 1
ATOM 4182 N N . SER A 1 537 ? 9.811 47.592 -32.027 1.00 52.75 537 SER A N 1
ATOM 4183 C CA . SER A 1 537 ? 8.683 48.245 -31.345 1.00 52.75 537 SER A CA 1
ATOM 4184 C C . SER A 1 537 ? 8.967 49.682 -30.876 1.00 52.75 537 SER A C 1
ATOM 4186 O O . SER A 1 537 ? 8.044 50.358 -30.432 1.00 52.75 537 SER A O 1
ATOM 4188 N N . ALA A 1 538 ? 10.215 50.159 -30.941 1.00 48.78 538 ALA A N 1
ATOM 4189 C CA . ALA A 1 538 ? 10.611 51.474 -30.422 1.00 48.78 538 ALA A CA 1
ATOM 4190 C C . ALA A 1 538 ? 10.498 52.631 -31.442 1.00 48.78 538 ALA A C 1
ATOM 4192 O O . ALA A 1 538 ? 10.822 53.765 -31.103 1.00 48.78 538 ALA A O 1
ATOM 4193 N N . VAL A 1 539 ? 10.057 52.369 -32.681 1.00 49.38 539 VAL A N 1
ATOM 4194 C CA . VAL A 1 539 ? 10.013 53.377 -33.764 1.00 49.38 539 VAL A CA 1
ATOM 4195 C C . VAL A 1 539 ? 8.623 54.016 -33.950 1.00 49.38 539 VAL A C 1
ATOM 4197 O O . VAL A 1 539 ? 8.522 55.049 -34.600 1.00 49.38 539 VAL A O 1
ATOM 4200 N N . GLU A 1 540 ? 7.554 53.491 -33.339 1.00 47.47 540 GLU A N 1
ATOM 4201 C CA . GLU A 1 540 ? 6.173 53.857 -33.720 1.00 47.47 540 GLU A CA 1
ATOM 4202 C C . GLU A 1 540 ? 5.323 54.610 -32.682 1.00 47.47 540 GLU A C 1
ATOM 4204 O O . GLU A 1 540 ? 4.113 54.728 -32.849 1.00 47.47 540 GLU A O 1
ATOM 4209 N N . THR A 1 541 ? 5.908 55.204 -31.640 1.00 41.28 541 THR A N 1
ATOM 4210 C CA . THR A 1 541 ? 5.120 56.009 -30.683 1.00 41.28 541 THR A CA 1
ATOM 4211 C C . THR A 1 541 ? 5.707 57.397 -30.471 1.00 41.28 541 THR A C 1
ATOM 4213 O O . THR A 1 541 ? 6.360 57.670 -29.466 1.00 41.28 541 THR A O 1
ATOM 4216 N N . GLY A 1 542 ? 5.444 58.285 -31.429 1.00 44.44 542 GLY A N 1
ATOM 4217 C CA . GLY A 1 542 ? 5.404 59.725 -31.195 1.00 44.44 542 GLY A CA 1
ATOM 4218 C C . GLY A 1 542 ? 3.952 60.155 -31.001 1.00 44.44 542 GLY A C 1
ATOM 4219 O O . GLY A 1 542 ? 3.218 60.230 -31.979 1.00 44.44 542 GLY A O 1
ATOM 4220 N N . VAL A 1 543 ? 3.539 60.421 -29.758 1.00 41.03 543 VAL A N 1
ATOM 4221 C CA . VAL A 1 543 ? 2.292 61.141 -29.450 1.00 41.03 543 VAL A CA 1
ATOM 4222 C C . VAL A 1 543 ? 2.546 62.127 -28.309 1.00 41.03 543 VAL A C 1
ATOM 4224 O O . VAL A 1 543 ? 3.290 61.854 -27.370 1.00 41.03 543 VAL A O 1
ATOM 4227 N N . GLU A 1 544 ? 1.952 63.297 -28.505 1.00 33.69 544 GLU A N 1
ATOM 4228 C CA . GLU A 1 544 ? 2.138 64.599 -27.879 1.00 33.69 544 GLU A CA 1
ATOM 4229 C C . GLU A 1 544 ? 1.929 64.672 -26.361 1.00 33.69 544 GLU A C 1
ATOM 4231 O O . GLU A 1 544 ? 1.147 63.945 -25.752 1.00 33.69 544 GLU A O 1
ATOM 4236 N N . ALA A 1 545 ? 2.621 65.649 -25.772 1.00 36.12 545 ALA A N 1
ATOM 4237 C CA . ALA A 1 545 ? 2.512 66.055 -24.382 1.00 36.12 545 ALA A CA 1
ATOM 4238 C C . ALA A 1 545 ? 1.282 66.945 -24.121 1.00 36.12 545 ALA A C 1
ATOM 4240 O O . ALA A 1 545 ? 0.945 67.826 -24.911 1.00 36.12 545 ALA A O 1
ATOM 4241 N N . SER A 1 546 ? 0.691 66.805 -22.933 1.00 32.72 546 SER A N 1
ATOM 4242 C CA . SER A 1 546 ? -0.056 67.874 -22.256 1.00 32.72 546 SER A CA 1
ATOM 4243 C C . SER A 1 546 ? 0.125 67.772 -20.733 1.00 32.72 546 SER A C 1
ATOM 4245 O O . SER A 1 546 ? 0.192 66.655 -20.217 1.00 32.72 546 SER A O 1
ATOM 4247 N N . PRO A 1 547 ? 0.245 68.900 -20.000 1.00 47.50 547 PRO A N 1
ATOM 4248 C CA . PRO A 1 547 ? 0.609 68.910 -18.585 1.00 47.50 547 PRO A CA 1
ATOM 4249 C C . PRO A 1 547 ? -0.600 69.148 -17.665 1.00 47.50 547 PRO A C 1
ATOM 4251 O O . PRO A 1 547 ? -1.467 69.957 -17.985 1.00 47.50 547 PRO A O 1
ATOM 4254 N N . SER A 1 548 ? -0.617 68.536 -16.474 1.00 34.66 548 SER A N 1
ATOM 4255 C CA . SER A 1 548 ? -1.406 69.053 -15.343 1.00 34.66 548 SER A CA 1
ATOM 4256 C C . SER A 1 548 ? -0.914 68.540 -13.982 1.00 34.66 548 SER A C 1
ATOM 4258 O O . SER A 1 548 ? -1.133 67.396 -13.605 1.00 34.66 548 SER A O 1
ATOM 4260 N N . ALA A 1 549 ? -0.206 69.433 -13.293 1.00 33.16 549 ALA A N 1
ATOM 4261 C CA . ALA A 1 549 ? -0.323 69.851 -11.892 1.00 33.16 549 ALA A CA 1
ATOM 4262 C C . ALA A 1 549 ? -0.933 68.935 -10.792 1.00 33.16 549 ALA A C 1
ATOM 4264 O O . ALA A 1 549 ? -2.106 68.582 -10.828 1.00 33.16 549 ALA A O 1
ATOM 4265 N N . CYS A 1 550 ? -0.142 68.839 -9.709 1.00 29.88 550 CYS A N 1
ATOM 4266 C CA . CYS A 1 550 ? -0.465 69.207 -8.314 1.00 29.88 550 CYS A CA 1
ATOM 4267 C C . CYS A 1 550 ? -1.042 68.190 -7.297 1.00 29.88 550 CYS A C 1
ATOM 4269 O O . CYS A 1 550 ? -2.168 67.721 -7.399 1.00 29.88 550 CYS A O 1
ATOM 4271 N N . SER A 1 551 ? -0.265 68.091 -6.202 1.00 32.06 551 SER A N 1
ATOM 4272 C CA . SER A 1 551 ? -0.658 68.091 -4.778 1.00 32.06 551 SER A CA 1
ATOM 4273 C C . SER A 1 551 ? -0.749 66.757 -4.028 1.00 32.06 551 SER A C 1
ATOM 4275 O O . SER A 1 551 ? -1.726 66.024 -4.117 1.00 32.06 551 SER A O 1
ATOM 4277 N N . ALA A 1 552 ? 0.252 66.545 -3.170 1.00 38.19 552 ALA A N 1
ATOM 4278 C CA . ALA A 1 552 ? 0.143 65.804 -1.914 1.00 38.19 552 ALA A CA 1
ATOM 4279 C C . ALA A 1 552 ? -0.296 66.757 -0.782 1.00 38.19 552 ALA A C 1
ATOM 4281 O O . ALA A 1 552 ? -0.088 67.971 -0.892 1.00 38.19 552 ALA A O 1
ATOM 4282 N N . PRO A 1 553 ? -0.822 66.213 0.326 1.00 46.88 553 PRO A N 1
ATOM 4283 C CA . PRO A 1 553 ? -0.204 66.558 1.602 1.00 46.88 553 PRO A CA 1
ATOM 4284 C C . PRO A 1 553 ? 0.016 65.368 2.549 1.00 46.88 553 PRO A C 1
ATOM 4286 O O . PRO A 1 553 ? -0.720 64.385 2.569 1.00 46.88 553 PRO A O 1
ATOM 4289 N N . SER A 1 554 ? 1.077 65.555 3.327 1.00 37.91 554 SER A N 1
ATOM 4290 C CA . SER A 1 554 ? 1.536 64.895 4.548 1.00 37.91 554 SER A CA 1
ATOM 4291 C C . SER A 1 554 ? 0.504 64.844 5.674 1.00 37.91 554 SER A C 1
ATOM 4293 O O . SER A 1 554 ? -0.208 65.830 5.856 1.00 37.91 554 SER A O 1
ATOM 4295 N N . CYS A 1 555 ? 0.572 63.813 6.522 1.00 32.44 555 CYS A N 1
ATOM 4296 C CA . CYS A 1 555 ? 0.336 63.934 7.965 1.00 32.44 555 CYS A CA 1
ATOM 4297 C C . CYS A 1 555 ? 1.254 62.956 8.713 1.00 32.44 555 CYS A C 1
ATOM 4299 O O . CYS A 1 555 ? 1.305 61.772 8.382 1.00 32.44 555 CYS A O 1
ATOM 4301 N N . ASP A 1 556 ? 1.959 63.523 9.681 1.00 32.94 556 ASP A N 1
ATOM 4302 C CA . ASP A 1 556 ? 2.891 62.944 10.637 1.00 32.94 556 ASP A CA 1
ATOM 4303 C C . ASP A 1 556 ? 2.181 62.389 11.893 1.00 32.94 556 ASP A C 1
ATOM 4305 O O . ASP A 1 556 ? 1.037 62.745 12.172 1.00 32.94 556 ASP A O 1
ATOM 4309 N N . GLU A 1 557 ? 2.948 61.572 12.624 1.00 38.59 557 GLU A N 1
ATOM 4310 C CA . GLU A 1 557 ? 3.089 61.511 14.095 1.00 38.59 557 GLU A CA 1
ATOM 4311 C C . GLU A 1 557 ? 1.987 60.915 15.016 1.00 38.59 557 GLU A C 1
ATOM 4313 O O . GLU A 1 557 ? 0.881 61.424 15.173 1.00 38.59 557 GLU A O 1
ATOM 4318 N N . ASP A 1 558 ? 2.417 59.823 15.668 1.00 34.88 558 ASP A N 1
ATOM 4319 C CA . ASP A 1 558 ? 2.615 59.665 17.119 1.00 34.88 558 ASP A CA 1
ATOM 4320 C C . ASP A 1 558 ? 1.528 59.189 18.112 1.00 34.88 558 ASP A C 1
ATOM 4322 O O . ASP A 1 558 ? 0.357 59.556 18.106 1.00 34.88 558 ASP A O 1
ATOM 4326 N N . GLU A 1 559 ? 2.091 58.408 19.045 1.00 38.31 559 GLU A N 1
ATOM 4327 C CA . GLU A 1 559 ? 1.844 58.281 20.487 1.00 38.31 559 GLU A CA 1
ATOM 4328 C C . GLU A 1 559 ? 1.207 57.010 21.080 1.00 38.31 559 GLU A C 1
ATOM 4330 O O . GLU A 1 559 ? 0.229 56.420 20.622 1.00 38.31 559 GLU A O 1
ATOM 4335 N N . GLU A 1 560 ? 1.908 56.612 22.144 1.00 39.66 560 GLU A N 1
ATOM 4336 C CA . GLU A 1 560 ? 1.784 55.512 23.086 1.00 39.66 560 GLU A CA 1
ATOM 4337 C C . GLU A 1 560 ? 0.555 55.653 24.005 1.00 39.66 560 GLU A C 1
ATOM 4339 O O . GLU A 1 560 ? 0.079 56.756 24.233 1.00 39.66 560 GLU A O 1
ATOM 4344 N N . GLU A 1 561 ? 0.092 54.554 24.618 1.00 32.72 561 GLU A N 1
ATOM 4345 C CA . GLU A 1 561 ? 0.081 54.403 26.091 1.00 32.72 561 GLU A CA 1
ATOM 4346 C C . GLU A 1 561 ? -0.633 53.115 26.577 1.00 32.72 561 GLU A C 1
ATOM 4348 O O . GLU A 1 561 ? -1.789 52.838 26.274 1.00 32.72 561 GLU A O 1
ATOM 4353 N N . LEU A 1 562 ? 0.117 52.380 27.409 1.00 31.08 562 LEU A N 1
ATOM 4354 C CA . LEU A 1 562 ? -0.221 51.790 28.718 1.00 31.08 562 LEU A CA 1
ATOM 4355 C C . LEU A 1 562 ? -1.290 50.685 28.920 1.00 31.08 562 LEU A C 1
ATOM 4357 O O . LEU A 1 562 ? -2.488 50.815 28.692 1.00 31.08 562 LEU A O 1
ATOM 4361 N N . CYS A 1 563 ? -0.786 49.619 29.562 1.00 29.64 563 CYS A N 1
ATOM 4362 C CA . CYS A 1 563 ? -1.460 48.525 30.274 1.00 29.64 563 CYS A CA 1
ATOM 4363 C C . CYS A 1 563 ? -2.372 48.990 31.441 1.00 29.64 563 CYS A C 1
ATOM 4365 O O . CYS A 1 563 ? -2.271 50.129 31.897 1.00 29.64 563 CYS A O 1
ATOM 4367 N N . PRO A 1 564 ? -3.137 48.065 32.069 1.00 44.06 564 PRO A N 1
ATOM 4368 C CA . PRO A 1 564 ? -2.573 47.432 33.269 1.00 44.06 564 PRO A CA 1
ATOM 4369 C C . PRO A 1 564 ? -2.905 45.942 33.504 1.00 44.06 564 PRO A C 1
ATOM 4371 O O . PRO A 1 564 ? -3.804 45.331 32.936 1.00 44.06 564 PRO A O 1
ATOM 4374 N N . VAL A 1 565 ? -2.093 45.413 34.417 1.00 30.16 565 VAL A N 1
ATOM 4375 C CA . VAL A 1 565 ? -1.971 44.082 35.025 1.00 30.16 565 VAL A CA 1
ATOM 4376 C C . VAL A 1 565 ? -3.160 43.707 35.925 1.00 30.16 565 VAL A C 1
ATOM 4378 O O . VAL A 1 565 ? -3.689 44.566 36.626 1.00 30.16 565 VAL A O 1
ATOM 4381 N N . SER A 1 566 ? -3.464 42.406 36.056 1.00 26.86 566 SER A N 1
ATOM 4382 C CA . SER A 1 566 ? -3.852 41.831 37.357 1.00 26.86 566 SER A CA 1
ATOM 4383 C C . SER A 1 566 ? -3.482 40.347 37.497 1.00 26.86 566 SER A C 1
ATOM 4385 O O . SER A 1 566 ? -3.572 39.563 36.555 1.00 26.86 566 SER A O 1
ATOM 4387 N N . LEU A 1 567 ? -3.037 40.014 38.709 1.00 28.67 567 LEU A N 1
ATOM 4388 C CA . LEU A 1 567 ? -2.526 38.748 39.232 1.00 28.67 567 LEU A CA 1
ATOM 4389 C C . LEU A 1 567 ? -3.649 37.847 39.771 1.00 28.67 567 LEU A C 1
ATOM 4391 O O . LEU A 1 567 ? -4.600 38.361 40.349 1.00 28.67 567 LEU A O 1
ATOM 4395 N N . HIS A 1 568 ? -3.442 36.522 39.773 1.00 28.80 568 HIS A N 1
ATOM 4396 C CA . HIS A 1 568 ? -3.547 35.710 41.000 1.00 28.80 568 HIS A CA 1
ATOM 4397 C C . HIS A 1 568 ? -3.063 34.258 40.813 1.00 28.80 568 HIS A C 1
ATOM 4399 O O . HIS A 1 568 ? -3.471 33.568 39.887 1.00 28.80 568 HIS A O 1
ATOM 4405 N N . GLY A 1 569 ? -2.302 33.765 41.800 1.00 25.67 569 GLY A N 1
ATOM 4406 C CA . GLY A 1 569 ? -2.657 32.491 42.443 1.00 25.67 569 GLY A CA 1
ATOM 4407 C C . GLY A 1 569 ? -1.779 31.265 42.194 1.00 25.67 569 GLY A C 1
ATOM 4408 O O . GLY A 1 569 ? -2.209 30.306 41.570 1.00 25.67 569 GLY A O 1
ATOM 4409 N N . CYS A 1 570 ? -0.590 31.251 42.791 1.00 24.23 570 CYS A N 1
ATOM 4410 C CA . CYS A 1 570 ? 0.255 30.074 42.985 1.00 24.23 570 CYS A CA 1
ATOM 4411 C C . CYS A 1 570 ? -0.340 29.128 44.053 1.00 24.23 570 CYS A C 1
ATOM 4413 O O . CYS A 1 570 ? -0.657 29.591 45.146 1.00 24.23 570 CYS A O 1
ATOM 4415 N N . LEU A 1 571 ? -0.416 27.815 43.794 1.00 24.97 571 LEU A N 1
ATOM 4416 C CA . LEU A 1 571 ? -0.437 26.783 44.842 1.00 24.97 571 LEU A CA 1
ATOM 4417 C C . LEU A 1 571 ? 0.354 25.549 44.390 1.00 24.97 571 LEU A C 1
ATOM 4419 O O . LEU A 1 571 ? -0.110 24.681 43.657 1.00 24.97 571 LEU A O 1
ATOM 4423 N N . SER A 1 572 ? 1.585 25.495 44.876 1.00 24.62 572 SER A N 1
ATOM 4424 C CA . SER A 1 572 ? 2.472 24.340 44.909 1.00 24.62 572 SER A CA 1
ATOM 4425 C C . SER A 1 572 ? 1.962 23.255 45.865 1.00 24.62 572 SER A C 1
ATOM 4427 O O . SER A 1 572 ? 1.664 23.553 47.024 1.00 24.62 572 SER A O 1
ATOM 4429 N N . ARG A 1 573 ? 2.006 21.980 45.454 1.00 22.47 573 ARG A N 1
ATOM 4430 C CA . ARG A 1 573 ? 2.199 20.869 46.399 1.00 22.47 573 ARG A CA 1
ATOM 4431 C C . ARG A 1 573 ? 3.004 19.727 45.782 1.00 22.47 573 ARG A C 1
ATOM 4433 O O . ARG A 1 573 ? 2.647 19.148 44.764 1.00 22.47 573 ARG A O 1
ATOM 4440 N N . ILE A 1 574 ? 4.120 19.471 46.449 1.00 21.58 574 ILE A N 1
ATOM 4441 C CA . ILE A 1 574 ? 5.093 18.398 46.272 1.00 21.58 574 ILE A CA 1
ATOM 4442 C C . ILE A 1 574 ? 4.716 17.227 47.204 1.00 21.58 574 ILE A C 1
ATOM 4444 O O . ILE A 1 574 ? 4.090 17.459 48.238 1.00 21.58 574 ILE A O 1
ATOM 4448 N N . GLN A 1 575 ? 5.233 16.035 46.859 1.00 25.34 575 GLN A N 1
ATOM 4449 C CA . GLN A 1 575 ? 5.447 14.818 47.677 1.00 25.34 575 GLN A CA 1
ATOM 4450 C C . GLN A 1 575 ? 4.236 13.890 47.879 1.00 25.34 575 GLN A C 1
ATOM 4452 O O . GLN A 1 575 ? 3.132 14.343 48.139 1.00 25.34 575 GLN A O 1
ATOM 4457 N N . LEU A 1 576 ? 4.362 12.560 47.773 1.00 30.61 576 LEU A N 1
ATOM 4458 C CA . LEU A 1 576 ? 5.523 11.648 47.799 1.00 30.61 576 LEU A CA 1
ATOM 4459 C C . LEU A 1 576 ? 5.531 10.740 46.587 1.00 30.61 576 LEU A C 1
ATOM 4461 O O . LEU A 1 576 ? 4.441 10.282 46.187 1.00 30.61 576 LEU A O 1
#

pLDDT: mean 74.41, std 22.44, range [21.58, 98.0]

Organism: Symbiodinium microadriaticum (NCBI:txid2951)

Foldseek 3Di:
DPPVVLLVVQVVPDDPDDPLVVVFPPVVQCVLCVVVQQFPDFLVLDPPCPDPVSLVVCLVQLCQALLHCLQVPCQDVPRVNVVVVVVDPQKDKAFLLDCAPVQCLLQVAFQPQAAPLQAAKKAFQPDRHNAGIDHPRLFCDPHNVDTHDDCVQPDDDDDDDGDDDDGDRDDDDPSKGKDWDAPDNRHSVNDTGGITTIGGQWHDDPNDIDGDVVSVQVNCQQPDPQPVDDDPPPSGVPPPDDPCVSVVNSRHGHRIGIGRRDDHSCSNPVPSCPPPDPDDDPPDLLNVLVVVLPDPQLLPVLQVQWEAEQNRIFGFDHCVGDPSSRSLVRNLVSVLVDPQAPPVCNVPSSLVSVVLSQCETCNRQVQVVQVVVCVLLVPPDGKDWDCPQWHWYWYHDQFWIKTKIARCVFTWIWDQDPVPRDIDTFWTWGMKIWTAGPPGDFFDWIWIFTDIGGPVVSDDPDDDRDTDTGTDGDPDDDDDDDDDDDDDDDDDADAAPLPLRHGPDVPDNGNAPVCVVVSNPDDDPVSVVVVVVVVVVPPPDDDDDDDDDDDDDDDDDDDDDDDDDDDDDDDDDDDD